Protein AF-0000000086665324 (afdb_homodimer)

Organism: Colletotrichum gloeosporioides (NCBI:txid474922)

Radius of gyration: 39.12 Å; Cα contacts (8 Å, |Δi|>4): 816; chains: 2; bounding box: 68×154×108 Å

Solvent-accessible surface area (backbone atoms only — not comparable to full-atom values): 29963 Å² total; per-residue (Å²): 131,81,85,81,86,85,86,82,79,84,72,86,80,80,80,72,82,80,75,77,80,75,80,78,82,83,77,82,78,80,79,70,84,78,72,80,74,78,78,71,77,76,67,73,52,60,61,58,48,49,58,48,45,52,46,46,54,50,46,44,50,41,36,41,50,43,30,44,52,41,18,52,31,32,45,53,44,31,50,39,47,71,68,37,61,59,35,37,52,20,48,50,53,48,42,49,60,72,53,63,54,82,80,60,76,43,37,38,37,27,28,28,58,71,59,44,23,28,46,31,46,30,45,25,52,49,25,36,36,47,67,39,53,43,42,71,45,47,42,71,51,28,77,69,62,50,51,72,74,66,56,81,59,22,33,37,37,40,40,37,63,77,28,56,45,52,61,55,59,70,39,53,84,75,52,66,82,79,28,55,38,36,39,41,18,29,50,80,43,57,89,74,14,58,50,34,64,76,39,72,84,46,39,55,32,49,39,50,63,91,62,57,44,37,79,74,73,56,34,74,64,81,50,57,54,52,53,38,48,48,43,54,48,48,18,51,42,53,42,40,26,53,71,74,32,96,49,52,45,61,45,27,53,71,60,34,70,58,58,59,66,18,52,61,59,67,78,101,124,88,80,81,85,80,88,83,84,81,75,85,79,82,76,76,84,72,84,80,83,74,82,79,73,84,72,85,76,81,71,78,83,82,71,82,72,78,75,69,77,74,68,72,52,61,62,57,47,48,57,48,44,50,47,46,54,51,46,45,50,39,36,41,50,45,29,42,52,42,17,50,31,33,46,52,46,30,50,38,48,71,68,37,62,57,36,39,51,20,49,48,52,47,44,49,61,70,52,64,54,81,80,62,77,44,37,37,38,28,29,28,58,72,59,44,24,28,48,32,46,28,46,24,52,50,24,38,36,47,67,39,54,43,40,73,43,49,43,70,51,29,76,72,63,50,51,73,75,66,54,81,59,24,33,36,38,39,39,39,62,77,30,57,46,54,61,55,58,68,39,52,84,75,51,64,81,79,30,55,40,36,37,40,19,30,50,80,44,57,91,75,15,58,51,35,63,76,40,72,84,45,39,55,30,50,39,53,62,89,62,58,44,39,80,74,73,57,34,74,64,82,50,59,53,54,53,38,48,47,41,53,48,47,19,50,42,52,42,41,25,53,71,73,32,97,47,51,46,61,42,27,54,71,60,34,69,58,57,59,66,16,51,61,58,66,79,101

Foldseek 3Di:
DDDDDDDDPPDDDPPDDPPPPPCPDDDPPPPPDPDDDPPDPPPPCPVVVVVVVCVVVVVVVVVCLQVVQLVVQVVVQVVCCVDPPLQVVLLVVLLCLQCVCLVLPEAEEEEEDDPQQVLSVVLCVLLVLQPGHYDYDYLVVCVVPCVVVHDLSYAYEYEDAQLCPPSVVVSLVVHDLNHAYEYEYADSDLVRHPSCVVVVRHRYNHQHGPDACCVRVVDNPPRSSSSSSNVSSNVSSVVSSVVSDVDSPVSNQVSDCDDPVNVVVVVD/DDDDDDDDDDDDDPDDDDDDDDPPDDPPPPDDDCDDDPPDPPPPCPVVVCVVVCVVVVVVVVVCLQVVQLVVQVVVQVVCCVDPPLQVVLLVVLLCLQCVCLVLPEAEEEEEDDPQQVLSVVLCVLLVLQPGHYDYDYLVVCVVPCVVVHDLSYAYEYEDAQLCPPSVVVSLVVHDLNHAYEYEYADSDLVNHPSCVVVVRHRYNHQHGPDACCVRVVDNPPRSSSSSSNVSSNVSSVVSSVVSDVDSPVSNQVSDCDDPVNVVVVVD

Secondary structure (DSSP, 8-state):
-------------------------------------------THHHHHHHHHHHHHHHHHHHHHHHHHHHHHHHHHHHHHHH-HHHHHHHHHHHHHHTS-TT----EEEE--HHHHHHHHHHHHHHHHTT--EEEE-HHHHTTTGGGG--TT-EEEEE-SSS--HHHHHHGGGS-TTS-EEEEES-SSGGG-HHHHH-TTSEEEE---SS-HHHHHSS--SSHHHHHHHHHHHHHHHHHHHHH-S-HHHHHHHH--SHHHHHHHHT-/------------------PPP----------------------THHHHHHHHHHHHHHHHHHHHHHHHHHHHHHHHHHHHHHH-HHHHHHHHHHHHHHTS-TT----EEEE--HHHHHHHHHHHHHHHHTT--EEEE-HHHHTTTGGGG--TT-EEEEE-SSS--HHHHHHGGGS-TTS-EEEEES-SSGGG-HHHHH-TTSEEEE---SS-HHHHHSS--SSHHHHHHHHHHHHHHHHHHHHH-S-HHHHHHHH--SHHHHHHHHT-

pLDDT: mean 81.38, std 28.15, range [16.88, 98.94]

Sequence (536 aa):
MVPPRSGSAMGMRSRGPVELNVNLAKSYEIRGPKSPMPRSPLRDTTVEDRTSRSSYEDRLEGAIHVLRTEANALQALTQLYSSERVCRDGFFRSIEVLTRHRDHRGKVVFIGVGKSGWIAKKLTATFSSLGIPAVFLHPTEALHGDLGIIGDYDTLIMITFSGKTPELMLLLPHLNKNCPLILLTSPTRMETCEIAKARPDLILLPAPIPESEKETFGVSAPTTSTTMAIAVGDALAYVASKEMYSSVSNVFAKNHPGGAIGQAFKTKMVPPRSGSAMGMRSRGPVELNVNLAKSYEIRGPKSPMPRSPLRDTTVEDRTSRSSYEDRLEGAIHVLRTEANALQALTQLYSSERVCRDGFFRSIEVLTRHRDHRGKVVFIGVGKSGWIAKKLTATFSSLGIPAVFLHPTEALHGDLGIIGDYDTLIMITFSGKTPELMLLLPHLNKNCPLILLTSPTRMETCEIAKARPDLILLPAPIPESEKETFGVSAPTTSTTMAIAVGDALAYVASKEMYSSVSNVFAKNHPGGAIGQAFKTK

InterPro domains:
  IPR001347 SIS domain [PF01380] (106-236)
  IPR001347 SIS domain [PS51464] (94-246)
  IPR035474 KpsF-like, SIS domain [cd05014] (106-237)
  IPR046348 SIS domain superfamily [SSF53697] (66-258)

Structure (mmCIF, N/CA/C/O backbone):
data_AF-0000000086665324-model_v1
#
loop_
_entity.id
_entity.type
_entity.pdbx_description
1 polymer 'Putative phosphosugar isomerase'
#
loop_
_atom_site.group_PDB
_atom_site.id
_atom_site.type_symbol
_atom_site.label_atom_id
_atom_site.label_alt_id
_atom_site.label_comp_id
_atom_site.label_asym_id
_atom_site.label_entity_id
_atom_site.label_seq_id
_atom_site.pdbx_PDB_ins_code
_atom_site.Cartn_x
_atom_site.Cartn_y
_atom_site.Cartn_z
_atom_site.occupancy
_atom_site.B_iso_or_equiv
_atom_site.auth_seq_id
_atom_site.auth_comp_id
_atom_site.auth_asym_id
_atom_site.auth_atom_id
_atom_site.pdbx_PDB_model_num
ATOM 1 N N . MET A 1 1 ? -25.703 -92.562 56.781 1 21.67 1 MET A N 1
ATOM 2 C CA . MET A 1 1 ? -24.516 -93.125 56.156 1 21.67 1 MET A CA 1
ATOM 3 C C . MET A 1 1 ? -24.766 -93.375 54.656 1 21.67 1 MET A C 1
ATOM 5 O O . MET A 1 1 ? -23.812 -93.625 53.906 1 21.67 1 MET A O 1
ATOM 9 N N . VAL A 1 2 ? -26 -93.188 54.156 1 19.2 2 VAL A N 1
ATOM 10 C CA . VAL A 1 2 ? -26.266 -94.375 53.344 1 19.2 2 VAL A CA 1
ATOM 11 C C . VAL A 1 2 ? -25.422 -94.375 52.062 1 19.2 2 VAL A C 1
ATOM 13 O O . VAL A 1 2 ? -24.922 -93.312 51.656 1 19.2 2 VAL A O 1
ATOM 16 N N . PRO A 1 3 ? -26.156 -94.875 51 1 20.36 3 PRO A N 1
ATOM 17 C CA . PRO A 1 3 ? -25.734 -96 50.188 1 20.36 3 PRO A CA 1
ATOM 18 C C . PRO A 1 3 ? -24.938 -95.562 48.938 1 20.36 3 PRO A C 1
ATOM 20 O O . PRO A 1 3 ? -24.922 -94.438 48.625 1 20.36 3 PRO A O 1
ATOM 23 N N . PRO A 1 4 ? -25.016 -96.312 47.906 1 18.2 4 PRO A N 1
ATOM 24 C CA . PRO A 1 4 ? -24.047 -97.125 47.156 1 18.2 4 PRO A CA 1
ATOM 25 C C . PRO A 1 4 ? -23.594 -96.438 45.875 1 18.2 4 PRO A C 1
ATOM 27 O O . PRO A 1 4 ? -22.391 -96.438 45.594 1 18.2 4 PRO A O 1
ATOM 30 N N . ARG A 1 5 ? -24.484 -96.062 44.75 1 17 5 ARG A N 1
ATOM 31 C CA . ARG A 1 5 ? -24.422 -97.062 43.688 1 17 5 ARG A CA 1
ATOM 32 C C . ARG A 1 5 ? -23.266 -96.75 42.719 1 17 5 ARG A C 1
ATOM 34 O O . ARG A 1 5 ? -22.75 -95.625 42.688 1 17 5 ARG A O 1
ATOM 41 N N . SER A 1 6 ? -23.375 -97.312 41.438 1 17.23 6 SER A N 1
ATOM 42 C CA . SER A 1 6 ? -22.656 -98.188 40.594 1 17.23 6 SER A CA 1
ATOM 43 C C . SER A 1 6 ? -21.781 -97.5 39.562 1 17.23 6 SER A C 1
ATOM 45 O O . SER A 1 6 ? -21.781 -96.25 39.531 1 17.23 6 SER A O 1
ATOM 47 N N . GLY A 1 7 ? -22.031 -97.625 38.219 1 16.88 7 GLY A N 1
ATOM 48 C CA . GLY A 1 7 ? -21.328 -98.5 37.281 1 16.88 7 GLY A CA 1
ATOM 49 C C . GLY A 1 7 ? -20.297 -97.75 36.438 1 16.88 7 GLY A C 1
ATOM 50 O O . GLY A 1 7 ? -20.141 -96.562 36.562 1 16.88 7 GLY A O 1
ATOM 51 N N . SER A 1 8 ? -20.422 -97.875 34.969 1 17.5 8 SER A N 1
ATOM 52 C CA . SER A 1 8 ? -19.625 -98.5 33.938 1 17.5 8 SER A CA 1
ATOM 53 C C . SER A 1 8 ? -18.688 -97.562 33.25 1 17.5 8 SER A C 1
ATOM 55 O O . SER A 1 8 ? -19.094 -96.438 32.906 1 17.5 8 SER A O 1
ATOM 57 N N . ALA A 1 9 ? -17.375 -97.688 33.469 1 20.27 9 ALA A N 1
ATOM 58 C CA . ALA A 1 9 ? -16.078 -97.188 33.062 1 20.27 9 ALA A CA 1
ATOM 59 C C . ALA A 1 9 ? -15.852 -97.312 31.562 1 20.27 9 ALA A C 1
ATOM 61 O O . ALA A 1 9 ? -15.562 -98.375 31.078 1 20.27 9 ALA A O 1
ATOM 62 N N . MET A 1 10 ? -16.984 -96.875 30.719 1 18.78 10 MET A N 1
ATOM 63 C CA . MET A 1 10 ? -16.781 -97.438 29.375 1 18.78 10 MET A CA 1
ATOM 64 C C . MET A 1 10 ? -15.367 -97.125 28.875 1 18.78 10 MET A C 1
ATOM 66 O O . MET A 1 10 ? -14.867 -96 29.062 1 18.78 10 MET A O 1
ATOM 70 N N . GLY A 1 11 ? -14.578 -98.188 28.453 1 17.5 11 GLY A N 1
ATOM 71 C CA . GLY A 1 11 ? -13.227 -98.562 28.109 1 17.5 11 GLY A CA 1
ATOM 72 C C . GLY A 1 11 ? -12.688 -97.938 26.859 1 17.5 11 GLY A C 1
ATOM 73 O O . GLY A 1 11 ? -11.492 -98 26.594 1 17.5 11 GLY A O 1
ATOM 74 N N . MET A 1 12 ? -13.539 -97.438 25.875 1 18.7 12 MET A N 1
ATOM 75 C CA . MET A 1 12 ? -13.094 -98 24.594 1 18.7 12 MET A CA 1
ATOM 76 C C . MET A 1 12 ? -11.664 -97.562 24.281 1 18.7 12 MET A C 1
ATOM 78 O O . MET A 1 12 ? -11.164 -96.562 24.844 1 18.7 12 MET A O 1
ATOM 82 N N . ARG A 1 13 ? -11.094 -98.125 23 1 17.58 13 ARG A N 1
ATOM 83 C CA . ARG A 1 13 ? -10.039 -98.812 22.281 1 17.58 13 ARG A CA 1
ATOM 84 C C . ARG A 1 13 ? -9.039 -97.812 21.672 1 17.58 13 ARG A C 1
ATOM 86 O O . ARG A 1 13 ? -9.422 -96.75 21.219 1 17.58 13 ARG A O 1
ATOM 93 N N . SER A 1 14 ? -7.781 -98 21.969 1 17.89 14 SER A N 1
ATOM 94 C CA . SER A 1 14 ? -6.445 -97.438 21.766 1 17.89 14 SER A CA 1
ATOM 95 C C . SER A 1 14 ? -6.082 -97.375 20.281 1 17.89 14 SER A C 1
ATOM 97 O O . SER A 1 14 ? -5.672 -98.438 19.719 1 17.89 14 SER A O 1
ATOM 99 N N . ARG A 1 15 ? -7.078 -96.938 19.344 1 21.06 15 ARG A N 1
ATOM 100 C CA . ARG A 1 15 ? -6.758 -97.25 17.953 1 21.06 15 ARG A CA 1
ATOM 101 C C . ARG A 1 15 ? -5.297 -96.875 17.656 1 21.06 15 ARG A C 1
ATOM 103 O O . ARG A 1 15 ? -4.766 -95.875 18.125 1 21.06 15 ARG A O 1
ATOM 110 N N . GLY A 1 16 ? -4.52 -97.938 17.375 1 18.75 16 GLY A N 1
ATOM 111 C CA . GLY A 1 16 ? -3.109 -98.125 17.094 1 18.75 16 GLY A CA 1
ATOM 112 C C . GLY A 1 16 ? -2.562 -97.188 16.031 1 18.75 16 GLY A C 1
ATOM 113 O O . GLY A 1 16 ? -3.324 -96.625 15.234 1 18.75 16 GLY A O 1
ATOM 114 N N . PRO A 1 17 ? -1.377 -96.562 16.25 1 20.27 17 PRO A N 1
ATOM 115 C CA . PRO A 1 17 ? -0.623 -95.562 15.555 1 20.27 17 PRO A CA 1
ATOM 116 C C . PRO A 1 17 ? -0.256 -95.938 14.125 1 20.27 17 PRO A C 1
ATOM 118 O O . PRO A 1 17 ? 0.349 -97 13.898 1 20.27 17 PRO A O 1
ATOM 121 N N . VAL A 1 18 ? -1.14 -95.875 13.102 1 20.11 18 VAL A N 1
ATOM 122 C CA . VAL A 1 18 ? -0.862 -96.375 11.75 1 20.11 18 VAL A CA 1
ATOM 123 C C . VAL A 1 18 ? 0.465 -95.75 11.258 1 20.11 18 VAL A C 1
ATOM 125 O O . VAL A 1 18 ? 0.693 -94.562 11.344 1 20.11 18 VAL A O 1
ATOM 128 N N . GLU A 1 19 ? 1.556 -96.5 11.211 1 19.66 19 GLU A N 1
ATOM 129 C CA . GLU A 1 19 ? 2.955 -96.312 10.859 1 19.66 19 GLU A CA 1
ATOM 130 C C . GLU A 1 19 ? 3.1 -95.938 9.398 1 19.66 19 GLU A C 1
ATOM 132 O O . GLU A 1 19 ? 3.131 -96.75 8.508 1 19.66 19 GLU A O 1
ATOM 137 N N . LEU A 1 20 ? 2.258 -95 8.82 1 19.62 20 LEU A N 1
ATOM 138 C CA . LEU A 1 20 ? 2.33 -95 7.363 1 19.62 20 LEU A CA 1
ATOM 139 C C . LEU A 1 20 ? 3.744 -94.688 6.887 1 19.62 20 LEU A C 1
ATOM 141 O O . LEU A 1 20 ? 4.324 -93.688 7.293 1 19.62 20 LEU A O 1
ATOM 145 N N . ASN A 1 21 ? 4.559 -95.625 6.488 1 20.06 21 ASN A N 1
ATOM 146 C CA . ASN A 1 21 ? 5.914 -95.688 5.949 1 20.06 21 ASN A CA 1
ATOM 147 C C . ASN A 1 21 ? 6.043 -94.875 4.656 1 20.06 21 ASN A C 1
ATOM 149 O O . ASN A 1 21 ? 5.566 -95.312 3.604 1 20.06 21 ASN A O 1
ATOM 153 N N . VAL A 1 22 ? 5.781 -93.562 4.691 1 19.72 22 VAL A N 1
ATOM 154 C CA . VAL A 1 22 ? 5.703 -92.75 3.459 1 19.72 22 VAL A CA 1
ATOM 155 C C . VAL A 1 22 ? 7.07 -92.75 2.777 1 19.72 22 VAL A C 1
ATOM 157 O O . VAL A 1 22 ? 8.055 -92.312 3.365 1 19.72 22 VAL A O 1
ATOM 160 N N . ASN A 1 23 ? 7.418 -93.625 1.886 1 20.86 23 ASN A N 1
ATOM 161 C CA . ASN A 1 23 ? 8.664 -93.75 1.146 1 20.86 23 ASN A CA 1
ATOM 162 C C . ASN A 1 23 ? 8.977 -92.5 0.318 1 20.86 23 ASN A C 1
ATOM 164 O O . ASN A 1 23 ? 8.359 -92.312 -0.727 1 20.86 23 ASN A O 1
ATOM 168 N N . LEU A 1 24 ? 9.102 -91.375 0.864 1 19.75 24 LEU A N 1
ATOM 169 C CA . LEU A 1 24 ? 9.156 -90.125 0.096 1 19.75 24 LEU A CA 1
ATOM 170 C C . LEU A 1 24 ? 10.422 -90.062 -0.75 1 19.75 24 LEU A C 1
ATOM 172 O O . LEU A 1 24 ? 11.531 -90 -0.214 1 19.75 24 LEU A O 1
ATOM 176 N N . ALA A 1 25 ? 10.328 -90.562 -1.987 1 21.88 25 ALA A N 1
ATOM 177 C CA . ALA A 1 25 ? 11.367 -90.75 -3.006 1 21.88 25 ALA A CA 1
ATOM 178 C C . ALA A 1 25 ? 12.125 -89.438 -3.213 1 21.88 25 ALA A C 1
ATOM 180 O O . ALA A 1 25 ? 11.688 -88.375 -2.756 1 21.88 25 ALA A O 1
ATOM 181 N N . LYS A 1 26 ? 12.594 -89.188 -4.625 1 23.03 26 LYS A N 1
ATOM 182 C CA . LYS A 1 26 ? 13.773 -88.875 -5.438 1 23.03 26 LYS A CA 1
ATOM 183 C C . LYS A 1 26 ? 13.969 -87.375 -5.621 1 23.03 26 LYS A C 1
ATOM 185 O O . LYS A 1 26 ? 13.039 -86.688 -6.008 1 23.03 26 LYS A O 1
ATOM 190 N N . SER A 1 27 ? 14.977 -86.625 -5.129 1 20.55 27 SER A N 1
ATOM 191 C CA . SER A 1 27 ? 15.477 -85.312 -4.992 1 20.55 27 SER A CA 1
ATOM 192 C C . SER A 1 27 ? 15.859 -84.688 -6.348 1 20.55 27 SER A C 1
ATOM 194 O O . SER A 1 27 ? 16.453 -83.625 -6.418 1 20.55 27 SER A O 1
ATOM 196 N N . TYR A 1 28 ? 15.289 -84.812 -7.516 1 22.03 28 TYR A N 1
ATOM 197 C CA . TYR A 1 28 ? 16.031 -84.375 -8.688 1 22.03 28 TYR A CA 1
ATOM 198 C C . TYR A 1 28 ? 16.297 -82.875 -8.609 1 22.03 28 TYR A C 1
ATOM 200 O O . TYR A 1 28 ? 15.391 -82.125 -8.336 1 22.03 28 TYR A O 1
ATOM 208 N N . GLU A 1 29 ? 17.531 -82.438 -8.359 1 22.97 29 GLU A N 1
ATOM 209 C CA . GLU A 1 29 ? 18.109 -81.125 -8.227 1 22.97 29 GLU A CA 1
ATOM 210 C C . GLU A 1 29 ? 17.984 -80.312 -9.523 1 22.97 29 GLU A C 1
ATOM 212 O O . GLU A 1 29 ? 18.609 -80.625 -10.531 1 22.97 29 GLU A O 1
ATOM 217 N N . ILE A 1 30 ? 16.875 -80 -10.117 1 23.19 30 ILE A N 1
ATOM 218 C CA . ILE A 1 30 ? 16.938 -79.312 -11.391 1 23.19 30 ILE A CA 1
ATOM 219 C C . ILE A 1 30 ? 17.594 -77.938 -11.203 1 23.19 30 ILE A C 1
ATOM 221 O O . ILE A 1 30 ? 17.156 -77.125 -10.367 1 23.19 30 ILE A O 1
ATOM 225 N N . ARG A 1 31 ? 18.844 -77.688 -11.562 1 26.39 31 ARG A N 1
ATOM 226 C CA . ARG A 1 31 ? 19.688 -76.5 -11.555 1 26.39 31 ARG A CA 1
ATOM 227 C C . ARG A 1 31 ? 19.125 -75.438 -12.461 1 26.39 31 ARG A C 1
ATOM 229 O O . ARG A 1 31 ? 19.109 -75.562 -13.688 1 26.39 31 ARG A O 1
ATOM 236 N N . GLY A 1 32 ? 17.969 -75 -12.445 1 24.47 32 GLY A N 1
ATOM 237 C CA . GLY A 1 32 ? 17.641 -74.062 -13.516 1 24.47 32 GLY A CA 1
ATOM 238 C C . GLY A 1 32 ? 18.484 -72.812 -13.508 1 24.47 32 GLY A C 1
ATOM 239 O O . GLY A 1 32 ? 19.141 -72.5 -12.508 1 24.47 32 GLY A O 1
ATOM 240 N N . PRO A 1 33 ? 18.766 -72.188 -14.695 1 28.02 33 PRO A N 1
ATOM 241 C CA . PRO A 1 33 ? 19.688 -71.062 -14.914 1 28.02 33 PRO A CA 1
ATOM 242 C C . PRO A 1 33 ? 19.266 -69.812 -14.172 1 28.02 33 PRO A C 1
ATOM 244 O O . PRO A 1 33 ? 18.078 -69.625 -13.922 1 28.02 33 PRO A O 1
ATOM 247 N N . LYS A 1 34 ? 20.047 -69.188 -13.312 1 24.81 34 LYS A N 1
ATOM 248 C CA . LYS A 1 34 ? 19.875 -68 -12.5 1 24.81 34 LYS A CA 1
ATOM 249 C C . LYS A 1 34 ? 19.625 -66.75 -13.375 1 24.81 34 LYS A C 1
ATOM 251 O O . LYS A 1 34 ? 20.484 -66.438 -14.188 1 24.81 34 LYS A O 1
ATOM 256 N N . SER A 1 35 ? 18.547 -66.625 -14.023 1 26.45 35 SER A N 1
ATOM 257 C CA . SER A 1 35 ? 18.453 -65.375 -14.781 1 26.45 35 SER A CA 1
ATOM 258 C C . SER A 1 35 ? 18.703 -64.125 -13.875 1 26.45 35 SER A C 1
ATOM 260 O O . SER A 1 35 ? 18.312 -64.125 -12.711 1 26.45 35 SER A O 1
ATOM 262 N N . PRO A 1 36 ? 19.656 -63.219 -14.195 1 30.89 36 PRO A N 1
ATOM 263 C CA . PRO A 1 36 ? 20.016 -62.094 -13.359 1 30.89 36 PRO A CA 1
ATOM 264 C C . PRO A 1 36 ? 18.828 -61.188 -13.055 1 30.89 36 PRO A C 1
ATOM 266 O O . PRO A 1 36 ? 17.906 -61.062 -13.859 1 30.89 36 PRO A O 1
ATOM 269 N N . MET A 1 37 ? 18.375 -61.062 -11.812 1 29.23 37 MET A N 1
ATOM 270 C CA . MET A 1 37 ? 17.328 -60.156 -11.383 1 29.23 37 MET A CA 1
ATOM 271 C C . MET A 1 37 ? 17.625 -58.719 -11.805 1 29.23 37 MET A C 1
ATOM 273 O O . MET A 1 37 ? 18.75 -58.219 -11.609 1 29.23 37 MET A O 1
ATOM 277 N N . PRO A 1 38 ? 16.875 -58.219 -12.773 1 32.72 38 PRO A N 1
ATOM 278 C CA . PRO A 1 38 ? 17.156 -56.812 -13.094 1 32.72 38 PRO A CA 1
ATOM 279 C C . PRO A 1 38 ? 17.172 -55.938 -11.859 1 32.72 38 PRO A C 1
ATOM 281 O O . PRO A 1 38 ? 16.484 -56.219 -10.875 1 32.72 38 PRO A O 1
ATOM 284 N N . ARG A 1 39 ? 18.25 -55.156 -11.516 1 34.19 39 ARG A N 1
ATOM 285 C CA . ARG A 1 39 ? 18.422 -54.156 -10.453 1 34.19 39 ARG A CA 1
ATOM 286 C C . ARG A 1 39 ? 17.234 -53.219 -10.398 1 34.19 39 ARG A C 1
ATOM 288 O O . ARG A 1 39 ? 16.734 -52.75 -11.43 1 34.19 39 ARG A O 1
ATOM 295 N N . SER A 1 40 ? 16.469 -53.344 -9.406 1 32.12 40 SER A N 1
ATOM 296 C CA . SER A 1 40 ? 15.414 -52.375 -9.125 1 32.12 40 SER A CA 1
ATOM 297 C C . SER A 1 40 ? 15.93 -50.969 -9.234 1 32.12 40 SER A C 1
ATOM 299 O O . SER A 1 40 ? 16.984 -50.625 -8.688 1 32.12 40 SER A O 1
ATOM 301 N N . PRO A 1 41 ? 15.625 -50.25 -10.273 1 34.25 41 PRO A N 1
ATOM 302 C CA . PRO A 1 41 ? 16.062 -48.844 -10.258 1 34.25 41 PRO A CA 1
ATOM 303 C C . PRO A 1 41 ? 15.836 -48.188 -8.914 1 34.25 41 PRO A C 1
ATOM 305 O O . PRO A 1 41 ? 14.703 -48.156 -8.414 1 34.25 41 PRO A O 1
ATOM 308 N N . LEU A 1 42 ? 16.641 -48.281 -7.949 1 34.94 42 LEU A N 1
ATOM 309 C CA . LEU A 1 42 ? 16.625 -47.344 -6.832 1 34.94 42 LEU A CA 1
ATOM 310 C C . LEU A 1 42 ? 16.328 -45.938 -7.312 1 34.94 42 LEU A C 1
ATOM 312 O O . LEU A 1 42 ? 17.062 -45.375 -8.141 1 34.94 42 LEU A O 1
ATOM 316 N N . ARG A 1 43 ? 15.086 -45.656 -7.363 1 36.88 43 ARG A N 1
ATOM 317 C CA . ARG A 1 43 ? 14.539 -44.375 -7.715 1 36.88 43 ARG A CA 1
ATOM 318 C C . ARG A 1 43 ? 15.328 -43.25 -7.059 1 36.88 43 ARG A C 1
ATOM 320 O O . ARG A 1 43 ? 15.508 -43.219 -5.84 1 36.88 43 ARG A O 1
ATOM 327 N N . ASP A 1 44 ? 16.172 -42.594 -7.715 1 38.88 44 ASP A N 1
ATOM 328 C CA . ASP A 1 44 ? 16.672 -41.25 -7.535 1 38.88 44 ASP A CA 1
ATOM 329 C C . ASP A 1 44 ? 15.586 -40.312 -7.004 1 38.88 44 ASP A C 1
ATOM 331 O O . ASP A 1 44 ? 15.227 -39.312 -7.652 1 38.88 44 ASP A O 1
ATOM 335 N N . THR A 1 45 ? 14.555 -40.812 -6.469 1 44.44 45 THR A N 1
ATOM 336 C CA . THR A 1 45 ? 13.531 -40 -5.805 1 44.44 45 THR A CA 1
ATOM 337 C C . THR A 1 45 ? 14.148 -39.156 -4.688 1 44.44 45 THR A C 1
ATOM 339 O O . THR A 1 45 ? 13.508 -38.25 -4.156 1 44.44 45 THR A O 1
ATOM 342 N N . THR A 1 46 ? 15.203 -39.531 -4.152 1 48.06 46 THR A N 1
ATOM 343 C CA . THR A 1 46 ? 15.648 -38.906 -2.922 1 48.06 46 THR A CA 1
ATOM 344 C C . THR A 1 46 ? 16.188 -37.5 -3.207 1 48.06 46 THR A C 1
ATOM 346 O O . THR A 1 46 ? 15.969 -36.562 -2.428 1 48.06 46 THR A O 1
ATOM 349 N N . VAL A 1 47 ? 17.016 -37.406 -4.191 1 46.38 47 VAL A N 1
ATOM 350 C CA . VAL A 1 47 ? 17.656 -36.125 -4.469 1 46.38 47 VAL A CA 1
ATOM 351 C C . VAL A 1 47 ? 16.625 -35.156 -5.043 1 46.38 47 VAL A C 1
ATOM 353 O O . VAL A 1 47 ? 16.609 -33.969 -4.66 1 46.38 47 VAL A O 1
ATOM 356 N N . GLU A 1 48 ? 15.773 -35.562 -5.992 1 48.16 48 GLU A N 1
ATOM 357 C CA . GLU A 1 48 ? 14.75 -34.688 -6.555 1 48.16 48 GLU A CA 1
ATOM 358 C C . GLU A 1 48 ? 13.758 -34.219 -5.48 1 48.16 48 GLU A C 1
ATOM 360 O O . GLU A 1 48 ? 13.305 -33.094 -5.488 1 48.16 48 GLU A O 1
ATOM 365 N N . ASP A 1 49 ? 13.43 -35.094 -4.559 1 49.09 49 ASP A N 1
ATOM 366 C CA . ASP A 1 49 ? 12.516 -34.75 -3.461 1 49.09 49 ASP A CA 1
ATOM 367 C C . ASP A 1 49 ? 13.148 -33.75 -2.506 1 49.09 49 ASP A C 1
ATOM 369 O O . ASP A 1 49 ? 12.477 -32.844 -2.031 1 49.09 49 ASP A O 1
ATOM 373 N N . ARG A 1 50 ? 14.445 -33.969 -2.193 1 47.03 50 ARG A N 1
ATOM 374 C CA . ARG A 1 50 ? 15.141 -33.062 -1.3 1 47.03 50 ARG A CA 1
ATOM 375 C C . ARG A 1 50 ? 15.32 -31.688 -1.953 1 47.03 50 ARG A C 1
ATOM 377 O O . ARG A 1 50 ? 15.18 -30.656 -1.291 1 47.03 50 ARG A O 1
ATOM 384 N N . THR A 1 51 ? 15.727 -31.594 -3.223 1 49.91 51 THR A N 1
ATOM 385 C CA . THR A 1 51 ? 15.852 -30.328 -3.945 1 49.91 51 THR A CA 1
ATOM 386 C C . THR A 1 51 ? 14.5 -29.641 -4.051 1 49.91 51 THR A C 1
ATOM 388 O O . THR A 1 51 ? 14.422 -28.406 -3.947 1 49.91 51 THR A O 1
ATOM 391 N N . SER A 1 52 ? 13.492 -30.547 -4.215 1 56.41 52 SER A N 1
ATOM 392 C CA . SER A 1 52 ? 12.148 -30 -4.285 1 56.41 52 SER A CA 1
ATOM 393 C C . SER A 1 52 ? 11.703 -29.469 -2.928 1 56.41 52 SER A C 1
ATOM 395 O O . SER A 1 52 ? 11.047 -28.422 -2.855 1 56.41 52 SER A O 1
ATOM 397 N N . ARG A 1 53 ? 11.992 -30.25 -1.847 1 58.94 53 ARG A N 1
ATOM 398 C CA . ARG A 1 53 ? 11.648 -29.812 -0.498 1 58.94 53 ARG A CA 1
ATOM 399 C C . ARG A 1 53 ? 12.438 -28.578 -0.103 1 58.94 53 ARG A C 1
ATOM 401 O O . ARG A 1 53 ? 11.914 -27.672 0.566 1 58.94 53 ARG A O 1
ATOM 408 N N . SER A 1 54 ? 13.648 -28.609 -0.401 1 63 54 SER A N 1
ATOM 409 C CA . SER A 1 54 ? 14.5 -27.469 -0.104 1 63 54 SER A CA 1
ATOM 410 C C . SER A 1 54 ? 13.977 -26.203 -0.774 1 63 54 SER A C 1
ATOM 412 O O . SER A 1 54 ? 13.93 -25.141 -0.153 1 63 54 SER A O 1
ATOM 414 N N . SER A 1 55 ? 13.352 -26.609 -1.831 1 85.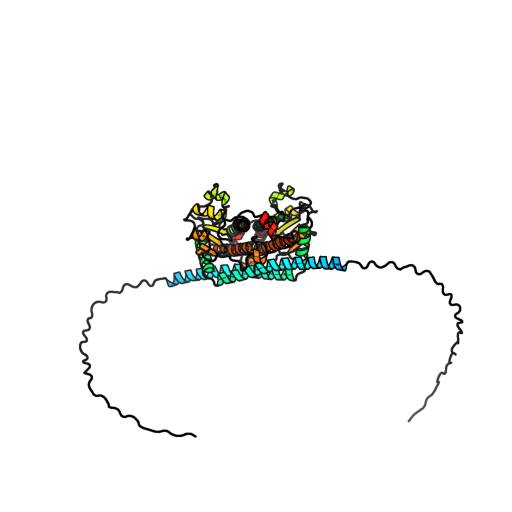25 55 SER A N 1
ATOM 415 C CA . SER A 1 55 ? 12.805 -25.469 -2.566 1 85.25 55 SER A CA 1
ATOM 416 C C . SER A 1 55 ? 11.5 -24.984 -1.944 1 85.25 55 SER A C 1
ATOM 418 O O . SER A 1 55 ? 11.273 -23.781 -1.83 1 85.25 55 SER A O 1
ATOM 420 N N . TYR A 1 56 ? 10.805 -25.969 -1.284 1 92.5 56 TYR A N 1
ATOM 421 C CA . TYR A 1 56 ? 9.539 -25.625 -0.653 1 92.5 56 TYR A CA 1
ATOM 422 C C . TYR A 1 56 ? 9.758 -24.766 0.593 1 92.5 56 TYR A C 1
ATOM 424 O O . TYR A 1 56 ? 9.211 -23.672 0.711 1 92.5 56 TYR A O 1
ATOM 432 N N . GLU A 1 57 ? 10.602 -25.266 1.498 1 94.69 57 GLU A N 1
ATOM 433 C CA . GLU A 1 57 ? 10.852 -24.562 2.752 1 94.69 57 GLU A CA 1
ATOM 434 C C . GLU A 1 57 ? 11.586 -23.25 2.512 1 94.69 57 GLU A C 1
ATOM 436 O O . GLU A 1 57 ? 11.367 -22.266 3.227 1 94.69 57 GLU A O 1
ATOM 441 N N . ASP A 1 58 ? 12.469 -23.25 1.551 1 94.88 58 ASP A N 1
ATOM 442 C CA . ASP A 1 58 ? 13.188 -22.016 1.226 1 94.88 58 ASP A CA 1
ATOM 443 C C . ASP A 1 58 ? 12.219 -20.922 0.794 1 94.88 58 ASP A C 1
ATOM 445 O O . ASP A 1 58 ? 12.367 -19.766 1.206 1 94.88 58 ASP A O 1
ATOM 449 N N . ARG A 1 59 ? 11.289 -21.297 -0.058 1 96.56 59 ARG A N 1
ATOM 450 C CA . ARG A 1 59 ? 10.273 -20.344 -0.499 1 96.56 59 ARG A CA 1
ATOM 451 C C . ARG A 1 59 ? 9.484 -19.797 0.685 1 96.56 59 ARG A C 1
ATOM 453 O O . ARG A 1 59 ? 9.266 -18.594 0.793 1 96.56 59 ARG A O 1
ATOM 460 N N . LEU A 1 60 ? 9.109 -20.672 1.595 1 98.06 60 LEU A N 1
ATOM 461 C CA . LEU A 1 60 ? 8.289 -20.266 2.732 1 98.06 60 LEU A CA 1
ATOM 462 C C . LEU A 1 60 ? 9.102 -19.438 3.723 1 98.06 60 LEU A C 1
ATOM 464 O O . LEU A 1 60 ? 8.578 -18.531 4.363 1 98.06 60 LEU A O 1
ATOM 468 N N . GLU A 1 61 ? 10.352 -19.781 3.863 1 97.81 61 GLU A N 1
ATOM 469 C CA . GLU A 1 61 ? 11.227 -18.969 4.715 1 97.81 61 GLU A CA 1
ATOM 470 C C . GLU A 1 61 ? 11.352 -17.547 4.184 1 97.81 61 GLU A C 1
ATOM 472 O O . GLU A 1 61 ? 11.414 -16.594 4.961 1 97.81 61 GLU A O 1
ATOM 477 N N . GLY A 1 62 ? 11.43 -17.438 2.877 1 97.5 62 GLY A N 1
ATOM 478 C CA . GLY A 1 62 ? 11.43 -16.109 2.271 1 97.5 62 GLY A CA 1
ATOM 479 C C . GLY A 1 62 ? 10.164 -15.32 2.549 1 97.5 62 GLY A C 1
ATOM 480 O O . GLY A 1 62 ? 10.219 -14.133 2.871 1 97.5 62 GLY A O 1
ATOM 481 N N . ALA A 1 63 ? 9.039 -16.047 2.383 1 98.19 63 ALA A N 1
ATOM 482 C CA . ALA A 1 63 ? 7.758 -15.406 2.666 1 98.19 63 ALA A CA 1
ATOM 483 C C . ALA A 1 63 ? 7.707 -14.891 4.102 1 98.19 63 ALA A C 1
ATOM 485 O O . ALA A 1 63 ? 7.352 -13.734 4.344 1 98.19 63 ALA A O 1
ATOM 486 N N . ILE A 1 64 ? 8.094 -15.727 5.02 1 98.5 64 ILE A N 1
ATOM 487 C CA . ILE A 1 64 ? 8.031 -15.43 6.445 1 98.5 64 ILE A CA 1
ATOM 488 C C . ILE A 1 64 ? 9 -14.305 6.781 1 98.5 64 ILE A C 1
ATOM 490 O O . ILE A 1 64 ? 8.695 -13.445 7.609 1 98.5 64 ILE A O 1
ATOM 494 N N . HIS A 1 65 ? 10.117 -14.297 6.164 1 98.38 65 HIS A N 1
ATOM 495 C CA . HIS A 1 65 ? 11.109 -13.242 6.379 1 98.38 65 HIS A CA 1
ATOM 496 C C . HIS A 1 65 ? 10.539 -11.867 6.051 1 98.38 65 HIS A C 1
ATOM 498 O O . HIS A 1 65 ? 10.664 -10.938 6.844 1 98.38 65 HIS A O 1
ATOM 504 N N . VAL A 1 66 ? 9.883 -11.727 4.902 1 98.56 66 VAL A N 1
ATOM 505 C CA . VAL A 1 66 ? 9.32 -10.445 4.484 1 98.56 66 VAL A CA 1
ATOM 506 C C . VAL A 1 66 ? 8.188 -10.055 5.43 1 98.56 66 VAL A C 1
ATOM 508 O O . VAL A 1 66 ? 8.156 -8.93 5.938 1 98.56 66 VAL A O 1
ATOM 511 N N . LEU A 1 67 ? 7.27 -10.969 5.68 1 98.75 67 LEU A N 1
ATOM 512 C CA . LEU A 1 67 ? 6.105 -10.68 6.508 1 98.75 67 LEU A CA 1
ATOM 513 C C . LEU A 1 67 ? 6.527 -10.297 7.926 1 98.75 67 LEU A C 1
ATOM 515 O O . LEU A 1 67 ? 6.02 -9.32 8.484 1 98.75 67 LEU A O 1
ATOM 519 N N . ARG A 1 68 ? 7.461 -10.992 8.477 1 98.56 68 ARG A N 1
ATOM 520 C CA . ARG A 1 68 ? 7.938 -10.734 9.828 1 98.56 68 ARG A CA 1
ATOM 521 C C . ARG A 1 68 ? 8.664 -9.398 9.906 1 98.56 68 ARG A C 1
ATOM 523 O O . ARG A 1 68 ? 8.523 -8.656 10.883 1 98.56 68 ARG A O 1
ATOM 530 N N . THR A 1 69 ? 9.477 -9.125 8.945 1 98.62 69 THR A N 1
ATOM 531 C CA . THR A 1 69 ? 10.203 -7.859 8.906 1 98.62 69 THR A CA 1
ATOM 532 C C . THR A 1 69 ? 9.234 -6.68 8.898 1 98.62 69 THR A C 1
ATOM 534 O O . THR A 1 69 ? 9.414 -5.723 9.656 1 98.62 69 THR A O 1
ATOM 537 N N . GLU A 1 70 ? 8.203 -6.762 8.047 1 98.69 70 GLU A N 1
ATOM 538 C CA . GLU A 1 70 ? 7.227 -5.68 7.965 1 98.69 70 GLU A CA 1
ATOM 539 C C . GLU A 1 70 ? 6.387 -5.59 9.234 1 98.69 70 GLU A C 1
ATOM 541 O O . GLU A 1 70 ? 6.066 -4.496 9.695 1 98.69 70 GLU A O 1
ATOM 546 N N . ALA A 1 71 ? 6.094 -6.746 9.836 1 98.69 71 ALA A N 1
ATOM 547 C CA . ALA A 1 71 ? 5.363 -6.754 11.094 1 98.69 71 ALA A CA 1
ATOM 548 C C . ALA A 1 71 ? 6.176 -6.086 12.203 1 98.69 71 ALA A C 1
ATOM 550 O O . ALA A 1 71 ? 5.652 -5.262 12.953 1 98.69 71 ALA A O 1
ATOM 551 N N . ASN A 1 72 ? 7.402 -6.441 12.297 1 98.56 72 ASN A N 1
ATOM 552 C CA . ASN A 1 72 ? 8.289 -5.863 13.305 1 98.56 72 ASN A CA 1
ATOM 553 C C . ASN A 1 72 ? 8.461 -4.359 13.102 1 98.56 72 ASN A C 1
ATOM 555 O O . ASN A 1 72 ? 8.531 -3.604 14.07 1 98.56 72 ASN A O 1
ATOM 559 N N . ALA A 1 73 ? 8.57 -3.998 11.867 1 98.81 73 ALA A N 1
ATOM 560 C CA . ALA A 1 73 ? 8.719 -2.578 11.562 1 98.81 73 ALA A CA 1
ATOM 561 C C . ALA A 1 73 ? 7.488 -1.789 11.992 1 98.81 73 ALA A C 1
ATOM 563 O O . ALA A 1 73 ? 7.605 -0.692 12.547 1 98.81 73 ALA A O 1
ATOM 564 N N . LEU A 1 74 ? 6.312 -2.326 11.742 1 98.62 74 LEU A N 1
ATOM 565 C CA . LEU A 1 74 ? 5.082 -1.645 12.141 1 98.62 74 LEU A CA 1
ATOM 566 C C . LEU A 1 74 ? 4.961 -1.579 13.656 1 98.62 74 LEU A C 1
ATOM 568 O O . LEU A 1 74 ? 4.445 -0.6 14.203 1 98.62 74 LEU A O 1
ATOM 572 N N . GLN A 1 75 ? 5.418 -2.613 14.312 1 98.62 75 GLN A N 1
ATOM 573 C CA . GLN A 1 75 ? 5.43 -2.594 15.773 1 98.62 75 GLN A CA 1
ATOM 574 C C . GLN A 1 75 ? 6.363 -1.508 16.297 1 98.62 75 GLN A C 1
ATOM 576 O O . GLN A 1 75 ? 6.02 -0.791 17.234 1 98.62 75 GLN A O 1
ATOM 581 N N . ALA A 1 76 ? 7.488 -1.428 15.734 1 98.75 76 ALA A N 1
ATOM 582 C CA . ALA A 1 76 ? 8.445 -0.393 16.125 1 98.75 76 ALA A CA 1
ATOM 583 C C . ALA A 1 76 ? 7.875 1 15.875 1 98.75 76 ALA A C 1
ATOM 585 O O . ALA A 1 76 ? 8.047 1.905 16.688 1 98.75 76 ALA A O 1
ATOM 586 N N . LEU A 1 77 ? 7.238 1.178 14.742 1 98.81 77 LEU A N 1
ATOM 587 C CA . LEU A 1 77 ? 6.621 2.455 14.406 1 98.81 77 LEU A CA 1
ATOM 588 C C . LEU A 1 77 ? 5.531 2.812 15.414 1 98.81 77 LEU A C 1
ATOM 590 O O . LEU A 1 77 ? 5.41 3.973 15.812 1 98.81 77 LEU A O 1
ATOM 594 N N . THR A 1 78 ? 4.742 1.825 15.797 1 98.75 78 THR A N 1
ATOM 595 C CA . THR A 1 78 ? 3.715 2.031 16.812 1 98.75 78 THR A CA 1
ATOM 596 C C . THR A 1 78 ? 4.324 2.57 18.094 1 98.75 78 THR A C 1
ATOM 598 O O . THR A 1 78 ? 3.781 3.488 18.719 1 98.75 78 THR A O 1
ATOM 601 N N . GLN A 1 79 ? 5.406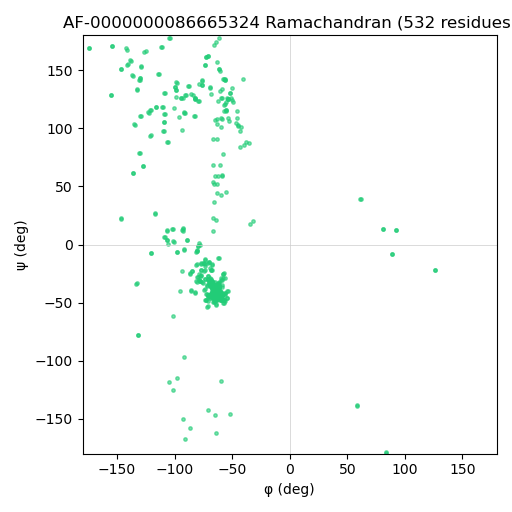 2.051 18.453 1 98.56 79 GLN A N 1
ATOM 602 C CA . GLN A 1 79 ? 6.094 2.488 19.672 1 98.56 79 GLN A CA 1
ATOM 603 C C . GLN A 1 79 ? 6.605 3.92 19.516 1 98.56 79 GLN A C 1
ATOM 605 O O . GLN A 1 79 ? 6.535 4.707 20.469 1 98.56 79 GLN A O 1
ATOM 610 N N . LEU A 1 80 ? 7.109 4.242 18.375 1 98.44 80 LEU A N 1
ATOM 611 C CA . LEU A 1 80 ? 7.59 5.598 18.141 1 98.44 80 LEU A CA 1
ATOM 612 C C . LEU A 1 80 ? 6.457 6.609 18.281 1 98.44 80 LEU A C 1
ATOM 614 O O . LEU A 1 80 ? 6.629 7.648 18.922 1 98.44 80 LEU A O 1
ATOM 618 N N . TYR A 1 81 ? 5.328 6.32 17.797 1 98.56 81 TYR A N 1
ATOM 619 C CA . TYR A 1 81 ? 4.195 7.238 17.844 1 98.56 81 TYR A CA 1
ATOM 620 C C . TYR A 1 81 ? 3.598 7.281 19.25 1 98.56 81 TYR A C 1
ATOM 622 O O . TYR A 1 81 ? 2.846 8.203 19.578 1 98.56 81 TYR A O 1
ATOM 630 N N . SER A 1 82 ? 3.936 6.316 20.047 1 98.12 82 SER A N 1
ATOM 631 C CA . SER A 1 82 ? 3.479 6.301 21.438 1 98.12 82 SER A CA 1
ATOM 632 C C . SER A 1 82 ? 4.395 7.133 22.328 1 98.12 82 SER A C 1
ATOM 634 O O . SER A 1 82 ? 3.953 7.672 23.359 1 98.12 82 SER A O 1
ATOM 636 N N . SER A 1 83 ? 5.617 7.328 21.891 1 97.69 83 SER A N 1
ATOM 637 C CA . SER A 1 83 ? 6.555 7.816 22.891 1 97.69 83 SER A CA 1
ATOM 638 C C . SER A 1 83 ? 7.383 8.977 22.359 1 97.69 83 SER A C 1
ATOM 640 O O . SER A 1 83 ? 7.805 9.852 23.125 1 97.69 83 SER A O 1
ATOM 642 N N . GLU A 1 84 ? 7.707 8.977 21.094 1 97.88 84 GLU A N 1
ATOM 643 C CA . GLU A 1 84 ? 8.648 9.961 20.562 1 97.88 84 GLU A CA 1
ATOM 644 C C . GLU A 1 84 ? 7.938 11.266 20.219 1 97.88 84 GLU A C 1
ATOM 646 O O . GLU A 1 84 ? 6.977 11.266 19.438 1 97.88 84 GLU A O 1
ATOM 651 N N . ARG A 1 85 ? 8.422 12.352 20.688 1 97.44 85 ARG A N 1
ATOM 652 C CA . ARG A 1 85 ? 7.793 13.656 20.562 1 97.44 85 ARG A CA 1
ATOM 653 C C . ARG A 1 85 ? 7.656 14.062 19.094 1 97.44 85 ARG A C 1
ATOM 655 O O . ARG A 1 85 ? 6.645 14.641 18.703 1 97.44 85 ARG A O 1
ATOM 662 N N . VAL A 1 86 ? 8.672 13.82 18.297 1 98 86 VAL A N 1
ATOM 663 C CA . VAL A 1 86 ? 8.656 14.242 16.906 1 98 86 VAL A CA 1
ATOM 664 C C . VAL A 1 86 ? 7.516 13.555 16.172 1 98 86 VAL A C 1
ATOM 666 O O . VAL A 1 86 ? 6.836 14.18 15.344 1 98 86 VAL A O 1
ATOM 669 N N . CYS A 1 87 ? 7.305 12.281 16.453 1 98.56 87 CYS A N 1
ATOM 670 C CA . CYS A 1 87 ? 6.215 11.539 15.836 1 98.56 87 CYS A CA 1
ATOM 671 C C . CYS A 1 87 ? 4.863 12.008 16.359 1 98.56 87 CYS A C 1
ATOM 673 O O . CYS A 1 87 ? 3.943 12.266 15.578 1 98.56 87 CYS A O 1
ATOM 675 N N . ARG A 1 88 ? 4.758 12.188 17.625 1 98.5 88 ARG A N 1
ATOM 676 C CA . ARG A 1 88 ? 3.506 12.586 18.266 1 98.5 88 ARG A CA 1
ATOM 677 C C . ARG A 1 88 ? 3.092 13.984 17.844 1 98.5 88 ARG A C 1
ATOM 679 O O . ARG A 1 88 ? 1.959 14.195 17.406 1 98.5 88 ARG A O 1
ATOM 686 N N . ASP A 1 89 ? 4.039 14.922 17.906 1 98.44 89 ASP A N 1
ATOM 687 C CA . ASP A 1 89 ? 3.754 16.297 17.516 1 98.44 89 ASP A CA 1
ATOM 688 C C . ASP A 1 89 ? 3.455 16.391 16.016 1 98.44 89 ASP A C 1
ATOM 690 O O . ASP A 1 89 ? 2.568 17.141 15.602 1 98.44 89 ASP A O 1
ATOM 694 N N . GLY A 1 90 ? 4.27 15.656 15.227 1 98.75 90 GLY A N 1
ATOM 695 C CA . GLY A 1 90 ? 4.012 15.633 13.797 1 98.75 90 GLY A CA 1
ATOM 696 C C . GLY A 1 90 ? 2.615 15.156 13.445 1 98.75 90 GLY A C 1
ATOM 697 O O . GLY A 1 90 ? 1.937 15.758 12.609 1 98.75 90 GLY A O 1
ATOM 698 N N . PHE A 1 91 ? 2.223 14.133 14.141 1 98.81 91 PHE A N 1
ATOM 699 C CA . PHE A 1 91 ? 0.895 13.594 13.875 1 98.81 91 PHE A CA 1
ATOM 700 C C . PHE A 1 91 ? -0.188 14.562 14.336 1 98.81 91 PHE A C 1
ATOM 702 O O . PHE A 1 91 ? -1.151 14.812 13.609 1 98.81 91 PHE A O 1
ATOM 709 N N . PHE A 1 92 ? -0.083 15.094 15.492 1 98.56 92 PHE A N 1
ATOM 710 C CA . PHE A 1 92 ? -1.047 16.047 16.031 1 98.56 92 PHE A CA 1
ATOM 711 C C . PHE A 1 92 ? -1.214 17.234 15.109 1 98.56 92 PHE A C 1
ATOM 713 O O . PHE A 1 92 ? -2.338 17.609 14.766 1 98.56 92 PHE A O 1
ATOM 720 N N . ARG A 1 93 ? -0.124 17.812 14.672 1 98.44 93 ARG A N 1
ATOM 721 C CA . ARG A 1 93 ? -0.149 18.984 13.805 1 98.44 93 ARG A CA 1
ATOM 722 C C . ARG A 1 93 ? -0.734 18.641 12.438 1 98.44 93 ARG A C 1
ATOM 724 O O . ARG A 1 93 ? -1.403 19.469 11.82 1 98.44 93 ARG A O 1
ATOM 731 N N . SER A 1 94 ? -0.419 17.438 11.977 1 98.81 94 SER A N 1
ATOM 732 C CA . SER A 1 94 ? -0.996 17 10.711 1 98.81 94 SER A CA 1
ATOM 733 C C . SER A 1 94 ? -2.52 16.984 10.773 1 98.81 94 SER A C 1
ATOM 735 O O . SER A 1 94 ? -3.188 17.469 9.859 1 98.81 94 SER A O 1
ATOM 737 N N . ILE A 1 95 ? -3.039 16.453 11.867 1 98.31 95 ILE A N 1
ATOM 738 C CA . ILE A 1 95 ? -4.488 16.406 12.016 1 98.31 95 ILE A CA 1
ATOM 739 C C . ILE A 1 95 ? -5.039 17.828 12.102 1 98.31 95 ILE A C 1
ATOM 741 O O . ILE A 1 95 ? -6.098 18.125 11.547 1 98.31 95 ILE A O 1
ATOM 745 N N . GLU A 1 96 ? -4.344 18.688 12.719 1 97.06 96 GLU A N 1
ATOM 746 C CA . GLU A 1 96 ? -4.77 20.062 12.859 1 97.06 96 GLU A CA 1
ATOM 747 C C . GLU A 1 96 ? -4.945 20.734 11.5 1 97.06 96 GLU A C 1
ATOM 749 O O . GLU A 1 96 ? -5.969 21.375 11.242 1 97.06 96 GLU A O 1
ATOM 754 N N . VAL A 1 97 ? -4.035 20.547 10.641 1 97.31 97 VAL A N 1
ATOM 755 C CA . VAL A 1 97 ? -4.094 21.25 9.359 1 97.31 97 VAL A CA 1
ATOM 756 C C . VAL A 1 97 ? -5.086 20.547 8.438 1 97.31 97 VAL A C 1
ATOM 758 O O . VAL A 1 97 ? -5.719 21.188 7.59 1 97.31 97 VAL A O 1
ATOM 761 N N . LEU A 1 98 ? -5.223 19.25 8.602 1 97.19 98 LEU A N 1
ATOM 762 C CA . LEU A 1 98 ? -6.156 18.5 7.77 1 97.19 98 LEU A CA 1
ATOM 763 C C . LEU A 1 98 ? -7.598 18.875 8.094 1 97.19 98 LEU A C 1
ATOM 765 O O . LEU A 1 98 ? -8.469 18.828 7.219 1 97.19 98 LEU A O 1
ATOM 769 N N . THR A 1 99 ? -7.84 19.234 9.336 1 95.5 99 THR A N 1
ATOM 770 C CA . THR A 1 99 ? -9.211 19.469 9.766 1 95.5 99 THR A CA 1
ATOM 771 C C . THR A 1 99 ? -9.469 20.969 9.945 1 95.5 99 THR A C 1
ATOM 773 O O . THR A 1 99 ? -10.5 21.359 10.508 1 95.5 99 THR A O 1
ATOM 776 N N . ARG A 1 100 ? -8.562 21.75 9.469 1 92.38 100 ARG A N 1
ATOM 777 C CA . ARG A 1 100 ? -8.625 23.188 9.758 1 92.38 100 ARG A CA 1
ATOM 778 C C . ARG A 1 100 ? -9.781 23.844 9.016 1 92.38 100 ARG A C 1
ATOM 780 O O . ARG A 1 100 ? -10.305 24.859 9.461 1 92.38 100 ARG A O 1
ATOM 787 N N . HIS A 1 101 ? -10.109 23.297 7.902 1 85.88 101 HIS A N 1
ATOM 788 C CA . HIS A 1 101 ? -11.242 23.828 7.152 1 85.88 101 HIS A CA 1
ATOM 789 C C . HIS A 1 101 ? -12.445 22.891 7.242 1 85.88 101 HIS A C 1
ATOM 791 O O . HIS A 1 101 ? -12.719 22.141 6.309 1 85.88 101 HIS A O 1
ATOM 797 N N . ARG A 1 102 ? -13.211 23.062 8.195 1 75.75 102 ARG A N 1
ATOM 798 C CA . ARG A 1 102 ? -14.352 22.203 8.453 1 75.75 102 ARG A CA 1
ATOM 799 C C . ARG A 1 102 ? -15.477 22.469 7.461 1 75.75 102 ARG A C 1
ATOM 801 O O . ARG A 1 102 ? -16.375 21.641 7.297 1 75.75 102 ARG A O 1
ATOM 808 N N . ASP A 1 103 ? -15.328 23.562 6.754 1 79 103 ASP A N 1
ATOM 809 C CA . ASP A 1 103 ? -16.344 23.891 5.77 1 79 103 ASP A CA 1
ATOM 810 C C . ASP A 1 103 ? -15.977 23.359 4.387 1 79 103 ASP A C 1
ATOM 812 O O . ASP A 1 103 ? -16.641 23.672 3.395 1 79 103 ASP A O 1
ATOM 816 N N . HIS A 1 104 ? -15.117 22.609 4.297 1 74.75 104 HIS A N 1
ATOM 817 C CA . HIS A 1 104 ? -14.68 21.891 3.113 1 74.75 104 HIS A CA 1
ATOM 818 C C . HIS A 1 104 ? -14.234 22.844 2.01 1 74.75 104 HIS A C 1
ATOM 820 O O . HIS A 1 104 ? -14.516 22.609 0.833 1 74.75 104 HIS A O 1
ATOM 826 N N . ARG A 1 105 ? -13.586 23.891 2.301 1 85.5 105 ARG A N 1
ATOM 827 C CA . ARG A 1 105 ? -13.102 24.844 1.306 1 85.5 105 ARG A CA 1
ATOM 828 C C . ARG A 1 105 ? -11.805 24.344 0.659 1 85.5 105 ARG A C 1
ATOM 830 O O . ARG A 1 105 ? -11.414 24.828 -0.401 1 85.5 105 ARG A O 1
ATOM 837 N N . GLY A 1 106 ? -11.203 23.297 1.042 1 94.19 106 GLY A N 1
ATOM 838 C CA . GLY A 1 106 ? -9.961 22.797 0.487 1 94.19 106 GLY A CA 1
ATOM 839 C C . GLY A 1 106 ? -9.914 21.281 0.396 1 94.19 106 GLY A C 1
ATOM 840 O O . GLY A 1 106 ? -10.867 20.609 0.793 1 94.19 106 GLY A O 1
ATOM 841 N N . LYS A 1 107 ? -8.875 20.859 -0.317 1 97.44 107 LYS A N 1
ATOM 842 C CA . LYS A 1 107 ? -8.641 19.422 -0.466 1 97.44 107 LYS A CA 1
ATOM 843 C C . LYS A 1 107 ? -7.223 19.047 -0.049 1 97.44 107 LYS A C 1
ATOM 845 O O . LYS A 1 107 ? -6.395 19.922 0.21 1 97.44 107 LYS A O 1
ATOM 850 N N . VAL A 1 108 ? -7.105 17.75 0.102 1 98.31 108 VAL A N 1
ATOM 851 C CA . VAL A 1 108 ? -5.766 17.234 0.333 1 98.31 108 VAL A CA 1
ATOM 852 C C . VAL A 1 108 ? -5.109 16.891 -1.002 1 98.31 108 VAL A C 1
ATOM 854 O O . VAL A 1 108 ? -5.723 16.234 -1.854 1 98.31 108 VAL A O 1
ATOM 857 N N . VAL A 1 109 ? -3.93 17.375 -1.224 1 98.81 109 VAL A N 1
ATOM 858 C CA . VAL A 1 109 ? -3.172 17.047 -2.426 1 98.81 109 VAL A CA 1
ATOM 859 C C . VAL A 1 109 ? -1.994 16.141 -2.064 1 98.81 109 VAL A C 1
ATOM 861 O O . VAL A 1 109 ? -1.039 16.578 -1.421 1 98.81 109 VAL A O 1
ATOM 864 N N . PHE A 1 110 ? -2.084 14.914 -2.521 1 98.94 110 PHE A N 1
ATOM 865 C CA . PHE A 1 110 ? -1.009 13.953 -2.307 1 98.94 110 PHE A CA 1
ATOM 866 C C . PHE A 1 110 ? 0.029 14.047 -3.418 1 98.94 110 PHE A C 1
ATOM 868 O O . PHE A 1 110 ? -0.323 14.164 -4.594 1 98.94 110 PHE A O 1
ATOM 875 N N . ILE A 1 111 ? 1.291 14.008 -3.041 1 98.88 111 ILE A N 1
ATOM 876 C CA . ILE A 1 111 ? 2.393 14.109 -3.992 1 98.88 111 ILE A CA 1
ATOM 877 C C . ILE A 1 111 ? 3.422 13.016 -3.711 1 98.88 111 ILE A C 1
ATOM 879 O O . ILE A 1 111 ? 3.822 12.812 -2.562 1 98.88 111 ILE A O 1
ATOM 883 N N . GLY A 1 112 ? 3.883 12.32 -4.688 1 98.19 112 GLY A N 1
ATOM 884 C CA . GLY A 1 112 ? 4.887 11.266 -4.59 1 98.19 112 GLY A CA 1
ATOM 885 C C . GLY A 1 112 ? 5.32 10.727 -5.941 1 98.19 112 GLY A C 1
ATOM 886 O O . GLY A 1 112 ? 4.699 11.023 -6.961 1 98.19 112 GLY A O 1
ATOM 887 N N . VAL A 1 113 ? 6.371 9.953 -5.938 1 97.19 113 VAL A N 1
ATOM 888 C CA . VAL A 1 113 ? 6.91 9.383 -7.164 1 97.19 113 VAL A CA 1
ATOM 889 C C . VAL A 1 113 ? 7.09 7.871 -6.992 1 97.19 113 VAL A C 1
ATOM 891 O O . VAL A 1 113 ? 7.277 7.387 -5.875 1 97.19 113 VAL A O 1
ATOM 894 N N . GLY A 1 114 ? 7.02 7.148 -8.125 1 95.81 114 GLY A N 1
ATOM 895 C CA . GLY A 1 114 ? 7.277 5.719 -8.078 1 95.81 114 GLY A CA 1
ATOM 896 C C . GLY A 1 114 ? 6.348 4.973 -7.148 1 95.81 114 GLY A C 1
ATOM 897 O O . GLY A 1 114 ? 5.133 5.195 -7.16 1 95.81 114 GLY A O 1
ATOM 898 N N . LYS A 1 115 ? 6.895 4.055 -6.402 1 97.5 115 LYS A N 1
ATOM 899 C CA . LYS A 1 115 ? 6.105 3.232 -5.488 1 97.5 115 LYS A CA 1
ATOM 900 C C . LYS A 1 115 ? 5.445 4.09 -4.414 1 97.5 115 LYS A C 1
ATOM 902 O O . LYS A 1 115 ? 4.309 3.82 -4.012 1 97.5 115 LYS A O 1
ATOM 907 N N . SER A 1 116 ? 6.152 5.121 -4.004 1 98.06 116 SER A N 1
ATOM 908 C CA . SER A 1 116 ? 5.535 6.066 -3.074 1 98.06 116 SER A CA 1
ATOM 909 C C . SER A 1 116 ? 4.363 6.793 -3.725 1 98.06 116 SER A C 1
ATOM 911 O O . SER A 1 116 ? 3.391 7.141 -3.051 1 98.06 116 SER A O 1
ATOM 913 N N . GLY A 1 117 ? 4.48 7.059 -5 1 98.56 117 GLY A N 1
ATOM 914 C CA . GLY A 1 117 ? 3.365 7.633 -5.73 1 98.56 117 GLY A CA 1
ATOM 915 C C . GLY A 1 117 ? 2.133 6.75 -5.73 1 98.56 117 GLY A C 1
ATOM 916 O O . GLY A 1 117 ? 1.01 7.238 -5.594 1 98.56 117 GLY A O 1
ATOM 917 N N . TRP A 1 118 ? 2.348 5.48 -5.863 1 98.69 118 TRP A N 1
ATOM 918 C CA . TRP A 1 118 ? 1.23 4.539 -5.832 1 98.69 118 TRP A CA 1
ATOM 919 C C . TRP A 1 118 ? 0.606 4.484 -4.441 1 98.69 118 TRP A C 1
ATOM 921 O O . TRP A 1 118 ? -0.616 4.383 -4.305 1 98.69 118 TRP A O 1
ATOM 931 N N . ILE A 1 119 ? 1.4 4.543 -3.416 1 98.81 119 ILE A N 1
ATOM 932 C CA . ILE A 1 119 ? 0.901 4.625 -2.049 1 98.81 119 ILE A CA 1
ATOM 933 C C . ILE A 1 119 ? 0.06 5.887 -1.881 1 98.81 119 ILE A C 1
ATOM 935 O O . ILE A 1 119 ? -1.02 5.848 -1.285 1 98.81 119 ILE A O 1
ATOM 939 N N . ALA A 1 120 ? 0.577 6.98 -2.455 1 98.88 120 ALA A N 1
ATOM 940 C CA . ALA A 1 120 ? -0.154 8.242 -2.406 1 98.88 120 ALA A CA 1
ATOM 941 C C . ALA A 1 120 ? -1.523 8.109 -3.066 1 98.88 120 ALA A C 1
ATOM 943 O O . ALA A 1 120 ? -2.516 8.641 -2.562 1 98.88 120 ALA A O 1
ATOM 944 N N . LYS A 1 121 ? -1.564 7.441 -4.133 1 98.81 121 LYS A N 1
ATOM 945 C CA . LYS A 1 121 ? -2.826 7.258 -4.844 1 98.81 121 LYS A CA 1
ATOM 946 C C . LYS A 1 121 ? -3.793 6.395 -4.035 1 98.81 121 LYS A C 1
ATOM 948 O O . LYS A 1 121 ? -4.992 6.672 -3.99 1 98.81 121 LYS A O 1
ATOM 953 N N . LYS A 1 122 ? -3.316 5.371 -3.424 1 98.75 122 LYS A N 1
ATOM 954 C CA . LYS A 1 122 ? -4.16 4.582 -2.531 1 98.75 122 LYS A CA 1
ATOM 955 C C . LYS A 1 122 ? -4.723 5.445 -1.403 1 98.75 122 LYS A C 1
ATOM 957 O O . LYS A 1 122 ? -5.91 5.355 -1.08 1 98.75 122 LYS A O 1
ATOM 962 N N . LEU A 1 123 ? -3.881 6.254 -0.848 1 98.88 123 LEU A N 1
ATOM 963 C CA . LEU A 1 123 ? -4.305 7.113 0.255 1 98.88 123 LEU A CA 1
ATOM 964 C C . LEU A 1 123 ? -5.293 8.172 -0.227 1 98.88 123 LEU A C 1
ATOM 966 O O . LEU A 1 123 ? -6.223 8.531 0.497 1 98.88 123 LEU A O 1
ATOM 970 N N . THR A 1 124 ? -5.094 8.68 -1.454 1 98.81 124 THR A N 1
ATOM 971 C CA . THR A 1 124 ? -6.066 9.586 -2.051 1 98.81 124 THR A CA 1
ATOM 972 C C . THR A 1 124 ? -7.457 8.961 -2.062 1 98.81 124 THR A C 1
ATOM 974 O O . THR A 1 124 ? -8.438 9.602 -1.674 1 98.81 124 THR A O 1
ATOM 977 N N . ALA A 1 125 ? -7.477 7.703 -2.49 1 98.31 125 ALA A N 1
ATOM 978 C CA . ALA A 1 125 ? -8.742 6.98 -2.533 1 98.31 125 ALA A CA 1
ATOM 979 C C . ALA A 1 125 ? -9.32 6.793 -1.131 1 98.31 125 ALA A C 1
ATOM 981 O O . ALA A 1 125 ? -10.523 6.914 -0.925 1 98.31 125 ALA A O 1
ATOM 982 N N . THR A 1 126 ? -8.477 6.492 -0.168 1 98.12 126 THR A N 1
ATOM 983 C CA . THR A 1 126 ? -8.906 6.285 1.212 1 98.12 126 THR A CA 1
ATOM 984 C C . THR A 1 126 ? -9.492 7.57 1.791 1 98.12 126 THR A C 1
ATOM 986 O O . THR A 1 126 ? -10.594 7.559 2.344 1 98.12 126 THR A O 1
ATOM 989 N N . PHE A 1 127 ? -8.773 8.688 1.601 1 98.19 127 PHE A N 1
ATOM 990 C CA . PHE A 1 127 ? -9.242 9.969 2.111 1 98.19 127 PHE A CA 1
ATOM 991 C C . PHE A 1 127 ? -10.594 10.336 1.509 1 98.19 127 PHE A C 1
ATOM 993 O O . PHE A 1 127 ? -11.531 10.672 2.232 1 98.19 127 PHE A O 1
ATOM 1000 N N . SER A 1 128 ? -10.711 10.219 0.234 1 96.69 128 SER A N 1
ATOM 1001 C CA . SER A 1 128 ? -11.938 10.57 -0.461 1 96.69 128 SER A CA 1
ATOM 1002 C C . SER A 1 128 ? -13.109 9.719 0.015 1 96.69 128 SER A C 1
ATOM 1004 O O . SER A 1 128 ? -14.211 10.234 0.223 1 96.69 128 SER A O 1
ATOM 1006 N N . SER A 1 129 ? -12.852 8.43 0.221 1 95.62 129 SER A N 1
ATOM 1007 C CA . SER A 1 129 ? -13.922 7.52 0.639 1 95.62 129 SER A CA 1
ATOM 1008 C C . SER A 1 129 ? -14.383 7.828 2.061 1 95.62 129 SER A C 1
ATOM 1010 O O . SER A 1 129 ? -15.508 7.508 2.434 1 95.62 129 SER A O 1
ATOM 1012 N N . LEU A 1 130 ? -13.484 8.5 2.818 1 95.5 130 LEU A N 1
ATOM 1013 C CA . LEU A 1 130 ? -13.805 8.797 4.211 1 95.5 130 LEU A CA 1
ATOM 1014 C C . LEU A 1 130 ? -14.242 10.25 4.363 1 95.5 130 LEU A C 1
ATOM 1016 O O . LEU A 1 130 ? -14.227 10.797 5.469 1 95.5 130 LEU A O 1
ATOM 1020 N N . GLY A 1 131 ? -14.523 10.93 3.297 1 94.06 131 GLY A N 1
ATOM 1021 C CA . GLY A 1 131 ? -15.148 12.242 3.316 1 94.06 131 GLY A CA 1
ATOM 1022 C C . GLY A 1 131 ? -14.141 13.383 3.32 1 94.06 131 GLY A C 1
ATOM 1023 O O . GLY A 1 131 ? -14.5 14.531 3.578 1 94.06 131 GLY A O 1
ATOM 1024 N N . ILE A 1 132 ? -12.914 13.078 3.066 1 95.88 132 ILE A N 1
ATOM 1025 C CA . ILE A 1 132 ? -11.875 14.094 2.951 1 95.88 132 ILE A CA 1
ATOM 1026 C C . ILE A 1 132 ? -11.438 14.219 1.495 1 95.88 132 ILE A C 1
ATOM 1028 O O . ILE A 1 132 ? -10.609 13.438 1.018 1 95.88 132 ILE A O 1
ATOM 1032 N N . PRO A 1 133 ? -11.984 15.195 0.83 1 96.44 133 PRO A N 1
ATOM 1033 C CA . PRO A 1 133 ? -11.633 15.328 -0.587 1 96.44 133 PRO A CA 1
ATOM 1034 C C . PRO A 1 133 ? -10.125 15.344 -0.822 1 96.44 133 PRO A C 1
ATOM 1036 O O . PRO A 1 133 ? -9.398 16.094 -0.161 1 96.44 133 PRO A O 1
ATOM 1039 N N . ALA A 1 134 ? -9.664 14.523 -1.753 1 98.19 134 ALA A N 1
ATOM 1040 C CA . ALA A 1 134 ? -8.227 14.391 -2.002 1 98.19 134 ALA A CA 1
ATOM 1041 C C . ALA A 1 134 ? -7.949 14.133 -3.479 1 98.19 134 ALA A C 1
ATOM 1043 O O . ALA A 1 134 ? -8.797 13.594 -4.191 1 98.19 134 ALA A O 1
ATOM 1044 N N . VAL A 1 135 ? -6.785 14.562 -3.934 1 98.56 135 VAL A N 1
ATOM 1045 C CA . VAL A 1 135 ? -6.332 14.312 -5.301 1 98.56 135 VAL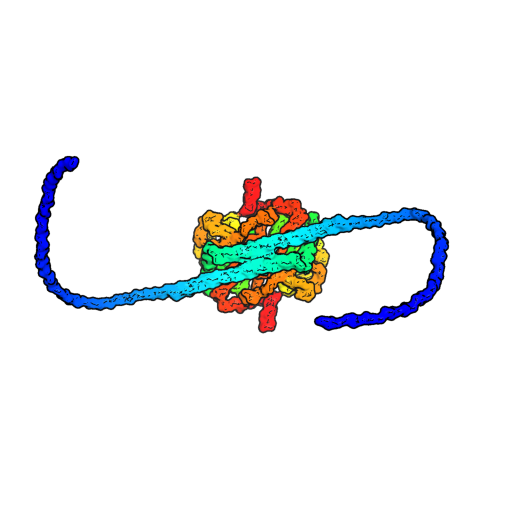 A CA 1
ATOM 1046 C C . VAL A 1 135 ? -4.84 14.008 -5.301 1 98.56 135 VAL A C 1
ATOM 1048 O O . VAL A 1 135 ? -4.121 14.367 -4.367 1 98.56 135 VAL A O 1
ATOM 1051 N N . PHE A 1 136 ? -4.43 13.297 -6.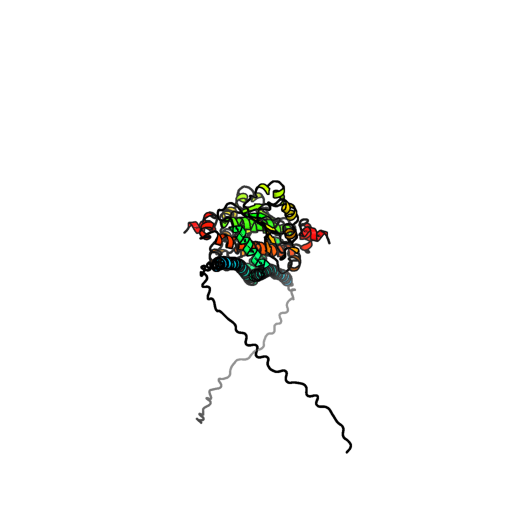293 1 98.81 136 PHE A N 1
ATOM 1052 C CA . PHE A 1 136 ? -3.014 13.023 -6.492 1 98.81 136 PHE A CA 1
ATOM 1053 C C . PHE A 1 136 ? -2.42 13.984 -7.52 1 98.81 136 PHE A C 1
ATOM 1055 O O . PHE A 1 136 ? -3.061 14.305 -8.523 1 98.81 136 PHE A O 1
ATOM 1062 N N . LEU A 1 137 ? -1.245 14.445 -7.246 1 98.75 137 LEU A N 1
ATOM 1063 C CA . LEU A 1 137 ? -0.487 15.32 -8.141 1 98.75 137 LEU A CA 1
ATOM 1064 C C . LEU A 1 137 ? 0.925 14.781 -8.352 1 98.75 137 LEU A C 1
ATOM 1066 O O . LEU A 1 137 ? 1.735 14.773 -7.422 1 98.75 137 LEU A O 1
ATOM 1070 N N . HIS A 1 138 ? 1.195 14.312 -9.555 1 98.44 138 HIS A N 1
ATOM 1071 C CA . HIS A 1 138 ? 2.561 13.898 -9.859 1 98.44 138 HIS A CA 1
ATOM 1072 C C . HIS A 1 138 ? 3.498 15.102 -9.93 1 98.44 138 HIS A C 1
ATOM 1074 O O . HIS A 1 138 ? 3.203 16.078 -10.617 1 98.44 138 HIS A O 1
ATOM 1080 N N . PRO A 1 139 ? 4.656 14.992 -9.328 1 97.81 139 PRO A N 1
ATOM 1081 C CA . PRO A 1 139 ? 5.492 16.188 -9.234 1 97.81 139 PRO A CA 1
ATOM 1082 C C . PRO A 1 139 ? 6.02 16.641 -10.594 1 97.81 139 PRO A C 1
ATOM 1084 O O . PRO A 1 139 ? 6.164 17.844 -10.844 1 97.81 139 PRO A O 1
ATOM 1087 N N . THR A 1 140 ? 6.312 15.727 -11.523 1 96.25 140 THR A N 1
ATOM 1088 C CA . THR A 1 140 ? 6.781 16.109 -12.852 1 96.25 140 THR A CA 1
ATOM 1089 C C . THR A 1 140 ? 5.684 16.844 -13.617 1 96.25 140 THR A C 1
ATOM 1091 O O . THR A 1 140 ? 5.934 17.891 -14.219 1 96.25 140 THR A O 1
ATOM 1094 N N . GLU A 1 141 ? 4.508 16.266 -13.562 1 96.56 141 GLU A N 1
ATOM 1095 C CA . GLU A 1 141 ? 3.387 16.891 -14.266 1 96.56 141 GLU A CA 1
ATOM 1096 C C . GLU A 1 141 ? 3.002 18.219 -13.633 1 96.56 141 GLU A C 1
ATOM 1098 O O . GLU A 1 141 ? 2.555 19.141 -14.328 1 96.56 141 GLU A O 1
ATOM 1103 N N . ALA A 1 142 ? 3.178 18.312 -12.328 1 96.44 142 ALA A N 1
ATOM 1104 C CA . ALA A 1 142 ? 2.926 19.562 -11.633 1 96.44 142 ALA A CA 1
ATOM 1105 C C . ALA A 1 142 ? 3.707 20.719 -12.266 1 96.44 142 ALA A C 1
ATOM 1107 O O . ALA A 1 142 ? 3.168 21.797 -12.469 1 96.44 142 ALA A O 1
ATOM 1108 N N . LEU A 1 143 ? 4.898 20.484 -12.641 1 95.62 143 LEU A N 1
ATOM 1109 C CA . LEU A 1 143 ? 5.773 21.516 -13.188 1 95.62 143 LEU A CA 1
ATOM 1110 C C . LEU A 1 143 ? 5.461 21.766 -14.656 1 95.62 143 LEU A C 1
ATOM 1112 O O . LEU A 1 143 ? 6.008 22.703 -15.258 1 95.62 143 LEU A O 1
ATOM 1116 N N . HIS A 1 144 ? 4.551 20.969 -15.18 1 95.81 144 HIS A N 1
ATOM 1117 C CA . HIS A 1 144 ? 4.172 21.125 -16.578 1 95.81 144 HIS A CA 1
ATOM 1118 C C . HIS A 1 144 ? 2.701 21.516 -16.719 1 95.81 144 HIS A C 1
ATOM 1120 O O . HIS A 1 144 ? 2.041 21.141 -17.688 1 95.81 144 HIS A O 1
ATOM 1126 N N . GLY A 1 145 ? 2.18 22.156 -15.695 1 93 145 GLY A N 1
ATOM 1127 C CA . GLY A 1 145 ? 0.855 22.75 -15.828 1 93 145 GLY A CA 1
ATOM 1128 C C . GLY A 1 145 ? -0.102 22.297 -14.734 1 93 145 GLY A C 1
ATOM 1129 O O . GLY A 1 145 ? -1.059 23.016 -14.422 1 93 145 GLY A O 1
ATOM 1130 N N . ASP A 1 146 ? 0.175 21.172 -14.125 1 96.12 146 ASP A N 1
ATOM 1131 C CA . ASP A 1 146 ? -0.784 20.609 -13.172 1 96.12 146 ASP A CA 1
ATOM 1132 C C . ASP A 1 146 ? -0.691 21.312 -11.82 1 96.12 146 ASP A C 1
ATOM 1134 O O . ASP A 1 146 ? -1.488 21.031 -10.922 1 96.12 146 ASP A O 1
ATOM 1138 N N . LEU A 1 147 ? 0.202 22.25 -11.688 1 95.62 147 LEU A N 1
ATOM 1139 C CA . LEU A 1 147 ? 0.258 23.031 -10.461 1 95.62 147 LEU A CA 1
ATOM 1140 C C . LEU A 1 147 ? -1.071 23.734 -10.203 1 95.62 147 LEU A C 1
ATOM 1142 O O . LEU A 1 147 ? -1.377 24.094 -9.062 1 95.62 147 LEU A O 1
ATOM 1146 N N . GLY A 1 148 ? -1.785 23.969 -11.227 1 95.19 148 GLY A N 1
ATOM 1147 C CA . GLY A 1 148 ? -3.082 24.609 -11.133 1 95.19 148 GLY A CA 1
ATOM 1148 C C . GLY A 1 148 ? -4.09 23.812 -10.32 1 95.19 148 GLY A C 1
ATOM 1149 O O . GLY A 1 148 ? -5.125 24.344 -9.914 1 95.19 148 GLY A O 1
ATOM 1150 N N . ILE A 1 149 ? -3.812 22.578 -9.984 1 96.06 149 ILE A N 1
ATOM 1151 C CA . ILE A 1 149 ? -4.648 21.719 -9.148 1 96.06 149 ILE A CA 1
ATOM 1152 C C . ILE A 1 149 ? -4.656 22.25 -7.715 1 96.06 149 ILE A C 1
ATOM 1154 O O . ILE A 1 149 ? -5.648 22.094 -7 1 96.06 149 ILE A O 1
ATOM 1158 N N . ILE A 1 150 ? -3.592 22.906 -7.277 1 97.44 150 ILE A N 1
ATOM 1159 C CA . ILE A 1 150 ? -3.436 23.344 -5.895 1 97.44 150 ILE A CA 1
ATOM 1160 C C . ILE A 1 150 ? -4.172 24.656 -5.684 1 97.44 150 ILE A C 1
ATOM 1162 O O . ILE A 1 150 ? -3.938 25.625 -6.406 1 97.44 150 ILE A O 1
ATOM 1166 N N . GLY A 1 151 ? -5.035 24.688 -4.727 1 95.69 151 GLY A N 1
ATOM 1167 C CA . GLY A 1 151 ? -5.742 25.891 -4.316 1 95.69 151 GLY A CA 1
ATOM 1168 C C . GLY A 1 151 ? -5.219 26.484 -3.021 1 95.69 151 GLY A C 1
ATOM 1169 O O . GLY A 1 151 ? -4.422 25.859 -2.322 1 95.69 151 GLY A O 1
ATOM 1170 N N . ASP A 1 152 ? -5.801 27.609 -2.633 1 94.31 152 ASP A N 1
ATOM 1171 C CA . ASP A 1 152 ? -5.289 28.391 -1.515 1 94.31 152 ASP A CA 1
ATOM 1172 C C . ASP A 1 152 ? -5.59 27.703 -0.181 1 94.31 152 ASP A C 1
ATOM 1174 O O . ASP A 1 152 ? -4.883 27.922 0.806 1 94.31 152 ASP A O 1
ATOM 1178 N N . TYR A 1 153 ? -6.555 26.875 -0.19 1 95.62 153 TYR A N 1
ATOM 1179 C CA . TYR A 1 153 ? -6.992 26.312 1.082 1 95.62 153 TYR A CA 1
ATOM 1180 C C . TYR A 1 153 ? -6.559 24.859 1.217 1 95.62 153 TYR A C 1
ATOM 1182 O O . TYR A 1 153 ? -6.926 24.188 2.18 1 95.62 153 TYR A O 1
ATOM 1190 N N . ASP A 1 154 ? -5.809 24.391 0.238 1 97.81 154 ASP A N 1
ATOM 1191 C CA . ASP A 1 154 ? -5.434 22.984 0.198 1 97.81 154 ASP A CA 1
ATOM 1192 C C . ASP A 1 154 ? -4.375 22.656 1.253 1 97.81 154 ASP A C 1
ATOM 1194 O O . ASP A 1 154 ? -3.701 23.562 1.755 1 97.81 154 ASP A O 1
ATOM 1198 N N . THR A 1 155 ? -4.359 21.422 1.65 1 98.31 155 THR A N 1
ATOM 1199 C CA . THR A 1 155 ? -3.271 20.828 2.426 1 98.31 155 THR A CA 1
ATOM 1200 C C . THR A 1 155 ? -2.469 19.859 1.579 1 98.31 155 THR A C 1
ATOM 1202 O O . THR A 1 155 ? -3.041 19.016 0.883 1 98.31 155 THR A O 1
ATOM 1205 N N . LEU A 1 156 ? -1.16 20 1.594 1 98.81 156 LEU A N 1
ATOM 1206 C CA . LEU A 1 156 ? -0.292 19.141 0.793 1 98.81 156 LEU A CA 1
ATOM 1207 C C . LEU A 1 156 ? 0.31 18.031 1.646 1 98.81 156 LEU A C 1
ATOM 1209 O O . LEU A 1 156 ? 0.702 18.266 2.793 1 98.81 156 LEU A O 1
ATOM 1213 N N . ILE A 1 157 ? 0.324 16.812 1.137 1 98.94 157 ILE A N 1
ATOM 1214 C CA . ILE A 1 157 ? 1.036 15.703 1.753 1 98.94 157 ILE A CA 1
ATOM 1215 C C . ILE A 1 157 ? 2.033 15.117 0.757 1 98.94 157 ILE A C 1
ATOM 1217 O O . ILE A 1 157 ? 1.641 14.578 -0.282 1 98.94 157 ILE A O 1
ATOM 1221 N N . MET A 1 158 ? 3.273 15.273 1.081 1 98.88 158 MET A N 1
ATOM 1222 C CA . MET A 1 158 ? 4.352 14.695 0.285 1 98.88 158 MET A CA 1
ATOM 1223 C C . MET A 1 158 ? 4.848 13.398 0.911 1 98.88 158 MET A C 1
ATOM 1225 O O . MET A 1 158 ? 5.059 13.328 2.123 1 98.88 158 MET A O 1
ATOM 1229 N N . ILE A 1 159 ? 4.996 12.344 0.047 1 98.88 159 ILE A N 1
ATOM 1230 C CA . ILE A 1 159 ? 5.465 11.055 0.53 1 98.88 159 ILE A CA 1
ATOM 1231 C C . ILE A 1 159 ? 6.809 10.719 -0.114 1 98.88 159 ILE A C 1
ATOM 1233 O O . ILE A 1 159 ? 6.91 10.633 -1.341 1 98.88 159 ILE A O 1
ATOM 1237 N N . THR A 1 160 ? 7.82 10.57 0.647 1 98.5 160 THR A N 1
ATOM 1238 C CA . THR A 1 160 ? 9.164 10.188 0.23 1 98.5 160 THR A CA 1
ATOM 1239 C C . THR A 1 160 ? 9.922 9.523 1.381 1 98.5 160 THR A C 1
ATOM 1241 O O . THR A 1 160 ? 9.961 10.062 2.49 1 98.5 160 THR A O 1
ATOM 1244 N N . PHE A 1 161 ? 10.477 8.383 1.106 1 98.19 161 PHE A N 1
ATOM 1245 C CA . PHE A 1 161 ? 11.188 7.691 2.178 1 98.19 161 PHE A CA 1
ATOM 1246 C C . PHE A 1 161 ? 12.5 8.391 2.506 1 98.19 161 PHE A C 1
ATOM 1248 O O . PHE A 1 161 ? 12.82 8.602 3.676 1 98.19 161 PHE A O 1
ATOM 1255 N N . SER A 1 162 ? 13.219 8.805 1.557 1 96.06 162 SER A N 1
ATOM 1256 C CA . SER A 1 162 ? 14.57 9.328 1.733 1 96.06 162 SER A CA 1
ATOM 1257 C C . SER A 1 162 ? 14.555 10.758 2.254 1 96.06 162 SER A C 1
ATOM 1259 O O . SER A 1 162 ? 15.531 11.227 2.848 1 96.06 162 SER A O 1
ATOM 1261 N N . GLY A 1 163 ? 13.508 11.508 1.871 1 97.44 163 GLY A N 1
ATOM 1262 C CA . GLY A 1 163 ? 13.445 12.922 2.219 1 97.44 163 GLY A CA 1
ATOM 1263 C C . GLY A 1 163 ? 14.273 13.805 1.303 1 97.44 163 GLY A C 1
ATOM 1264 O O . GLY A 1 163 ? 14.523 14.969 1.615 1 97.44 163 GLY A O 1
ATOM 1265 N N . LYS A 1 164 ? 14.68 13.219 0.194 1 96.5 164 LYS A N 1
ATOM 1266 C CA . LYS A 1 164 ? 15.523 14 -0.708 1 96.5 164 LYS A CA 1
ATOM 1267 C C . LYS A 1 164 ? 15.258 13.633 -2.164 1 96.5 164 LYS A C 1
ATOM 1269 O O . LYS A 1 164 ? 16.141 13.734 -3.012 1 96.5 164 LYS A O 1
ATOM 1274 N N . THR A 1 165 ? 14.055 13.062 -2.447 1 96.19 165 THR A N 1
ATOM 1275 C CA . THR A 1 165 ? 13.695 12.688 -3.811 1 96.19 165 THR A CA 1
ATOM 1276 C C . THR A 1 165 ? 13.852 13.875 -4.758 1 96.19 165 THR A C 1
ATOM 1278 O O . THR A 1 165 ? 13.219 14.922 -4.562 1 96.19 165 THR A O 1
ATOM 1281 N N . PRO A 1 166 ? 14.602 13.75 -5.828 1 95.94 166 PRO A N 1
ATOM 1282 C CA . PRO A 1 166 ? 14.938 14.891 -6.688 1 95.94 166 PRO A CA 1
ATOM 1283 C C . PRO A 1 166 ? 13.703 15.562 -7.285 1 95.94 166 PRO A C 1
ATOM 1285 O O . PRO A 1 166 ? 13.617 16.797 -7.316 1 95.94 166 PRO A O 1
ATOM 1288 N N . GLU A 1 167 ? 12.75 14.789 -7.801 1 97.31 167 GLU A N 1
ATOM 1289 C CA . GLU A 1 167 ? 11.547 15.344 -8.414 1 97.31 167 GLU A CA 1
ATOM 1290 C C . GLU A 1 167 ? 10.773 16.203 -7.418 1 97.31 167 GLU A C 1
ATOM 1292 O O . GLU A 1 167 ? 10.18 17.219 -7.797 1 97.31 167 GLU A O 1
ATOM 1297 N N . LEU A 1 168 ? 10.781 15.773 -6.16 1 98.06 168 LEU A N 1
ATOM 1298 C CA . LEU A 1 168 ? 10.086 16.531 -5.125 1 98.06 168 LEU A CA 1
ATOM 1299 C C . LEU A 1 168 ? 10.852 17.797 -4.773 1 98.06 168 LEU A C 1
ATOM 1301 O O . LEU A 1 168 ? 10.25 18.859 -4.547 1 98.06 168 LEU A O 1
ATOM 1305 N N . MET A 1 169 ? 12.141 17.688 -4.742 1 97.81 169 MET A N 1
ATOM 1306 C CA . MET A 1 169 ? 12.992 18.844 -4.477 1 97.81 169 MET A CA 1
ATOM 1307 C C . MET A 1 169 ? 12.789 19.922 -5.539 1 97.81 169 MET A C 1
ATOM 1309 O O . MET A 1 169 ? 12.75 21.109 -5.227 1 97.81 169 MET A O 1
ATOM 1313 N N . LEU A 1 170 ? 12.695 19.5 -6.727 1 97.31 170 LEU A N 1
ATOM 1314 C CA . LEU A 1 170 ? 12.5 20.422 -7.84 1 97.31 170 LEU A CA 1
ATOM 1315 C C . LEU A 1 170 ? 11.141 21.125 -7.738 1 97.31 170 LEU A C 1
ATOM 1317 O O . LEU A 1 170 ? 11.008 22.281 -8.141 1 97.31 170 LEU A O 1
ATOM 1321 N N . LEU A 1 171 ? 10.172 20.422 -7.203 1 98.12 171 LEU A N 1
ATOM 1322 C CA . LEU A 1 171 ? 8.805 20.922 -7.109 1 98.12 171 LEU A CA 1
ATOM 1323 C C . LEU A 1 171 ? 8.672 21.906 -5.949 1 98.12 171 LEU A C 1
ATOM 1325 O O . LEU A 1 171 ? 7.883 22.859 -6.023 1 98.12 171 LEU A O 1
ATOM 1329 N N . LEU A 1 172 ? 9.438 21.812 -4.977 1 97.94 172 LEU A N 1
ATOM 1330 C CA . LEU A 1 172 ? 9.266 22.438 -3.662 1 97.94 172 LEU A CA 1
ATOM 1331 C C . LEU A 1 172 ? 9.195 23.953 -3.775 1 97.94 172 LEU A C 1
ATOM 1333 O O . LEU A 1 172 ? 8.297 24.578 -3.199 1 97.94 172 LEU A O 1
ATOM 1337 N N . PRO A 1 173 ? 10.055 24.609 -4.555 1 97.06 173 PRO A N 1
ATOM 1338 C CA . PRO A 1 173 ? 10.031 26.078 -4.613 1 97.06 173 PRO A CA 1
ATOM 1339 C C . PRO A 1 173 ? 8.766 26.609 -5.273 1 97.06 173 PRO A C 1
ATOM 1341 O O . PRO A 1 173 ? 8.461 27.797 -5.137 1 97.06 173 PRO A O 1
ATOM 1344 N N . HIS A 1 174 ? 8.086 25.797 -5.957 1 97.56 174 HIS A N 1
ATOM 1345 C CA . HIS A 1 174 ? 6.949 26.25 -6.746 1 97.56 174 HIS A CA 1
ATOM 1346 C C . HIS A 1 174 ? 5.637 26.016 -6.004 1 97.56 174 HIS A C 1
ATOM 1348 O O . HIS A 1 174 ? 4.578 26.453 -6.457 1 97.56 174 HIS A O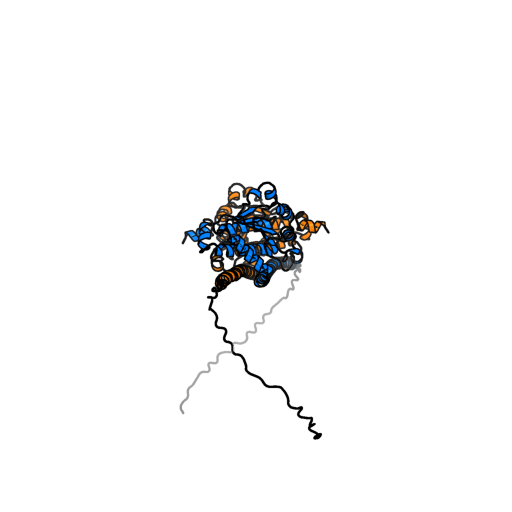 1
ATOM 1354 N N . LEU A 1 175 ? 5.68 25.344 -4.852 1 97.56 175 LEU A N 1
ATOM 1355 C CA . LEU A 1 175 ? 4.473 25.078 -4.078 1 97.56 175 LEU A CA 1
ATOM 1356 C C . LEU A 1 175 ? 4.012 26.328 -3.34 1 97.56 175 LEU A C 1
ATOM 1358 O O . LEU A 1 175 ? 4.836 27.109 -2.85 1 97.56 175 LEU A O 1
ATOM 1362 N N . ASN A 1 176 ? 2.752 26.516 -3.299 1 94.25 176 ASN A N 1
ATOM 1363 C CA . ASN A 1 176 ? 2.158 27.625 -2.551 1 94.25 176 ASN A CA 1
ATOM 1364 C C . ASN A 1 176 ? 2.572 27.594 -1.082 1 94.25 176 ASN A C 1
ATOM 1366 O O . ASN A 1 176 ? 2.203 26.672 -0.348 1 94.25 176 ASN A O 1
ATOM 1370 N N . LYS A 1 177 ? 3.191 28.594 -0.605 1 93.38 177 LYS A N 1
ATOM 1371 C CA . LYS A 1 177 ? 3.758 28.641 0.739 1 93.38 177 LYS A CA 1
ATOM 1372 C C . LYS A 1 177 ? 2.664 28.781 1.792 1 93.38 177 LYS A C 1
ATOM 1374 O O . LYS A 1 177 ? 2.881 28.484 2.969 1 93.38 177 LYS A O 1
ATOM 1379 N N . ASN A 1 178 ? 1.546 29.188 1.369 1 94.44 178 ASN A N 1
ATOM 1380 C CA . ASN A 1 178 ? 0.439 29.344 2.305 1 94.44 178 ASN A CA 1
ATOM 1381 C C . ASN A 1 178 ? -0.246 28.016 2.605 1 94.44 178 ASN A C 1
ATOM 1383 O O . ASN A 1 178 ? -1.02 27.922 3.559 1 94.44 178 ASN A O 1
ATOM 1387 N N . CYS A 1 179 ? 0.002 27.047 1.774 1 97.31 179 CYS A N 1
ATOM 1388 C CA . CYS A 1 179 ? -0.538 25.719 2.025 1 97.31 179 CYS A CA 1
ATOM 1389 C C . CYS A 1 179 ? 0.339 24.953 3.008 1 97.31 179 CYS A C 1
ATOM 1391 O O . CYS A 1 179 ? 1.551 24.844 2.812 1 97.31 179 CYS A O 1
ATOM 1393 N N . PRO A 1 180 ? -0.294 24.469 4.059 1 98.38 180 PRO A N 1
ATOM 1394 C CA . PRO A 1 180 ? 0.491 23.578 4.906 1 98.38 180 PRO A CA 1
ATOM 1395 C C . PRO A 1 180 ? 1.041 22.375 4.148 1 98.38 180 PRO A C 1
ATOM 1397 O O . PRO A 1 180 ? 0.364 21.828 3.27 1 98.38 180 PRO A O 1
ATOM 1400 N N . LEU A 1 181 ? 2.26 22 4.512 1 98.81 181 LEU A N 1
ATOM 1401 C CA . LEU A 1 181 ? 2.906 20.844 3.9 1 98.81 181 LEU A CA 1
ATOM 1402 C C . LEU A 1 181 ? 3.262 19.797 4.953 1 98.81 181 LEU A C 1
ATOM 1404 O O . LEU A 1 181 ? 4.031 20.078 5.875 1 98.81 181 LEU A O 1
ATOM 1408 N N . ILE A 1 182 ? 2.641 18.625 4.84 1 98.94 182 ILE A N 1
ATOM 1409 C CA . ILE A 1 182 ? 2.994 17.453 5.637 1 98.94 182 ILE A CA 1
ATOM 1410 C C . ILE A 1 182 ? 3.977 16.578 4.863 1 98.94 182 ILE A C 1
ATOM 1412 O O . ILE A 1 182 ? 3.734 16.25 3.701 1 98.94 182 ILE A O 1
ATOM 1416 N N . LEU A 1 183 ? 5.082 16.266 5.438 1 98.94 183 LEU A N 1
ATOM 1417 C CA . LEU A 1 183 ? 6.062 15.375 4.812 1 98.94 183 LEU A CA 1
ATOM 1418 C C . LEU A 1 183 ? 6.113 14.031 5.523 1 98.94 183 LEU A C 1
ATOM 1420 O O . LEU A 1 183 ? 6.621 13.93 6.641 1 98.94 183 LEU A O 1
ATOM 1424 N N . LEU A 1 184 ? 5.543 13.031 4.898 1 98.94 184 LEU A N 1
ATOM 1425 C CA . LEU A 1 184 ? 5.664 11.648 5.352 1 98.94 184 LEU A CA 1
ATOM 1426 C C . LEU A 1 184 ? 6.973 11.031 4.867 1 98.94 184 LEU A C 1
ATOM 1428 O O . LEU A 1 184 ? 7.16 10.828 3.666 1 98.94 184 LEU A O 1
ATOM 1432 N N . THR A 1 185 ? 7.891 10.781 5.824 1 98.81 185 THR A N 1
ATOM 1433 C CA . THR A 1 185 ? 9.266 10.477 5.438 1 98.81 185 THR A CA 1
ATOM 1434 C C . THR A 1 185 ? 9.961 9.648 6.516 1 98.81 185 THR A C 1
ATOM 1436 O O . THR A 1 185 ? 9.391 9.406 7.582 1 98.81 185 THR A O 1
ATOM 1439 N N . SER A 1 186 ? 11.164 9.148 6.207 1 98.5 186 SER A N 1
ATOM 1440 C CA . SER A 1 186 ? 11.914 8.328 7.156 1 98.5 186 SER A CA 1
ATOM 1441 C C . SER A 1 186 ? 12.672 9.195 8.156 1 98.5 186 SER A C 1
ATOM 1443 O O . SER A 1 186 ? 12.727 8.875 9.344 1 98.5 186 SER A O 1
ATOM 1445 N N . PRO A 1 187 ? 13.336 10.367 7.773 1 98.19 187 PRO A N 1
ATOM 1446 C CA . PRO A 1 187 ? 14.062 11.188 8.742 1 98.19 187 PRO A CA 1
ATOM 1447 C C . PRO A 1 187 ? 13.195 11.633 9.914 1 98.19 187 PRO A C 1
ATOM 1449 O O . PRO A 1 187 ? 12.023 11.969 9.727 1 98.19 187 PRO A O 1
ATOM 1452 N N . THR A 1 188 ? 13.844 11.641 11.086 1 98.19 188 THR A N 1
ATOM 1453 C CA . THR A 1 188 ? 13.102 11.984 12.289 1 98.19 188 THR A CA 1
ATOM 1454 C C . THR A 1 188 ? 13.523 13.359 12.812 1 98.19 188 THR A C 1
ATOM 1456 O O . THR A 1 188 ? 13.133 13.766 13.906 1 98.19 188 THR A O 1
ATOM 1459 N N . ARG A 1 189 ? 14.352 14.023 12.023 1 97.88 189 ARG A N 1
ATOM 1460 C CA . ARG A 1 189 ? 14.797 15.375 12.352 1 97.88 189 ARG A CA 1
ATOM 1461 C C . ARG A 1 189 ? 14.773 16.281 11.117 1 97.88 189 ARG A C 1
ATOM 1463 O O . ARG A 1 189 ? 15.109 15.836 10.023 1 97.88 189 ARG A O 1
ATOM 1470 N N . MET A 1 190 ? 14.461 17.484 11.383 1 97.75 190 MET A N 1
ATOM 1471 C CA . MET A 1 190 ? 14.406 18.469 10.305 1 97.75 190 MET A CA 1
ATOM 1472 C C . MET A 1 190 ? 15.773 18.641 9.648 1 97.75 190 MET A C 1
ATOM 1474 O O . MET A 1 190 ? 15.875 18.719 8.422 1 97.75 190 MET A O 1
ATOM 1478 N N . GLU A 1 191 ? 16.859 18.516 10.438 1 97 191 GLU A N 1
ATOM 1479 C CA . GLU A 1 191 ? 18.203 18.844 9.984 1 97 191 GLU A CA 1
ATOM 1480 C C . GLU A 1 191 ? 18.766 17.75 9.086 1 97 191 GLU A C 1
ATOM 1482 O O . GLU A 1 191 ? 19.672 17.984 8.289 1 97 191 GLU A O 1
ATOM 1487 N N . THR A 1 192 ? 18.219 16.578 9.211 1 96.94 192 THR A N 1
ATOM 1488 C CA . THR A 1 192 ? 18.75 15.461 8.438 1 96.94 192 THR A CA 1
ATOM 1489 C C . THR A 1 192 ? 17.891 15.18 7.215 1 96.94 192 THR A C 1
ATOM 1491 O O . THR A 1 192 ? 18.141 14.219 6.484 1 96.94 192 THR A O 1
ATOM 1494 N N . CYS A 1 193 ? 16.875 15.961 7.008 1 98.06 193 CYS A N 1
ATOM 1495 C CA . CYS A 1 193 ? 15.961 15.836 5.879 1 98.06 193 CYS A CA 1
ATOM 1496 C C . CYS A 1 193 ? 16.141 16.984 4.902 1 98.06 193 CYS A C 1
ATOM 1498 O O . CYS A 1 193 ? 15.836 18.141 5.23 1 98.06 193 CYS A O 1
ATOM 1500 N N . GLU A 1 194 ? 16.516 16.719 3.689 1 98.25 194 GLU A N 1
ATOM 1501 C CA . GLU A 1 194 ? 16.828 17.766 2.723 1 98.25 194 GLU A CA 1
ATOM 1502 C C . GLU A 1 194 ? 15.578 18.578 2.375 1 98.25 194 GLU A C 1
ATOM 1504 O O . GLU A 1 194 ? 15.648 19.797 2.236 1 98.25 194 GLU A O 1
ATOM 1509 N N . ILE A 1 195 ? 14.477 17.922 2.232 1 98.5 195 ILE A N 1
ATOM 1510 C CA . ILE A 1 195 ? 13.234 18.609 1.92 1 98.5 195 ILE A CA 1
ATOM 1511 C C . ILE A 1 195 ? 12.852 19.531 3.078 1 98.5 195 ILE A C 1
ATOM 1513 O O . ILE A 1 195 ? 12.406 20.656 2.863 1 98.5 195 ILE A O 1
ATOM 1517 N N . ALA A 1 196 ? 13.07 19.047 4.293 1 98.25 196 ALA A N 1
ATOM 1518 C CA . ALA A 1 196 ? 12.742 19.844 5.473 1 98.25 196 ALA A CA 1
ATOM 1519 C C . ALA A 1 196 ? 13.648 21.078 5.574 1 98.25 196 ALA A C 1
ATOM 1521 O O . ALA A 1 196 ? 13.203 22.141 5.992 1 98.25 196 ALA A O 1
ATOM 1522 N N . LYS A 1 197 ? 14.891 20.938 5.199 1 97.94 197 LYS A N 1
ATOM 1523 C CA . LYS A 1 197 ? 15.805 22.078 5.195 1 97.94 197 LYS A CA 1
ATOM 1524 C C . LYS A 1 197 ? 15.328 23.156 4.23 1 97.94 197 LYS A C 1
ATOM 1526 O O . LYS A 1 197 ? 15.438 24.344 4.523 1 97.94 197 LYS A O 1
ATOM 1531 N N . ALA A 1 198 ? 14.852 22.703 3.139 1 97.5 198 ALA A N 1
ATOM 1532 C CA . ALA A 1 198 ? 14.414 23.625 2.09 1 97.5 198 ALA A CA 1
ATOM 1533 C C . ALA A 1 198 ? 13.055 24.234 2.432 1 97.5 198 ALA A C 1
ATOM 1535 O O . ALA A 1 198 ? 12.719 25.312 1.94 1 97.5 198 ALA A O 1
ATOM 1536 N N . ARG A 1 199 ? 12.234 23.594 3.205 1 97.62 199 ARG A N 1
ATOM 1537 C CA . ARG A 1 199 ? 10.922 24.047 3.67 1 97.62 199 ARG A CA 1
ATOM 1538 C C . ARG A 1 199 ? 10.789 23.859 5.18 1 97.62 199 ARG A C 1
ATOM 1540 O O . ARG A 1 199 ? 10.07 22.969 5.641 1 97.62 199 ARG A O 1
ATOM 1547 N N . PRO A 1 200 ? 11.375 24.766 5.918 1 97 200 PRO A N 1
ATOM 1548 C CA . PRO A 1 200 ? 11.484 24.562 7.367 1 97 200 PRO A CA 1
ATOM 1549 C C . PRO A 1 200 ? 10.141 24.672 8.086 1 97 200 PRO A C 1
ATOM 1551 O O . PRO A 1 200 ? 10.031 24.312 9.258 1 97 200 PRO A O 1
ATOM 1554 N N . ASP A 1 201 ? 9.141 25.203 7.484 1 97.56 201 ASP A N 1
ATOM 1555 C CA . ASP A 1 201 ? 7.832 25.359 8.109 1 97.56 201 ASP A CA 1
ATOM 1556 C C . ASP A 1 201 ? 6.953 24.141 7.887 1 97.56 201 ASP A C 1
ATOM 1558 O O . ASP A 1 201 ? 5.793 24.109 8.305 1 97.56 201 ASP A O 1
ATOM 1562 N N . LEU A 1 202 ? 7.504 23.094 7.246 1 98.62 202 LEU A N 1
ATOM 1563 C CA . LEU A 1 202 ? 6.68 21.906 6.992 1 98.62 202 LEU A CA 1
ATOM 1564 C C . LEU A 1 202 ? 6.438 21.125 8.281 1 98.62 202 LEU A C 1
ATOM 1566 O O . LEU A 1 202 ? 7.09 21.375 9.297 1 98.62 202 LEU A O 1
ATOM 1570 N N . ILE A 1 203 ? 5.414 20.281 8.258 1 98.81 203 ILE A N 1
ATOM 1571 C CA . ILE A 1 203 ? 5.145 19.344 9.336 1 98.81 203 ILE A CA 1
ATOM 1572 C C . ILE A 1 203 ? 5.832 18.016 9.031 1 98.81 203 ILE A C 1
ATOM 1574 O O . ILE A 1 203 ? 5.492 17.344 8.055 1 98.81 203 ILE A O 1
ATOM 1578 N N . LEU A 1 204 ? 6.797 17.688 9.836 1 98.81 204 LEU A N 1
ATOM 1579 C CA . LEU A 1 204 ? 7.496 16.406 9.68 1 98.81 204 LEU A CA 1
ATOM 1580 C C . LEU A 1 204 ? 6.68 15.273 10.273 1 98.81 204 LEU A C 1
ATOM 1582 O O . LEU A 1 204 ? 6.266 15.336 11.438 1 98.81 204 LEU A O 1
ATOM 1586 N N . LEU A 1 205 ? 6.371 14.266 9.484 1 98.88 205 LEU A N 1
ATOM 1587 C CA . LEU A 1 205 ? 5.648 13.07 9.891 1 98.88 205 LEU A CA 1
ATOM 1588 C C . LEU A 1 205 ? 6.488 11.82 9.641 1 98.88 205 LEU A C 1
ATOM 1590 O O . LEU A 1 205 ? 6.402 11.211 8.57 1 98.88 205 LEU A O 1
ATOM 1594 N N . PRO A 1 206 ? 7.223 11.375 10.672 1 98.75 206 PRO A N 1
ATOM 1595 C CA . PRO A 1 206 ? 8.227 10.328 10.469 1 98.75 206 PRO A CA 1
ATOM 1596 C C . PRO A 1 206 ? 7.613 8.938 10.328 1 98.75 206 PRO A C 1
ATOM 1598 O O . PRO A 1 206 ? 6.664 8.602 11.039 1 98.75 206 PRO A O 1
ATOM 1601 N N . ALA A 1 207 ? 8.117 8.18 9.383 1 98.75 207 ALA A N 1
ATOM 1602 C CA . ALA A 1 207 ? 7.812 6.758 9.203 1 98.75 207 ALA A CA 1
ATOM 1603 C C . ALA A 1 207 ? 9.078 5.961 8.914 1 98.75 207 ALA A C 1
ATOM 1605 O O . ALA A 1 207 ? 9.188 5.324 7.859 1 98.75 207 ALA A O 1
ATOM 1606 N N . PRO A 1 208 ? 10 5.973 9.875 1 98.44 208 PRO A N 1
ATOM 1607 C CA . PRO A 1 208 ? 11.25 5.238 9.672 1 98.44 208 PRO A CA 1
ATOM 1608 C C . PRO A 1 208 ? 11.055 3.725 9.727 1 98.44 208 PRO A C 1
ATOM 1610 O O . PRO A 1 208 ? 9.992 3.246 10.125 1 98.44 208 PRO A O 1
ATOM 1613 N N . ILE A 1 209 ? 11.977 3.02 9.227 1 98.25 209 ILE A N 1
ATOM 1614 C CA . ILE A 1 209 ? 12.047 1.569 9.367 1 98.25 209 ILE A CA 1
ATOM 1615 C C . ILE A 1 209 ? 13.266 1.188 10.203 1 98.25 209 ILE A C 1
ATOM 1617 O O . ILE A 1 209 ? 14.281 1.888 10.188 1 98.25 209 ILE A O 1
ATOM 1621 N N . PRO A 1 210 ? 13.203 0.108 11.008 1 97.31 210 PRO A N 1
ATOM 1622 C CA . PRO A 1 210 ? 14.281 -0.238 11.938 1 97.31 210 PRO A CA 1
ATOM 1623 C C . PRO A 1 210 ? 15.586 -0.593 11.227 1 97.31 210 PRO A C 1
ATOM 1625 O O . PRO A 1 210 ? 16.672 -0.317 11.742 1 97.31 210 PRO A O 1
ATOM 1628 N N . GLU A 1 211 ? 15.469 -1.263 10.148 1 96.5 211 GLU A N 1
ATOM 1629 C CA . GLU A 1 211 ? 16.609 -1.666 9.328 1 96.5 211 GLU A CA 1
ATOM 1630 C C . GLU A 1 211 ? 16.375 -1.329 7.855 1 96.5 211 GLU A C 1
ATOM 1632 O O . GLU A 1 211 ? 15.266 -1.512 7.344 1 96.5 211 GLU A O 1
ATOM 1637 N N . SER A 1 212 ? 17.5 -0.882 7.219 1 95.44 212 SER A N 1
ATOM 1638 C CA . SER A 1 212 ? 17.344 -0.503 5.82 1 95.44 212 SER A CA 1
ATOM 1639 C C . SER A 1 212 ? 16.891 -1.69 4.977 1 95.44 212 SER A C 1
ATOM 1641 O O . SER A 1 212 ? 17.188 -2.842 5.305 1 95.44 212 SER A O 1
ATOM 1643 N N . GLU A 1 213 ? 16.188 -1.444 3.926 1 95.75 213 GLU A N 1
ATOM 1644 C CA . GLU A 1 213 ? 15.727 -2.486 3.012 1 95.75 213 GLU A CA 1
ATOM 1645 C C . GLU A 1 213 ? 16.891 -3.197 2.348 1 95.75 213 GLU A C 1
ATOM 1647 O O . GLU A 1 213 ? 16.844 -4.402 2.092 1 95.75 213 GLU A O 1
ATOM 1652 N N . LYS A 1 214 ? 17.969 -2.451 2.094 1 93.69 214 LYS A N 1
ATOM 1653 C CA . LYS A 1 214 ? 19.172 -3.07 1.542 1 93.69 214 LYS A CA 1
ATOM 1654 C C . LYS A 1 214 ? 19.719 -4.125 2.492 1 93.69 214 LYS A C 1
ATOM 1656 O O . LYS A 1 214 ? 20.109 -5.219 2.064 1 93.69 214 LYS A O 1
ATOM 1661 N N . GLU A 1 215 ? 19.781 -3.773 3.695 1 94.44 215 GLU A N 1
ATOM 1662 C CA . GLU A 1 215 ? 20.312 -4.691 4.695 1 94.44 215 GLU A CA 1
ATOM 1663 C C . GLU A 1 215 ? 19.391 -5.887 4.902 1 94.44 215 GLU A C 1
ATOM 1665 O O . GLU A 1 215 ? 19.859 -7.008 5.113 1 94.44 215 GLU A O 1
ATOM 1670 N N . THR A 1 216 ? 18.125 -5.676 4.805 1 95.31 216 THR A N 1
ATOM 1671 C CA . THR A 1 216 ? 17.141 -6.699 5.137 1 95.31 216 THR A CA 1
ATOM 1672 C C . THR A 1 216 ? 16.875 -7.609 3.939 1 95.31 216 THR A C 1
ATOM 1674 O O . THR A 1 216 ? 16.703 -8.82 4.098 1 95.31 216 THR A O 1
ATOM 1677 N N . PHE A 1 217 ? 16.812 -7.02 2.709 1 94.88 217 PHE A N 1
ATOM 1678 C CA . PHE A 1 217 ? 16.344 -7.781 1.554 1 94.88 217 PHE A CA 1
ATOM 1679 C C . PHE A 1 217 ? 17.422 -7.832 0.475 1 94.88 217 PHE A C 1
ATOM 1681 O O . PHE A 1 217 ? 17.25 -8.492 -0.553 1 94.88 217 PHE A O 1
ATOM 1688 N N . GLY A 1 218 ? 18.531 -7.066 0.692 1 92.06 218 GLY A N 1
ATOM 1689 C CA . GLY A 1 218 ? 19.609 -7.039 -0.278 1 92.06 218 GLY A CA 1
ATOM 1690 C C . GLY A 1 218 ? 19.438 -5.973 -1.342 1 92.06 218 GLY A C 1
ATOM 1691 O O . GLY A 1 218 ? 20.312 -5.77 -2.18 1 92.06 218 GLY A O 1
ATOM 1692 N N . VAL A 1 219 ? 18.297 -5.34 -1.368 1 92 219 VAL A N 1
ATOM 1693 C CA . VAL A 1 219 ? 18 -4.281 -2.328 1 92 219 VAL A CA 1
ATOM 1694 C C . VAL A 1 219 ? 17.266 -3.137 -1.629 1 92 219 VAL A C 1
ATOM 1696 O O . VAL A 1 219 ? 16.641 -3.34 -0.594 1 92 219 VAL A O 1
ATOM 1699 N N . SER A 1 220 ? 17.344 -1.958 -2.248 1 91.38 220 SER A N 1
ATOM 1700 C CA . SER A 1 220 ? 16.719 -0.778 -1.669 1 91.38 220 SER A CA 1
ATOM 1701 C C . SER A 1 220 ? 15.297 -0.593 -2.203 1 91.38 220 SER A C 1
ATOM 1703 O O . SER A 1 220 ? 14.719 0.492 -2.092 1 91.38 220 SER A O 1
ATOM 1705 N N . ALA A 1 221 ? 14.742 -1.602 -2.842 1 91.94 221 ALA A N 1
ATOM 1706 C CA . ALA A 1 221 ? 13.375 -1.485 -3.344 1 91.94 221 ALA A CA 1
ATOM 1707 C C . ALA A 1 221 ? 12.398 -1.202 -2.207 1 91.94 221 ALA A C 1
ATOM 1709 O O . ALA A 1 221 ? 12.352 -1.94 -1.221 1 91.94 221 ALA A O 1
ATOM 1710 N N . PRO A 1 222 ? 11.602 -0.12 -2.367 1 95.19 222 PRO A N 1
ATOM 1711 C CA . PRO A 1 222 ? 10.625 0.176 -1.317 1 95.19 222 PRO A CA 1
ATOM 1712 C C . PRO A 1 222 ? 9.688 -0.999 -1.03 1 95.19 222 PRO A C 1
ATOM 1714 O O . PRO A 1 222 ? 9 -1.479 -1.934 1 95.19 222 PRO A O 1
ATOM 1717 N N . THR A 1 223 ? 9.75 -1.543 0.136 1 96.88 223 THR A N 1
ATOM 1718 C CA . THR A 1 223 ? 9.008 -2.691 0.641 1 96.88 223 THR A CA 1
ATOM 1719 C C . THR A 1 223 ? 8.414 -2.391 2.016 1 96.88 223 THR A C 1
ATOM 1721 O O . THR A 1 223 ? 7.266 -1.958 2.121 1 96.88 223 THR A O 1
ATOM 1724 N N . THR A 1 224 ? 9.258 -2.461 3.012 1 98.44 224 THR A N 1
ATOM 1725 C CA . THR A 1 224 ? 8.859 -2.121 4.371 1 98.44 224 THR A CA 1
ATOM 1726 C C . THR A 1 224 ? 8.453 -0.653 4.465 1 98.44 224 THR A C 1
ATOM 1728 O O . THR A 1 224 ? 7.477 -0.316 5.141 1 98.44 224 THR A O 1
ATOM 1731 N N . SER A 1 225 ? 9.172 0.192 3.783 1 98.56 225 SER A N 1
ATOM 1732 C CA . SER A 1 225 ? 8.922 1.629 3.816 1 98.56 225 SER A CA 1
ATOM 1733 C C . SER A 1 225 ? 7.523 1.957 3.309 1 98.56 225 SER A C 1
ATOM 1735 O O . SER A 1 225 ? 6.844 2.824 3.861 1 98.56 225 SER A O 1
ATOM 1737 N N . THR A 1 226 ? 7.062 1.285 2.24 1 98.5 226 THR A N 1
ATOM 1738 C CA . THR A 1 226 ? 5.73 1.563 1.715 1 98.5 226 THR A CA 1
ATOM 1739 C C . THR A 1 226 ? 4.656 1.064 2.678 1 98.5 226 THR A C 1
ATOM 1741 O O . THR A 1 226 ? 3.594 1.676 2.799 1 98.5 226 THR A O 1
ATOM 1744 N N . THR A 1 227 ? 4.914 -0.04 3.371 1 98.62 227 THR A N 1
ATOM 1745 C CA . THR A 1 227 ? 3.994 -0.526 4.395 1 98.62 227 THR A CA 1
ATOM 1746 C C . THR A 1 227 ? 3.859 0.489 5.527 1 98.62 227 THR A C 1
ATOM 1748 O O . THR A 1 227 ? 2.754 0.745 6.008 1 98.62 227 THR A O 1
ATOM 1751 N N . MET A 1 228 ? 4.938 1.088 5.91 1 98.81 228 MET A N 1
ATOM 1752 C CA . MET A 1 228 ? 4.887 2.121 6.945 1 98.81 228 MET A CA 1
ATOM 1753 C C . MET A 1 228 ? 4.078 3.324 6.473 1 98.81 228 MET A C 1
ATOM 1755 O O . MET A 1 228 ? 3.266 3.863 7.223 1 98.81 228 MET A O 1
ATOM 1759 N N . ALA A 1 229 ? 4.379 3.74 5.262 1 98.88 229 ALA A N 1
ATOM 1760 C CA . ALA A 1 229 ? 3.725 4.926 4.711 1 98.88 229 ALA A CA 1
ATOM 1761 C C . ALA A 1 229 ? 2.213 4.73 4.629 1 98.88 229 ALA A C 1
ATOM 1763 O O . ALA A 1 229 ? 1.445 5.629 4.98 1 98.88 229 ALA A O 1
ATOM 1764 N N . ILE A 1 230 ? 1.775 3.537 4.18 1 98.69 230 ILE A N 1
ATOM 1765 C CA . ILE A 1 230 ? 0.346 3.273 4.059 1 98.69 230 ILE A CA 1
ATOM 1766 C C . ILE A 1 230 ? -0.304 3.299 5.441 1 98.69 230 ILE A C 1
ATOM 1768 O O . ILE A 1 230 ? -1.398 3.842 5.609 1 98.69 230 ILE A O 1
ATOM 1772 N N . ALA A 1 231 ? 0.368 2.738 6.398 1 98.81 231 ALA A N 1
ATOM 1773 C CA . ALA A 1 231 ? -0.199 2.641 7.742 1 98.81 231 ALA A CA 1
ATOM 1774 C C . ALA A 1 231 ? -0.357 4.023 8.367 1 98.81 231 ALA A C 1
ATOM 1776 O O . ALA A 1 231 ? -1.405 4.336 8.938 1 98.81 231 ALA A O 1
ATOM 1777 N N . VAL A 1 232 ? 0.659 4.828 8.258 1 98.94 232 VAL A N 1
ATOM 1778 C CA . VAL A 1 232 ? 0.593 6.176 8.812 1 98.94 232 VAL A CA 1
ATOM 1779 C C . VAL A 1 232 ? -0.464 6.992 8.078 1 98.94 232 VAL A C 1
ATOM 1781 O O . VAL A 1 232 ? -1.228 7.734 8.695 1 98.94 232 VAL A O 1
ATOM 1784 N N . GLY A 1 233 ? -0.488 6.875 6.758 1 98.88 233 GLY A N 1
ATOM 1785 C CA . GLY A 1 233 ? -1.51 7.551 5.973 1 98.88 233 GLY A CA 1
ATOM 1786 C C . GLY A 1 233 ? -2.92 7.133 6.348 1 98.88 233 GLY A C 1
ATOM 1787 O O . GLY A 1 233 ? -3.82 7.973 6.426 1 98.88 233 GLY A O 1
ATOM 1788 N N . ASP A 1 234 ? -3.105 5.828 6.547 1 98.75 234 ASP A N 1
ATOM 1789 C CA . ASP A 1 234 ? -4.398 5.32 7.004 1 98.75 234 ASP A CA 1
ATOM 1790 C C . ASP A 1 234 ? -4.785 5.93 8.344 1 98.75 234 ASP A C 1
ATOM 1792 O O . ASP A 1 234 ? -5.953 6.254 8.57 1 98.75 234 ASP A O 1
ATOM 1796 N N . ALA A 1 235 ? -3.822 6.027 9.219 1 98.81 235 ALA A N 1
ATOM 1797 C CA . ALA A 1 235 ? -4.078 6.613 10.531 1 98.81 235 ALA A CA 1
ATOM 1798 C C . ALA A 1 235 ? -4.531 8.062 10.406 1 98.81 235 ALA A C 1
ATOM 1800 O O . ALA A 1 235 ? -5.465 8.492 11.086 1 98.81 235 ALA A O 1
ATOM 1801 N N . LEU A 1 236 ? -3.871 8.852 9.531 1 98.81 236 LEU A N 1
ATOM 1802 C CA . LEU A 1 236 ? -4.281 10.227 9.289 1 98.81 236 LEU A CA 1
ATOM 1803 C C . LEU A 1 236 ? -5.73 10.289 8.828 1 98.81 236 LEU A C 1
ATOM 1805 O O . LEU A 1 236 ? -6.52 11.078 9.352 1 98.81 236 LEU A O 1
ATOM 1809 N N . ALA A 1 237 ? -6.059 9.484 7.828 1 98.5 237 ALA A N 1
ATOM 1810 C CA . ALA A 1 237 ? -7.398 9.492 7.254 1 98.5 237 ALA A CA 1
ATOM 1811 C C . ALA A 1 237 ? -8.453 9.141 8.305 1 98.5 237 ALA A C 1
ATOM 1813 O O . ALA A 1 237 ? -9.484 9.812 8.398 1 98.5 237 ALA A O 1
ATOM 1814 N N . TYR A 1 238 ? -8.156 8.164 9.078 1 97.56 238 TYR A N 1
ATOM 1815 C CA . TYR A 1 238 ? -9.086 7.676 10.102 1 97.56 238 TYR A CA 1
ATOM 1816 C C . TYR A 1 238 ? -9.352 8.742 11.156 1 97.56 238 TYR A C 1
ATOM 1818 O O . TYR A 1 238 ? -10.508 9.047 11.453 1 97.56 238 TYR A O 1
ATOM 1826 N N . VAL A 1 239 ? -8.32 9.305 11.703 1 97.88 239 VAL A N 1
ATOM 1827 C CA . VAL A 1 239 ? -8.453 10.25 12.805 1 97.88 239 VAL A CA 1
ATOM 1828 C C . VAL A 1 239 ? -9.07 11.555 12.297 1 97.88 239 VAL A C 1
ATOM 1830 O O . VAL A 1 239 ? -9.945 12.125 12.945 1 97.88 239 VAL A O 1
ATOM 1833 N N . ALA A 1 240 ? -8.609 12.039 11.125 1 97.12 240 ALA A N 1
ATOM 1834 C CA . ALA A 1 240 ? -9.18 13.266 10.562 1 97.12 240 ALA A CA 1
ATOM 1835 C C . ALA A 1 240 ? -10.672 13.109 10.289 1 97.12 240 ALA A C 1
ATOM 1837 O O . ALA A 1 240 ? -11.461 14 10.609 1 97.12 240 ALA A O 1
ATOM 1838 N N . SER A 1 241 ? -11.055 11.961 9.703 1 96 241 SER A N 1
ATOM 1839 C CA . SER A 1 241 ? -12.461 11.719 9.391 1 96 241 SER A CA 1
ATOM 1840 C C . SER A 1 241 ? -13.312 11.688 10.648 1 96 241 SER A C 1
ATOM 1842 O O . SER A 1 241 ? -14.398 12.273 10.688 1 96 241 SER A O 1
ATOM 1844 N N . LYS A 1 242 ? -12.812 11.039 11.672 1 94.62 242 LYS A N 1
ATOM 1845 C CA . LYS A 1 242 ? -13.531 10.938 12.938 1 94.62 242 LYS A CA 1
ATOM 1846 C C . LYS A 1 242 ? -13.734 12.312 13.562 1 94.62 242 LYS A C 1
ATOM 1848 O O . LYS A 1 242 ? -14.758 12.562 14.211 1 94.62 242 LYS A O 1
ATOM 1853 N N . GLU A 1 243 ? -12.773 13.109 13.336 1 93.25 243 GLU A N 1
ATOM 1854 C CA . GLU A 1 243 ? -12.867 14.461 13.891 1 93.25 243 GLU A CA 1
ATOM 1855 C C . GLU A 1 243 ? -13.844 15.312 13.086 1 93.25 243 GLU A C 1
ATOM 1857 O O . GLU A 1 243 ? -14.516 16.188 13.641 1 93.25 243 GLU A O 1
ATOM 1862 N N . MET A 1 244 ? -13.93 15.094 11.875 1 92.5 244 MET A N 1
ATOM 1863 C CA . MET A 1 244 ? -14.688 15.961 10.977 1 92.5 244 MET A CA 1
ATOM 1864 C C . MET A 1 244 ? -16.156 15.547 10.938 1 92.5 244 MET A C 1
ATOM 1866 O O . MET A 1 244 ? -17.031 16.359 10.633 1 92.5 244 MET A O 1
ATOM 1870 N N . TYR A 1 245 ? -16.406 14.273 11.234 1 91.62 245 TYR A N 1
ATOM 1871 C CA . TYR A 1 245 ? -17.766 13.773 11.062 1 91.62 245 TYR A CA 1
ATOM 1872 C C . TYR A 1 245 ? -18.234 13.039 12.312 1 91.62 245 TYR A C 1
ATOM 1874 O O . TYR A 1 245 ? -17.469 12.336 12.953 1 91.62 245 TYR A O 1
ATOM 1882 N N . SER A 1 246 ? -19.484 13.203 12.609 1 89.81 246 SER A N 1
ATOM 1883 C CA . SER A 1 246 ? -20.094 12.5 13.742 1 89.81 246 SER A CA 1
ATOM 1884 C C . SER A 1 246 ? -20.234 11.008 13.461 1 89.81 246 SER A C 1
ATOM 1886 O O . SER A 1 246 ? -20.188 10.195 14.391 1 89.81 246 SER A O 1
ATOM 1888 N N . SER A 1 247 ? -20.422 10.734 12.18 1 90.69 247 SER A N 1
ATOM 1889 C CA . SER A 1 247 ? -20.516 9.336 11.781 1 90.69 247 SER A CA 1
ATOM 1890 C C . SER A 1 247 ? -19.688 9.055 10.531 1 90.69 247 SER A C 1
ATOM 1892 O O . SER A 1 247 ? -20.156 9.266 9.406 1 90.69 247 SER A O 1
ATOM 1894 N N . VAL A 1 248 ? -18.656 8.492 10.75 1 88.88 248 VAL A N 1
ATOM 1895 C CA . VAL A 1 248 ? -17.766 8.141 9.648 1 88.88 248 VAL A CA 1
ATOM 1896 C C . VAL A 1 248 ? -18.422 7.086 8.766 1 88.88 248 VAL A C 1
ATOM 1898 O O . VAL A 1 248 ? -18.281 7.109 7.539 1 88.88 248 VAL A O 1
ATOM 1901 N N . SER A 1 249 ? -19.188 6.211 9.336 1 90.06 249 SER A N 1
ATOM 1902 C CA . SER A 1 249 ? -19.875 5.145 8.609 1 90.06 249 SER A CA 1
ATOM 1903 C C . SER A 1 249 ? -20.875 5.707 7.617 1 90.06 249 SER A C 1
ATOM 1905 O O . SER A 1 249 ? -21 5.211 6.496 1 90.06 249 SER A O 1
ATOM 1907 N N . ASN A 1 250 ? -21.516 6.723 8.008 1 88.25 250 ASN A N 1
ATOM 1908 C CA . ASN A 1 250 ? -22.5 7.348 7.125 1 88.25 250 ASN A CA 1
ATOM 1909 C C . ASN A 1 250 ? -21.828 8 5.922 1 88.25 250 ASN A C 1
ATOM 1911 O O . ASN A 1 250 ? -22.312 7.895 4.797 1 88.25 250 ASN A O 1
ATOM 1915 N N . VAL A 1 251 ? -20.766 8.625 6.172 1 88.12 251 VAL A N 1
ATOM 1916 C CA . VAL A 1 251 ? -20.031 9.305 5.109 1 88.12 251 VAL A CA 1
ATOM 1917 C C . VAL A 1 251 ? -19.469 8.273 4.129 1 88.12 251 VAL A C 1
ATOM 1919 O O . VAL A 1 251 ? -19.562 8.445 2.912 1 88.12 251 VAL A O 1
ATOM 1922 N N . PHE A 1 252 ? -18.984 7.242 4.66 1 90.81 252 PHE A N 1
ATOM 1923 C CA . PHE A 1 252 ? -18.406 6.188 3.836 1 90.81 252 PHE A CA 1
ATOM 1924 C C . PHE A 1 252 ? -19.469 5.527 2.971 1 90.81 252 PHE A C 1
ATOM 1926 O O . PHE A 1 252 ? -19.234 5.25 1.791 1 90.81 252 PHE A O 1
ATOM 1933 N N . ALA A 1 253 ? -20.594 5.223 3.467 1 86.94 253 ALA A N 1
ATOM 1934 C CA . ALA A 1 253 ? -21.672 4.574 2.738 1 86.94 253 ALA A CA 1
ATOM 1935 C C . ALA A 1 253 ? -22.141 5.434 1.564 1 86.94 253 ALA A C 1
ATOM 1937 O O .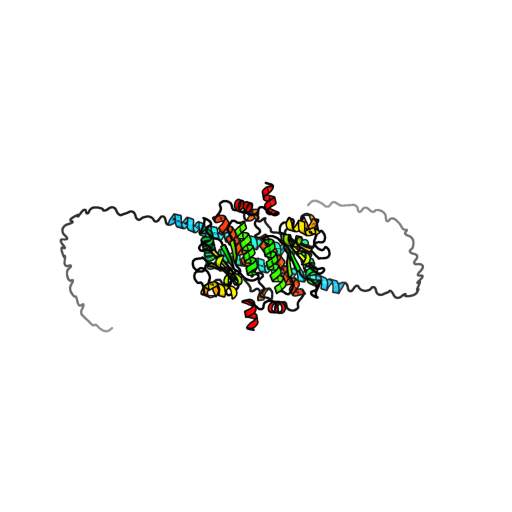 ALA A 1 253 ? -22.422 4.918 0.483 1 86.94 253 ALA A O 1
ATOM 1938 N N . LYS A 1 254 ? -22.141 6.664 1.77 1 86.12 254 LYS A N 1
ATOM 1939 C CA . LYS A 1 254 ? -22.547 7.594 0.726 1 86.12 254 LYS A CA 1
ATOM 1940 C C . LYS A 1 254 ? -21.547 7.629 -0.418 1 86.12 254 LYS A C 1
ATOM 1942 O O . LYS A 1 254 ? -21.922 7.73 -1.586 1 86.12 254 LYS A O 1
ATOM 1947 N N . ASN A 1 255 ? -20.266 7.5 -0.051 1 87.25 255 ASN A N 1
ATOM 1948 C CA . ASN A 1 255 ? -19.203 7.637 -1.03 1 87.25 255 ASN A CA 1
ATOM 1949 C C . ASN A 1 255 ? -18.828 6.289 -1.649 1 87.25 255 ASN A C 1
ATOM 1951 O O . ASN A 1 255 ? -17.984 6.223 -2.535 1 87.25 255 ASN A O 1
ATOM 1955 N N . HIS A 1 256 ? -19.406 5.273 -1.202 1 83.94 256 HIS A N 1
ATOM 1956 C CA . HIS A 1 256 ? -19.078 3.939 -1.69 1 83.94 256 HIS A CA 1
ATOM 1957 C C . HIS A 1 256 ? -20.328 3.188 -2.127 1 83.94 256 HIS A C 1
ATOM 1959 O O . HIS A 1 256 ? -20.625 2.105 -1.612 1 83.94 256 HIS A O 1
ATOM 1965 N N . PRO A 1 257 ? -20.953 3.6 -3.135 1 78.38 257 PRO A N 1
ATOM 1966 C CA . PRO A 1 257 ? -22.203 2.979 -3.545 1 78.38 257 PRO A CA 1
ATOM 1967 C C . PRO A 1 257 ? -22 1.647 -4.262 1 78.38 257 PRO A C 1
ATOM 1969 O O . PRO A 1 257 ? -22.953 0.86 -4.391 1 78.38 257 PRO A O 1
ATOM 1972 N N . GLY A 1 258 ? -20.781 1.361 -4.742 1 73.31 258 GLY A N 1
ATOM 1973 C CA . GLY A 1 258 ? -20.531 0.185 -5.562 1 73.31 258 GLY A CA 1
ATOM 1974 C C . GLY A 1 258 ? -19.688 -0.865 -4.863 1 73.31 258 GLY A C 1
ATOM 1975 O O . GLY A 1 258 ? -19.281 -0.678 -3.719 1 73.31 258 GLY A O 1
ATOM 1976 N N . GLY A 1 259 ? -19.609 -2.037 -5.488 1 72.31 259 GLY A N 1
ATOM 1977 C CA . GLY A 1 259 ? -18.766 -3.117 -5.004 1 72.31 259 GLY A CA 1
ATOM 1978 C C . GLY A 1 259 ? -19.422 -3.951 -3.922 1 72.31 259 GLY A C 1
ATOM 1979 O O . GLY A 1 259 ? -20.609 -3.777 -3.631 1 72.31 259 GLY A O 1
ATOM 1980 N N . ALA A 1 260 ? -18.641 -4.883 -3.496 1 74.12 260 ALA A N 1
ATOM 1981 C CA . ALA A 1 260 ? -19.125 -5.762 -2.436 1 74.12 260 ALA A CA 1
ATOM 1982 C C . ALA A 1 260 ? -19.484 -4.961 -1.188 1 74.12 260 ALA A C 1
ATOM 1984 O O . ALA A 1 260 ? -20.469 -5.273 -0.503 1 74.12 260 ALA A O 1
ATOM 1985 N N . ILE A 1 261 ? -18.797 -3.914 -1.012 1 76.75 261 ILE A N 1
ATOM 1986 C CA . ILE A 1 261 ? -19.031 -3.082 0.165 1 76.75 261 ILE A CA 1
ATOM 1987 C C . ILE A 1 261 ? -20.344 -2.32 0.016 1 76.75 261 ILE A C 1
ATOM 1989 O O . ILE A 1 261 ? -21.156 -2.293 0.94 1 76.75 261 ILE A O 1
ATOM 1993 N N . GLY A 1 262 ? -20.469 -1.744 -1.143 1 77.75 262 GLY A N 1
ATOM 1994 C CA . GLY A 1 262 ? -21.703 -1.03 -1.383 1 77.75 262 GLY A CA 1
ATOM 1995 C C . GLY A 1 262 ? -22.938 -1.926 -1.318 1 77.75 262 GLY A C 1
ATOM 1996 O O . GLY A 1 262 ? -23.969 -1.532 -0.778 1 77.75 262 GLY A O 1
ATOM 1997 N N . GLN A 1 263 ? -22.828 -3.111 -1.841 1 70.69 263 GLN A N 1
ATOM 1998 C CA . GLN A 1 263 ? -23.922 -4.078 -1.823 1 70.69 263 GLN A CA 1
ATOM 1999 C C . GLN A 1 263 ? -24.328 -4.438 -0.394 1 70.69 263 GLN A C 1
ATOM 2001 O O . GLN A 1 263 ? -25.5 -4.664 -0.104 1 70.69 263 GLN A O 1
ATOM 2006 N N . ALA A 1 264 ? -23.438 -4.453 0.495 1 70.81 264 ALA A N 1
ATOM 2007 C CA . ALA A 1 264 ? -23.688 -4.824 1.887 1 70.81 264 ALA A CA 1
ATOM 2008 C C . ALA A 1 264 ? -24.5 -3.75 2.602 1 70.81 264 ALA A C 1
ATOM 2010 O O . ALA A 1 264 ? -25.234 -4.047 3.547 1 70.81 264 ALA A O 1
ATOM 2011 N N . PHE A 1 265 ? -24.375 -2.537 2.143 1 66.25 265 PHE A N 1
ATOM 2012 C CA . PHE A 1 265 ? -25.125 -1.436 2.74 1 66.25 265 PHE A CA 1
ATOM 2013 C C . PHE A 1 265 ? -26.562 -1.402 2.219 1 66.25 265 PHE A C 1
ATOM 2015 O O . PHE A 1 265 ? -27.453 -0.89 2.889 1 66.25 265 PHE A O 1
ATOM 2022 N N . LYS A 1 266 ? -26.75 -1.818 0.977 1 64 266 LYS A N 1
ATOM 2023 C CA . LYS A 1 266 ? -28.094 -1.771 0.382 1 64 266 LYS A CA 1
ATOM 2024 C C . LYS A 1 266 ? -28.984 -2.855 0.966 1 64 266 LYS A C 1
ATOM 2026 O O . LYS A 1 266 ? -30.219 -2.713 0.976 1 64 266 LYS A O 1
ATOM 2031 N N . THR A 1 267 ? -28.5 -3.977 1.391 1 51.38 267 THR A N 1
ATOM 2032 C CA . THR A 1 267 ? -29.328 -5.055 1.914 1 51.38 267 THR A CA 1
ATOM 2033 C C . THR A 1 267 ? -29.75 -4.762 3.352 1 51.38 267 THR A C 1
ATOM 2035 O O . THR A 1 267 ? -30.5 -5.535 3.953 1 51.38 267 THR A O 1
ATOM 2038 N N . LYS A 1 268 ? -29.391 -3.664 3.922 1 43.34 268 LYS A N 1
ATOM 2039 C CA . LYS A 1 268 ? -29.922 -3.338 5.238 1 43.34 268 LYS A CA 1
ATOM 2040 C C . LYS A 1 268 ? -30.953 -2.207 5.152 1 43.34 268 LYS A C 1
ATOM 2042 O O . LYS A 1 268 ? -30.797 -1.285 4.348 1 43.34 268 LYS A O 1
ATOM 2047 N N . MET B 1 1 ? 36.344 -6.445 77.438 1 20.36 1 MET B N 1
ATOM 2048 C CA . MET B 1 1 ? 36.188 -5.734 78.688 1 20.36 1 MET B CA 1
ATOM 2049 C C . MET B 1 1 ? 36.562 -4.266 78.562 1 20.36 1 MET B C 1
ATOM 2051 O O . MET B 1 1 ? 36.438 -3.484 79.5 1 20.36 1 MET B O 1
ATOM 2055 N N . VAL B 1 2 ? 37.281 -3.906 77.438 1 19.36 2 VAL B N 1
ATOM 2056 C CA . VAL B 1 2 ? 38.062 -2.783 78 1 19.36 2 VAL B CA 1
ATOM 2057 C C . VAL B 1 2 ? 37.125 -1.648 78.375 1 19.36 2 VAL B C 1
ATOM 2059 O O . VAL B 1 2 ? 36.031 -1.493 77.812 1 19.36 2 VAL B O 1
ATOM 2062 N N . PRO B 1 3 ? 37.75 -0.76 79 1 20.38 3 PRO B N 1
ATOM 2063 C CA . PRO B 1 3 ? 37.5 0.088 80.188 1 20.38 3 PRO B CA 1
ATOM 2064 C C . PRO B 1 3 ? 36.844 1.414 79.812 1 20.38 3 PRO B C 1
ATOM 2066 O O . PRO B 1 3 ? 36.844 1.811 78.625 1 20.38 3 PRO B O 1
ATOM 2069 N N . PRO B 1 4 ? 36.781 2.373 80.688 1 19.27 4 PRO B N 1
ATOM 2070 C CA . PRO B 1 4 ? 35.781 3.307 81.312 1 19.27 4 PRO B CA 1
ATOM 2071 C C . PRO B 1 4 ? 35.969 4.73 80.75 1 19.27 4 PRO B C 1
ATOM 2073 O O . PRO B 1 4 ? 35.125 5.598 81 1 19.27 4 PRO B O 1
ATOM 2076 N N . ARG B 1 5 ? 36.969 5.082 79.75 1 18.08 5 ARG B N 1
ATOM 2077 C CA . ARG B 1 5 ? 37.656 6.273 80.25 1 18.08 5 ARG B CA 1
ATOM 2078 C C . ARG B 1 5 ? 36.688 7.449 80.375 1 18.08 5 ARG B C 1
ATOM 2080 O O . ARG B 1 5 ? 35.781 7.602 79.562 1 18.08 5 ARG B O 1
ATOM 2087 N N . SER B 1 6 ? 36.969 8.414 81.188 1 17.67 6 SER B N 1
ATOM 2088 C CA . SER B 1 6 ? 36.375 9.289 82.188 1 17.67 6 SER B CA 1
ATOM 2089 C C . SER B 1 6 ? 35.875 10.594 81.562 1 17.67 6 SER B C 1
ATOM 2091 O O . SER B 1 6 ? 34.719 10.969 81.75 1 17.67 6 SER B O 1
ATOM 2093 N N . GLY B 1 7 ? 36.625 11.773 81.562 1 17.16 7 GLY B N 1
ATOM 2094 C CA . GLY B 1 7 ? 36.438 12.852 82.562 1 17.16 7 GLY B CA 1
ATOM 2095 C C . GLY B 1 7 ? 35.688 14.047 81.938 1 17.16 7 GLY B C 1
ATOM 2096 O O . GLY B 1 7 ? 35.344 14.039 80.812 1 17.16 7 GLY B O 1
ATOM 2097 N N . SER B 1 8 ? 36.375 15.406 81.875 1 17.8 8 SER B N 1
ATOM 2098 C CA . SER B 1 8 ? 36.125 16.672 82.562 1 17.8 8 SER B CA 1
ATOM 2099 C C . SER B 1 8 ? 35.375 17.641 81.688 1 17.8 8 SER B C 1
ATOM 2101 O O . SER B 1 8 ? 35.75 17.812 80.5 1 17.8 8 SER B O 1
ATOM 2103 N N . ALA B 1 9 ? 34.188 18.031 82.062 1 20.02 9 ALA B N 1
ATOM 2104 C CA . ALA B 1 9 ? 33 18.766 81.625 1 20.02 9 ALA B CA 1
ATOM 2105 C C . ALA B 1 9 ? 33.312 20.25 81.438 1 20.02 9 ALA B C 1
ATOM 2107 O O . ALA B 1 9 ? 33.5 20.953 82.438 1 20.02 9 ALA B O 1
ATOM 2108 N N . MET B 1 10 ? 34.156 20.531 80.375 1 18.02 10 MET B N 1
ATOM 2109 C CA . MET B 1 10 ? 34.719 21.875 80.312 1 18.02 10 MET B CA 1
ATOM 2110 C C . MET B 1 10 ? 33.625 22.938 80.375 1 18.02 10 MET B C 1
ATOM 2112 O O . MET B 1 10 ? 32.594 22.828 79.75 1 18.02 10 MET B O 1
ATOM 2116 N N . GLY B 1 11 ? 33.719 23.859 81.312 1 17.42 11 GLY B N 1
ATOM 2117 C CA . GLY B 1 11 ? 33 24.859 82.125 1 17.42 11 GLY B CA 1
ATOM 2118 C C . GLY B 1 11 ? 32.531 26.031 81.25 1 17.42 11 GLY B C 1
ATOM 2119 O O . GLY B 1 11 ? 31.828 26.922 81.75 1 17.42 11 GLY B O 1
ATOM 2120 N N . MET B 1 12 ? 33.156 26.266 80 1 18.03 12 MET B N 1
ATOM 2121 C CA . MET B 1 12 ? 33.406 27.703 79.938 1 18.03 12 MET B CA 1
ATOM 2122 C C . MET B 1 12 ? 32.094 28.469 79.938 1 18.03 12 MET B C 1
ATOM 2124 O O . MET B 1 12 ? 31.031 27.922 79.562 1 18.03 12 MET B O 1
ATOM 2128 N N . ARG B 1 13 ? 32.188 29.875 80 1 17.66 13 ARG B N 1
ATOM 2129 C CA . ARG B 1 13 ? 31.766 31.109 80.688 1 17.66 13 ARG B CA 1
ATOM 2130 C C . ARG B 1 13 ? 30.625 31.766 79.875 1 17.66 13 ARG B C 1
ATOM 2132 O O . ARG B 1 13 ? 30.625 31.781 78.688 1 17.66 13 ARG B O 1
ATOM 2139 N N . SER B 1 14 ? 29.547 32.031 80.562 1 17.45 14 SER B N 1
ATOM 2140 C CA . SER B 1 14 ? 28.156 32.438 80.438 1 17.45 14 SER B CA 1
ATOM 2141 C C . SER B 1 14 ? 28.078 33.875 79.875 1 17.45 14 SER B C 1
ATOM 2143 O O . SER B 1 14 ? 28.391 34.844 80.562 1 17.45 14 SER B O 1
ATOM 2145 N N . ARG B 1 15 ? 28.875 34.031 78.625 1 19.69 15 ARG B N 1
ATOM 2146 C CA . ARG B 1 15 ? 28.984 35.438 78.188 1 19.69 15 ARG B CA 1
ATOM 2147 C C . ARG B 1 15 ? 27.672 36.156 78.375 1 19.69 15 ARG B C 1
ATOM 2149 O O . ARG B 1 15 ? 26.594 35.562 78.25 1 19.69 15 ARG B O 1
ATOM 2156 N N . GLY B 1 16 ? 27.812 37.344 78.75 1 18.06 16 GLY B N 1
ATOM 2157 C CA . GLY B 1 16 ? 27.031 38.344 79.438 1 18.06 16 GLY B CA 1
ATOM 2158 C C . GLY B 1 16 ? 25.797 38.812 78.688 1 18.06 16 GLY B C 1
ATOM 2159 O O . GLY B 1 16 ? 25.609 38.406 77.5 1 18.06 16 GLY B O 1
ATOM 2160 N N . PRO B 1 17 ? 25.422 40 78.812 1 19.09 17 PRO B N 1
ATOM 2161 C CA . PRO B 1 17 ? 24.109 40.469 79.25 1 19.09 17 PRO B CA 1
ATOM 2162 C C . PRO B 1 17 ? 23.172 40.781 78.125 1 19.09 17 PRO B C 1
ATOM 2164 O O . PRO B 1 17 ? 21.969 40.469 78.188 1 19.09 17 PRO B O 1
ATOM 2167 N N . VAL B 1 18 ? 23.625 41.438 76.938 1 18.83 18 VAL B N 1
ATOM 2168 C CA . VAL B 1 18 ? 23.188 42.812 77 1 18.83 18 VAL B CA 1
ATOM 2169 C C . VAL B 1 18 ? 21.875 43.031 76.312 1 18.83 18 VAL B C 1
ATOM 2171 O O . VAL B 1 18 ? 21.141 43.969 76.562 1 18.83 18 VAL B O 1
ATOM 2174 N N . GLU B 1 19 ? 21.438 42.125 75.312 1 18.95 19 GLU B N 1
ATOM 2175 C CA . GLU B 1 19 ? 20.953 42.844 74.188 1 18.95 19 GLU B CA 1
ATOM 2176 C C . GLU B 1 19 ? 19.672 43.594 74.438 1 18.95 19 GLU B C 1
ATOM 2178 O O . GLU B 1 19 ? 18.781 43.062 75.125 1 18.95 19 GLU B O 1
ATOM 2183 N N . LEU B 1 20 ? 19.719 44.844 74.062 1 20.11 20 LEU B N 1
ATOM 2184 C CA . LEU B 1 20 ? 18.922 46.062 74.25 1 20.11 20 LEU B CA 1
ATOM 2185 C C . LEU B 1 20 ? 17.484 45.844 73.812 1 20.11 20 LEU B C 1
ATOM 2187 O O . LEU B 1 20 ? 17.25 45.156 72.812 1 20.11 20 LEU B O 1
ATOM 2191 N N . ASN B 1 21 ? 16.562 46.375 74.5 1 18.27 21 ASN B N 1
ATOM 2192 C CA . ASN B 1 21 ? 15.117 46.438 74.688 1 18.27 21 ASN B CA 1
ATOM 2193 C C . ASN B 1 21 ? 14.359 46.906 73.438 1 18.27 21 ASN B C 1
ATOM 2195 O O . ASN B 1 21 ? 14.836 47.75 72.75 1 18.27 21 ASN B O 1
ATOM 2199 N N . VAL B 1 22 ? 13.258 46.219 73.062 1 19.91 22 VAL B N 1
ATOM 2200 C CA . VAL B 1 22 ? 12.242 45.844 72.125 1 19.91 22 VAL B CA 1
ATOM 2201 C C . VAL B 1 22 ? 11.336 47.031 71.812 1 19.91 22 VAL B C 1
ATOM 2203 O O . VAL B 1 22 ? 10.328 46.875 71.125 1 19.91 22 VAL B O 1
ATOM 2206 N N . ASN B 1 23 ? 11.773 48.375 72 1 18.56 23 ASN B N 1
ATOM 2207 C CA . ASN B 1 23 ? 10.523 49.094 72.25 1 18.56 23 ASN B CA 1
ATOM 2208 C C . ASN B 1 23 ? 9.57 48.969 71.062 1 18.56 23 ASN B C 1
ATOM 2210 O O . ASN B 1 23 ? 9.992 49.062 69.875 1 18.56 23 ASN B O 1
ATOM 2214 N N . LEU B 1 24 ? 8.227 48.625 71.25 1 19.48 24 LEU B N 1
ATOM 2215 C CA . LEU B 1 24 ? 6.953 48.219 70.688 1 19.48 24 LEU B CA 1
ATOM 2216 C C . LEU B 1 24 ? 6.336 49.312 69.812 1 19.48 24 LEU B C 1
ATOM 2218 O O . LEU B 1 24 ? 5.129 49.312 69.562 1 19.48 24 LEU B O 1
ATOM 2222 N N . ALA B 1 25 ? 7.094 50.406 69.438 1 19.02 25 ALA B N 1
ATOM 2223 C CA . ALA B 1 25 ? 6.191 51.562 69.312 1 19.02 25 ALA B CA 1
ATOM 2224 C C . ALA B 1 25 ? 5.113 51.25 68.25 1 19.02 25 ALA B C 1
ATOM 2226 O O . ALA B 1 25 ? 3.92 51.406 68.5 1 19.02 25 ALA B O 1
ATOM 2227 N N . LYS B 1 26 ? 5.102 52.125 67.062 1 20.64 26 LYS B N 1
ATOM 2228 C CA . LYS B 1 26 ? 4.133 53.094 66.562 1 20.64 26 LYS B CA 1
ATOM 2229 C C . LYS B 1 26 ? 3.178 52.469 65.562 1 20.64 26 LYS B C 1
ATOM 2231 O O . LYS B 1 26 ? 3.611 51.938 64.562 1 20.64 26 LYS B O 1
ATOM 2236 N N . SER B 1 27 ? 1.974 52.062 65.875 1 18.95 27 SER B N 1
ATOM 2237 C CA . SER B 1 27 ? 0.874 51.375 65.188 1 18.95 27 SER B CA 1
ATOM 2238 C C . SER B 1 27 ? 0.336 52.219 64.062 1 18.95 27 SER B C 1
ATOM 2240 O O . SER B 1 27 ? -0.637 51.844 63.375 1 18.95 27 SER B O 1
ATOM 2242 N N . TYR B 1 28 ? 0.91 53.25 63.375 1 19.72 28 TYR B N 1
ATOM 2243 C CA . TYR B 1 28 ? -0.063 54.125 62.719 1 19.72 28 TYR B CA 1
ATOM 2244 C C . TYR B 1 28 ? -0.805 53.344 61.625 1 19.72 28 TYR B C 1
ATOM 2246 O O . TYR B 1 28 ? -0.183 52.719 60.75 1 19.72 28 TYR B O 1
ATOM 2254 N N . GLU B 1 29 ? -2.096 53 61.844 1 21.56 29 GLU B N 1
ATOM 2255 C CA . GLU B 1 29 ? -3.096 52.281 61.031 1 21.56 29 GLU B CA 1
ATOM 2256 C C . GLU B 1 29 ? -3.449 53.062 59.781 1 21.56 29 GLU B C 1
ATOM 2258 O O . GLU B 1 29 ? -4.09 54.094 59.844 1 21.56 29 GLU B O 1
ATOM 2263 N N . ILE B 1 30 ? -2.615 53.438 58.844 1 21.55 30 ILE B N 1
ATOM 2264 C CA . ILE B 1 30 ? -3.104 54.25 57.719 1 21.55 30 ILE B CA 1
ATOM 2265 C C . ILE B 1 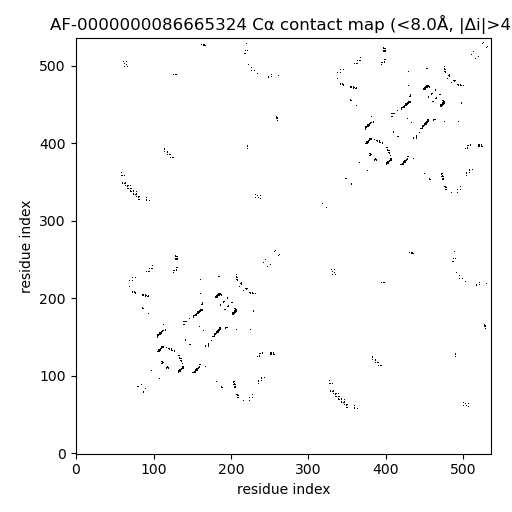30 ? -4.184 53.5 56.969 1 21.55 30 ILE B C 1
ATOM 2267 O O . ILE B 1 30 ? -3.945 52.375 56.5 1 21.55 30 ILE B O 1
ATOM 2271 N N . ARG B 1 31 ? -5.516 53.844 57 1 24.5 31 ARG B N 1
ATOM 2272 C CA . ARG B 1 31 ? -6.785 53.281 56.531 1 24.5 31 ARG B CA 1
ATOM 2273 C C . ARG B 1 31 ? -6.883 53.375 55 1 24.5 31 ARG B C 1
ATOM 2275 O O . ARG B 1 31 ? -7.66 52.625 54.406 1 24.5 31 ARG B O 1
ATOM 2282 N N . GLY B 1 32 ? -6.219 54.062 54.125 1 26.2 32 GLY B N 1
ATOM 2283 C CA . GLY B 1 32 ? -7.141 54.656 53.188 1 26.2 32 GLY B CA 1
ATOM 2284 C C . GLY B 1 32 ? -7.902 53.656 52.375 1 26.2 32 GLY B C 1
ATOM 2285 O O . GLY B 1 32 ? -7.605 52.469 52.406 1 26.2 32 GLY B O 1
ATOM 2286 N N . PRO B 1 33 ? -8.508 54.156 51.188 1 27.39 33 PRO B N 1
ATOM 2287 C CA . PRO B 1 33 ? -9.727 53.719 50.5 1 27.39 33 PRO B CA 1
ATOM 2288 C C . PRO B 1 33 ? -9.523 52.469 49.656 1 27.39 33 PRO B C 1
ATOM 2290 O O . PRO B 1 33 ? -8.406 52.156 49.25 1 27.39 33 PRO B O 1
ATOM 2293 N N . LYS B 1 34 ? -10.422 51.531 49.656 1 26.8 34 LYS B N 1
ATOM 2294 C CA . LYS B 1 34 ? -10.547 50.188 49.094 1 26.8 34 LYS B CA 1
ATOM 2295 C C . LYS B 1 34 ? -10.617 50.219 47.562 1 26.8 34 LYS B C 1
ATOM 2297 O O . LYS B 1 34 ? -11.602 50.719 47 1 26.8 34 LYS B O 1
ATOM 2302 N N . SER B 1 35 ? -9.781 50.781 46.812 1 26.16 35 SER B N 1
ATOM 2303 C CA . SER B 1 35 ? -10.141 50.75 45.406 1 26.16 35 SER B CA 1
ATOM 2304 C C . SER B 1 35 ? -10.391 49.344 44.906 1 26.16 35 SER B C 1
ATOM 2306 O O . SER B 1 35 ? -9.68 48.406 45.312 1 26.16 35 SER B O 1
ATOM 2308 N N . PRO B 1 36 ? -11.57 49 44.344 1 30.41 36 PRO B N 1
ATOM 2309 C CA . PRO B 1 36 ? -11.922 47.625 43.969 1 30.41 36 PRO B CA 1
ATOM 2310 C C . PRO B 1 36 ? -10.906 46.969 43.031 1 30.41 36 PRO B C 1
ATOM 2312 O O . PRO B 1 36 ? -10.305 47.688 42.219 1 30.41 36 PRO B O 1
ATOM 2315 N N . MET B 1 37 ? -10.203 45.969 43.375 1 27.84 37 MET B N 1
ATOM 2316 C CA . MET B 1 37 ? -9.234 45.25 42.562 1 27.84 37 MET B CA 1
ATOM 2317 C C . MET B 1 37 ? -9.891 44.688 41.312 1 27.84 37 MET B C 1
ATOM 2319 O O . MET B 1 37 ? -10.961 44.062 41.375 1 27.84 37 MET B O 1
ATOM 2323 N N . PRO B 1 38 ? -9.578 45.281 40.188 1 32.81 38 PRO B N 1
ATOM 2324 C CA . PRO B 1 38 ? -10.203 44.625 39.031 1 32.81 38 PRO B CA 1
ATOM 2325 C C . PRO B 1 38 ? -10 43.125 39.031 1 32.81 38 PRO B C 1
ATOM 2327 O O . PRO B 1 38 ? -9.008 42.625 39.562 1 32.81 38 PRO B O 1
ATOM 2330 N N . ARG B 1 39 ? -11.039 42.219 39 1 33.56 39 ARG B N 1
ATOM 2331 C CA . ARG B 1 39 ? -11.062 40.781 38.906 1 33.56 39 ARG B CA 1
ATOM 2332 C C . ARG B 1 39 ? -10.094 40.281 37.844 1 33.56 39 ARG B C 1
ATOM 2334 O O . ARG B 1 39 ? -10.023 40.844 36.75 1 33.56 39 ARG B O 1
ATOM 2341 N N . SER B 1 40 ? -9.047 39.812 38.281 1 31.16 40 SER B N 1
ATOM 2342 C CA . SER B 1 40 ? -8.141 39.125 37.375 1 31.16 40 SER B CA 1
ATOM 2343 C C . SER B 1 40 ? -8.898 38.156 36.438 1 31.16 40 SER B C 1
ATOM 2345 O O . SER B 1 40 ? -9.734 37.375 36.906 1 31.16 40 SER B O 1
ATOM 2347 N N . PRO B 1 41 ? -9.109 38.531 35.25 1 34.03 41 PRO B N 1
ATOM 2348 C CA . PRO B 1 41 ? -9.766 37.5 34.406 1 34.03 41 PRO B CA 1
ATOM 2349 C C . PRO B 1 41 ? -9.211 36.094 34.688 1 34.03 41 PRO B C 1
ATOM 2351 O O . PRO B 1 41 ? -7.996 35.906 34.625 1 34.03 41 PRO B O 1
ATOM 2354 N N . LEU B 1 42 ? -9.648 35.375 35.594 1 34.69 42 LEU B N 1
ATOM 2355 C CA . LEU B 1 42 ? -9.43 33.938 35.625 1 34.69 42 LEU B CA 1
ATOM 2356 C C . LEU B 1 42 ? -9.445 33.344 34.219 1 34.69 42 LEU B C 1
ATOM 2358 O O . LEU B 1 42 ? -10.445 33.469 33.5 1 34.69 42 LEU B O 1
ATOM 2362 N N . ARG B 1 43 ? -8.32 33.375 33.656 1 36.75 43 ARG B N 1
ATOM 2363 C CA . ARG B 1 43 ? -8.102 32.812 32.344 1 36.75 43 ARG B CA 1
ATOM 2364 C C . ARG B 1 43 ? -8.797 31.453 32.219 1 36.75 43 ARG B C 1
ATOM 2366 O O . ARG B 1 43 ? -8.57 30.547 33.031 1 36.75 43 ARG B O 1
ATOM 2373 N N . ASP B 1 44 ? -9.914 31.359 31.688 1 38.91 44 ASP B N 1
ATOM 2374 C CA . ASP B 1 44 ? -10.539 30.219 31.016 1 38.91 44 ASP B CA 1
ATOM 2375 C C . ASP B 1 44 ? -9.492 29.359 30.312 1 38.91 44 ASP B C 1
ATOM 2377 O O . ASP B 1 44 ? -9.531 29.188 29.094 1 38.91 44 ASP B O 1
ATOM 2381 N N . THR B 1 45 ? -8.305 29.453 30.672 1 44.47 45 THR B N 1
ATOM 2382 C CA . THR B 1 45 ? -7.262 28.578 30.156 1 44.47 45 THR B CA 1
ATOM 2383 C C . THR B 1 45 ? -7.57 27.125 30.469 1 44.47 45 THR B C 1
ATOM 2385 O O . THR B 1 45 ? -6.918 26.219 29.953 1 44.47 45 THR B O 1
ATOM 2388 N N . THR B 1 46 ? -8.242 26.859 31.484 1 47.59 46 THR B N 1
ATOM 2389 C CA . THR B 1 46 ? -8.312 25.484 31.953 1 47.59 46 THR B CA 1
ATOM 2390 C C . THR B 1 46 ? -9.141 24.625 31 1 47.59 46 THR B C 1
ATOM 2392 O O . THR B 1 46 ? -8.812 23.469 30.75 1 47.59 46 THR B O 1
ATOM 2395 N N . VAL B 1 47 ? -10.281 25.125 30.672 1 46.62 47 VAL B N 1
ATOM 2396 C CA . VAL B 1 47 ? -11.188 24.344 29.828 1 46.62 47 VAL B CA 1
ATOM 2397 C C . VAL B 1 47 ? -10.625 24.266 28.406 1 46.62 47 VAL B C 1
ATOM 2399 O O . VAL B 1 47 ? -10.648 23.188 27.797 1 46.62 47 VAL B O 1
ATOM 2402 N N . GLU B 1 48 ? -10.102 25.359 27.828 1 48.41 48 GLU B N 1
ATOM 2403 C CA . GLU B 1 48 ? -9.516 25.328 26.484 1 48.41 48 GLU B CA 1
ATOM 2404 C C . GLU B 1 48 ? -8.289 24.422 26.438 1 48.41 48 GLU B C 1
ATOM 2406 O O . GLU B 1 48 ? -8.078 23.719 25.453 1 48.41 48 GLU B O 1
ATOM 2411 N N . ASP B 1 49 ? -7.492 24.406 27.484 1 49.44 49 ASP B N 1
ATOM 2412 C CA . ASP B 1 49 ? -6.309 23.547 27.562 1 49.44 49 ASP B CA 1
ATOM 2413 C C . ASP B 1 49 ? -6.695 22.078 27.641 1 49.44 49 ASP B C 1
ATOM 2415 O O . ASP B 1 49 ? -6.066 21.234 27 1 49.44 49 ASP B O 1
ATOM 2419 N N . ARG B 1 50 ? -7.711 21.797 28.5 1 47.22 50 ARG B N 1
ATOM 2420 C CA . ARG B 1 50 ? -8.172 20.422 28.625 1 47.22 50 ARG B CA 1
ATOM 2421 C C . ARG B 1 50 ? -8.812 19.938 27.344 1 47.22 50 ARG B C 1
ATOM 2423 O O . ARG B 1 50 ? -8.609 18.781 26.938 1 47.22 50 ARG B O 1
ATOM 2430 N N . THR B 1 51 ? -9.672 20.719 26.703 1 49.75 51 THR B N 1
ATOM 2431 C CA . THR B 1 51 ? -10.273 20.359 25.438 1 49.75 51 THR B CA 1
ATOM 2432 C C . THR B 1 51 ? -9.203 20.188 24.359 1 49.75 51 THR B C 1
ATOM 2434 O O . THR B 1 51 ? -9.305 19.297 23.516 1 49.75 51 THR B O 1
ATOM 2437 N N . SER B 1 52 ? -8.188 21.109 24.547 1 56.66 52 SER B N 1
ATOM 2438 C CA . SER B 1 52 ? -7.086 21.016 23.609 1 56.66 52 SER B CA 1
ATOM 2439 C C . SER B 1 52 ? -6.258 19.75 23.828 1 56.66 52 SER B C 1
ATOM 2441 O O . SER B 1 52 ? -5.824 19.109 22.875 1 56.66 52 SER B O 1
ATOM 2443 N N . ARG B 1 53 ? -5.969 19.469 25.141 1 59.31 53 ARG B N 1
ATOM 2444 C CA . ARG B 1 53 ? -5.215 18.266 25.469 1 59.31 53 ARG B CA 1
ATOM 2445 C C . ARG B 1 53 ? -6.004 17 25.125 1 59.31 53 ARG B C 1
ATOM 2447 O O . ARG B 1 53 ? -5.43 16.016 24.656 1 59.31 53 ARG B O 1
ATOM 2454 N N . SER B 1 54 ? -7.191 17.031 25.469 1 64.06 54 SER B N 1
ATOM 2455 C CA . SER B 1 54 ? -8.047 15.898 25.141 1 64.06 54 SER B CA 1
ATOM 2456 C C . SER B 1 54 ? -8.055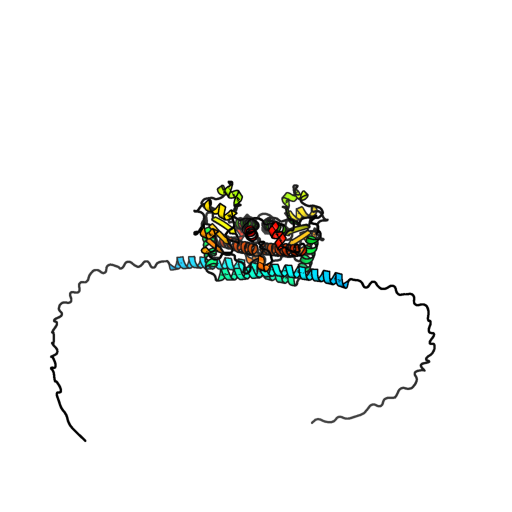 15.617 23.641 1 64.06 54 SER B C 1
ATOM 2458 O O . SER B 1 54 ? -7.941 14.469 23.219 1 64.06 54 SER B O 1
ATOM 2460 N N . SER B 1 55 ? -7.832 16.781 23.078 1 85.56 55 SER B N 1
ATOM 2461 C CA . SER B 1 55 ? -7.812 16.625 21.625 1 85.56 55 SER B CA 1
ATOM 2462 C C . SER B 1 55 ? -6.477 16.078 21.141 1 85.56 55 SER B C 1
ATOM 2464 O O . SER B 1 55 ? -6.434 15.242 20.234 1 85.56 55 SER B O 1
ATOM 2466 N N . TYR B 1 56 ? -5.414 16.391 21.953 1 92.75 56 TYR B N 1
ATOM 2467 C CA . TYR B 1 56 ? -4.082 15.93 21.594 1 92.75 56 TYR B CA 1
ATOM 2468 C C . TYR B 1 56 ? -3.955 14.422 21.781 1 92.75 56 TYR B C 1
ATOM 2470 O O . TYR B 1 56 ? -3.6 13.695 20.859 1 92.75 56 TYR B O 1
ATOM 2478 N N . GLU B 1 57 ? -4.297 13.953 22.984 1 94.88 57 GLU B N 1
ATOM 2479 C CA . GLU B 1 57 ? -4.164 12.531 23.297 1 94.88 57 GLU B CA 1
ATOM 2480 C C . GLU B 1 57 ? -5.156 11.695 22.5 1 94.88 57 GLU B C 1
ATOM 2482 O O . GLU B 1 57 ? -4.855 10.562 22.125 1 94.88 57 GLU B O 1
ATOM 2487 N N . ASP B 1 58 ? -6.32 12.234 22.281 1 95.12 58 ASP B N 1
ATOM 2488 C CA . ASP B 1 58 ? -7.312 11.516 21.484 1 95.12 58 ASP B CA 1
ATOM 2489 C C . ASP B 1 58 ? -6.797 11.258 20.078 1 95.12 58 ASP B C 1
ATOM 2491 O O . ASP B 1 58 ? -6.969 10.164 19.531 1 95.12 58 ASP B O 1
ATOM 2495 N N . ARG B 1 59 ? -6.211 12.289 19.5 1 96.69 59 ARG B N 1
ATOM 2496 C CA . ARG B 1 59 ? -5.629 12.141 18.172 1 96.69 59 ARG B CA 1
ATOM 2497 C C . ARG B 1 59 ? -4.551 11.062 18.156 1 96.69 59 ARG B C 1
ATOM 2499 O O . ARG B 1 59 ? -4.523 10.211 17.266 1 96.69 59 ARG B O 1
ATOM 2506 N N . LEU B 1 60 ? -3.709 11.07 19.172 1 98.12 60 LEU B N 1
ATOM 2507 C CA . LEU B 1 60 ? -2.602 10.117 19.219 1 98.12 60 LEU B CA 1
ATOM 2508 C C . LEU B 1 60 ? -3.107 8.711 19.516 1 98.12 60 LEU B C 1
ATOM 2510 O O . LEU B 1 60 ? -2.541 7.73 19.031 1 98.12 60 LEU B O 1
ATOM 2514 N N . GLU B 1 61 ? -4.129 8.617 20.312 1 97.81 61 GLU B N 1
ATOM 2515 C CA . GLU B 1 61 ? -4.73 7.309 20.562 1 97.81 61 GLU B CA 1
ATOM 2516 C C . GLU B 1 61 ? -5.297 6.711 19.266 1 97.81 61 GLU B C 1
ATOM 2518 O O . GLU B 1 61 ? -5.227 5.496 19.062 1 97.81 61 GLU B O 1
ATOM 2523 N N . GLY B 1 62 ? -5.891 7.555 18.469 1 97.56 62 GLY B N 1
ATOM 2524 C CA . GLY B 1 62 ? -6.352 7.102 17.172 1 97.56 62 GLY B CA 1
ATOM 2525 C C . GLY B 1 62 ? -5.23 6.594 16.281 1 97.56 62 GLY B C 1
ATOM 2526 O O . GLY B 1 62 ? -5.367 5.551 15.633 1 97.56 62 GLY B O 1
ATOM 2527 N N . ALA B 1 63 ? -4.152 7.395 16.266 1 98.25 63 ALA B N 1
ATOM 2528 C CA . ALA B 1 63 ? -2.988 6.984 15.477 1 98.25 63 ALA B CA 1
ATOM 2529 C C . ALA B 1 63 ? -2.48 5.617 15.922 1 98.25 63 ALA B C 1
ATOM 2531 O O . ALA B 1 63 ? -2.268 4.727 15.102 1 98.25 63 ALA B O 1
ATOM 2532 N N . ILE B 1 64 ? -2.336 5.457 17.203 1 98.5 64 ILE B N 1
ATOM 2533 C CA . ILE B 1 64 ? -1.786 4.242 17.797 1 98.5 64 ILE B CA 1
ATOM 2534 C C . ILE B 1 64 ? -2.736 3.07 17.547 1 98.5 64 ILE B C 1
ATOM 2536 O O . ILE B 1 64 ? -2.293 1.948 17.281 1 98.5 64 ILE B O 1
ATOM 2540 N N . HIS B 1 65 ? -3.986 3.314 17.594 1 98.38 65 HIS B N 1
ATOM 2541 C CA . HIS B 1 65 ? -4.984 2.283 17.344 1 98.38 65 HIS B CA 1
ATOM 2542 C C . HIS B 1 65 ? -4.832 1.695 15.953 1 98.38 65 HIS B C 1
ATOM 2544 O O . HIS B 1 65 ? -4.809 0.473 15.781 1 98.38 65 HIS B O 1
ATOM 2550 N N . VAL B 1 66 ? -4.707 2.543 14.938 1 98.62 66 VAL B N 1
ATOM 2551 C CA . VAL B 1 66 ? -4.574 2.08 13.562 1 98.62 66 VAL B CA 1
ATOM 2552 C C . VAL B 1 66 ? -3.256 1.331 13.391 1 98.62 66 VAL B C 1
ATOM 2554 O O . VAL B 1 66 ? -3.23 0.214 12.867 1 98.62 66 VAL B O 1
ATOM 2557 N N . LEU B 1 67 ? -2.17 1.929 13.844 1 98.75 67 LEU B N 1
ATOM 2558 C CA . LEU B 1 67 ? -0.845 1.341 13.672 1 98.75 67 LEU B CA 1
ATOM 2559 C C . LEU B 1 67 ? -0.754 -0.01 14.375 1 98.75 67 LEU B C 1
ATOM 2561 O O . LEU B 1 67 ? -0.25 -0.979 13.805 1 98.75 67 LEU B O 1
ATOM 2565 N N . ARG B 1 68 ? -1.27 -0.094 15.555 1 98.56 68 ARG B N 1
ATOM 2566 C CA . ARG B 1 68 ? -1.232 -1.327 16.328 1 98.56 68 ARG B CA 1
ATOM 2567 C C . ARG B 1 68 ? -2.096 -2.408 15.695 1 98.56 68 ARG B C 1
ATOM 2569 O O . ARG B 1 68 ? -1.721 -3.582 15.68 1 98.56 68 ARG B O 1
ATOM 2576 N N . THR B 1 69 ? -3.25 -2.049 15.25 1 98.69 69 THR B N 1
ATOM 2577 C CA . THR B 1 69 ? -4.141 -2.996 14.594 1 98.69 69 THR B CA 1
ATOM 2578 C C . THR B 1 69 ? -3.471 -3.617 13.375 1 98.69 69 THR B C 1
ATOM 2580 O O . THR B 1 69 ? -3.51 -4.836 13.188 1 98.69 69 THR B O 1
ATOM 2583 N N . GLU B 1 70 ? -2.844 -2.77 12.539 1 98.69 70 GLU B N 1
ATOM 2584 C CA . GLU B 1 70 ? -2.18 -3.268 11.336 1 98.69 70 GLU B CA 1
ATOM 2585 C C . GLU B 1 70 ? -0.948 -4.098 11.695 1 98.69 70 GLU B C 1
ATOM 2587 O O . GLU B 1 70 ? -0.671 -5.113 11.047 1 98.69 70 GLU B O 1
ATOM 2592 N N . ALA B 1 71 ? -0.249 -3.693 12.758 1 98.69 71 ALA B N 1
ATOM 2593 C CA . ALA B 1 71 ? 0.899 -4.469 13.219 1 98.69 71 ALA B CA 1
ATOM 2594 C C . ALA B 1 71 ? 0.471 -5.855 13.688 1 98.69 71 ALA B C 1
ATOM 2596 O O . ALA B 1 71 ? 1.09 -6.859 13.328 1 98.69 71 ALA B O 1
ATOM 2597 N N . ASN B 1 72 ? -0.552 -5.906 14.469 1 98.62 72 ASN B N 1
ATOM 2598 C CA . ASN B 1 72 ? -1.066 -7.172 14.977 1 98.62 72 ASN B CA 1
ATOM 2599 C C . ASN B 1 72 ? -1.566 -8.07 13.844 1 98.62 72 ASN B C 1
ATOM 2601 O O . ASN B 1 72 ? -1.388 -9.289 13.883 1 98.62 72 ASN B O 1
ATOM 2605 N N . ALA B 1 73 ? -2.199 -7.438 12.906 1 98.81 73 ALA B N 1
ATOM 2606 C CA . ALA B 1 73 ? -2.701 -8.203 11.766 1 98.81 73 ALA B CA 1
ATOM 2607 C C . ALA B 1 73 ? -1.555 -8.828 10.977 1 98.81 73 ALA B C 1
ATOM 2609 O O . ALA B 1 73 ? -1.644 -9.977 10.547 1 98.81 73 ALA B O 1
ATOM 2610 N N . LEU B 1 74 ? -0.493 -8.078 10.766 1 98.69 74 LEU B N 1
ATOM 2611 C CA . LEU B 1 74 ? 0.653 -8.609 10.031 1 98.69 74 LEU B CA 1
ATOM 2612 C C . LEU B 1 74 ? 1.332 -9.727 10.82 1 98.69 74 LEU B C 1
ATOM 2614 O O . LEU B 1 74 ? 1.837 -10.688 10.234 1 98.69 74 LEU B O 1
ATOM 2618 N N . GLN B 1 75 ? 1.348 -9.57 12.117 1 98.62 75 GLN B N 1
ATOM 2619 C CA . GLN B 1 75 ? 1.892 -10.641 12.953 1 98.62 75 GLN B CA 1
ATOM 2620 C C . GLN B 1 75 ? 1.057 -11.914 12.836 1 98.62 75 GLN B C 1
ATOM 2622 O O . GLN B 1 75 ? 1.604 -13.008 12.727 1 98.62 75 GLN B O 1
ATOM 2627 N N . ALA B 1 76 ? -0.195 -11.758 12.883 1 98.75 76 ALA B N 1
ATOM 2628 C CA . ALA B 1 76 ? -1.091 -12.906 12.727 1 98.75 76 ALA B CA 1
ATOM 2629 C C . ALA B 1 76 ? -0.913 -13.555 11.359 1 98.75 76 ALA B C 1
ATOM 2631 O O . ALA B 1 76 ? -0.913 -14.781 11.242 1 98.75 76 ALA B O 1
ATOM 2632 N N . LEU B 1 77 ? -0.797 -12.75 10.328 1 98.81 77 LEU B N 1
ATOM 2633 C CA . LEU B 1 77 ? -0.586 -13.258 8.977 1 98.81 77 LEU B CA 1
ATOM 2634 C C . LEU B 1 77 ? 0.724 -14.039 8.891 1 98.81 77 LEU B C 1
ATOM 2636 O O . LEU B 1 77 ? 0.786 -15.086 8.242 1 98.81 77 LEU B O 1
ATOM 2640 N N . THR B 1 78 ? 1.767 -13.508 9.523 1 98.75 78 THR B N 1
ATOM 2641 C CA . THR B 1 78 ? 3.051 -14.195 9.57 1 98.75 78 THR B CA 1
ATOM 2642 C C . THR B 1 78 ? 2.895 -15.594 10.164 1 98.75 78 THR B C 1
ATOM 2644 O O . THR B 1 78 ? 3.465 -16.562 9.656 1 98.75 78 THR B O 1
ATOM 2647 N N . GLN B 1 79 ? 2.129 -15.695 11.172 1 98.56 79 GLN B N 1
ATOM 2648 C CA . GLN B 1 79 ? 1.891 -16.984 11.82 1 98.56 79 GLN B CA 1
ATOM 2649 C C . GLN B 1 79 ? 1.123 -17.938 10.906 1 98.56 79 GLN B C 1
ATOM 2651 O O . GLN B 1 79 ? 1.407 -19.125 10.859 1 98.56 79 GLN B O 1
ATOM 2656 N N . LEU B 1 80 ? 0.17 -17.422 10.188 1 98.44 80 LEU B N 1
ATOM 2657 C CA . LEU B 1 80 ? -0.596 -18.234 9.258 1 98.44 80 LEU B CA 1
ATOM 2658 C C . LEU B 1 80 ? 0.312 -18.828 8.188 1 98.44 80 LEU B C 1
ATOM 2660 O O . LEU B 1 80 ? 0.219 -20.016 7.879 1 98.44 80 LEU B O 1
ATOM 2664 N N . TYR B 1 81 ? 1.208 -18.078 7.664 1 98.56 81 TYR B N 1
ATOM 2665 C CA . TYR B 1 81 ? 2.1 -18.531 6.605 1 98.56 81 TYR B CA 1
ATOM 2666 C C . TYR B 1 81 ? 3.168 -19.469 7.164 1 98.56 81 TYR B C 1
ATOM 2668 O O . TYR B 1 81 ? 3.816 -20.203 6.41 1 98.56 81 TYR B O 1
ATOM 2676 N N . SER B 1 82 ? 3.336 -19.469 8.445 1 98.06 82 SER B N 1
ATOM 2677 C CA . SER B 1 82 ? 4.281 -20.375 9.086 1 98.06 82 SER B CA 1
ATOM 2678 C C . SER B 1 82 ? 3.65 -21.734 9.359 1 98.06 82 SER B C 1
ATOM 2680 O O . SER B 1 82 ? 4.344 -22.75 9.398 1 98.06 82 SER B O 1
ATOM 2682 N N . SER B 1 83 ? 2.326 -21.766 9.445 1 97.69 83 SER B N 1
ATOM 2683 C CA . SER B 1 83 ? 1.776 -22.969 10.039 1 97.69 83 SER B CA 1
ATOM 2684 C C . SER B 1 83 ? 0.62 -23.516 9.211 1 97.69 83 SER B C 1
ATOM 2686 O O . SER B 1 83 ? 0.381 -24.734 9.188 1 97.69 83 SER B O 1
ATOM 2688 N N . GLU B 1 84 ? -0.154 -22.656 8.578 1 97.81 84 GLU B N 1
ATOM 2689 C CA . GLU B 1 84 ? -1.381 -23.109 7.918 1 97.81 84 GLU B CA 1
ATOM 2690 C C . GLU B 1 84 ? -1.1 -23.609 6.508 1 97.81 84 GLU B C 1
ATOM 2692 O O . GLU B 1 84 ? -0.521 -22.891 5.688 1 97.81 84 GLU B O 1
ATOM 2697 N N . ARG B 1 85 ? -1.551 -24.75 6.18 1 97.44 85 ARG B N 1
ATOM 2698 C CA . ARG B 1 85 ? -1.255 -25.422 4.922 1 97.44 85 ARG B CA 1
ATOM 2699 C C . ARG B 1 85 ? -1.758 -24.625 3.73 1 97.44 85 ARG B C 1
ATOM 2701 O O . ARG B 1 85 ? -1.095 -24.547 2.693 1 97.44 85 ARG B O 1
ATOM 2708 N N . VAL B 1 86 ? -2.938 -24.078 3.832 1 98 86 VAL B N 1
ATOM 2709 C CA . VAL B 1 86 ? -3.537 -23.359 2.713 1 98 86 VAL B CA 1
ATOM 2710 C C . VAL B 1 86 ? -2.666 -22.156 2.342 1 98 86 VAL B C 1
ATOM 2712 O O . VAL B 1 86 ? -2.471 -21.875 1.158 1 98 86 VAL B O 1
ATOM 2715 N N . CYS B 1 87 ? -2.137 -21.469 3.344 1 98.56 87 CYS B N 1
ATOM 2716 C CA . CYS B 1 87 ? -1.257 -20.328 3.102 1 98.56 87 CYS B CA 1
ATOM 2717 C C . CYS B 1 87 ? 0.088 -20.781 2.549 1 98.56 87 CYS B C 1
ATOM 2719 O O . CYS B 1 87 ? 0.579 -20.234 1.562 1 98.56 87 CYS B O 1
ATOM 2721 N N . ARG B 1 88 ? 0.641 -21.797 3.123 1 98.5 88 ARG B N 1
ATOM 2722 C CA . ARG B 1 88 ? 1.95 -22.312 2.727 1 98.5 88 ARG B CA 1
ATOM 2723 C C . ARG B 1 88 ? 1.914 -22.875 1.309 1 98.5 88 ARG B C 1
ATOM 2725 O O . ARG B 1 88 ? 2.738 -22.5 0.469 1 98.5 88 ARG B O 1
ATOM 2732 N N . ASP B 1 89 ? 0.923 -23.703 1.038 1 98.44 89 ASP B N 1
ATOM 2733 C CA . ASP B 1 89 ? 0.789 -24.297 -0.289 1 98.44 89 ASP B CA 1
ATOM 2734 C C . ASP B 1 89 ? 0.473 -23.234 -1.338 1 98.44 89 ASP B C 1
ATOM 2736 O O . ASP B 1 89 ? 0.988 -23.297 -2.457 1 98.44 89 ASP B O 1
ATOM 2740 N N . GLY B 1 90 ? -0.444 -22.328 -0.967 1 98.75 90 GLY B N 1
ATOM 2741 C CA . GLY B 1 90 ? -0.753 -21.234 -1.879 1 98.75 90 GLY B CA 1
ATOM 2742 C C . GLY B 1 90 ? 0.465 -20.422 -2.268 1 98.75 90 GLY B C 1
ATOM 2743 O O . GLY B 1 90 ? 0.656 -20.094 -3.443 1 98.75 90 GLY B O 1
ATOM 2744 N N . PHE B 1 91 ? 1.265 -20.156 -1.271 1 98.81 91 PHE B N 1
ATOM 2745 C CA . PHE B 1 91 ? 2.463 -19.375 -1.537 1 98.81 91 PHE B CA 1
ATOM 2746 C C . PHE B 1 91 ? 3.451 -20.156 -2.387 1 98.81 91 PHE B C 1
ATOM 2748 O O . PHE B 1 91 ? 4.004 -19.641 -3.355 1 98.81 91 PHE B O 1
ATOM 2755 N N . PHE B 1 92 ? 3.701 -21.375 -2.064 1 98.56 92 PHE B N 1
ATOM 2756 C CA . PHE B 1 92 ? 4.617 -22.234 -2.801 1 98.56 92 PHE B CA 1
ATOM 2757 C C . PHE B 1 92 ? 4.207 -22.344 -4.266 1 98.56 92 PHE B C 1
ATOM 2759 O O . PHE B 1 92 ? 5.031 -22.156 -5.16 1 98.56 92 PHE B O 1
ATOM 2766 N N . ARG B 1 93 ? 2.953 -22.594 -4.516 1 98.44 93 ARG B N 1
ATOM 2767 C CA . ARG B 1 93 ? 2.439 -22.75 -5.875 1 98.44 93 ARG B CA 1
ATOM 2768 C C . ARG B 1 93 ? 2.51 -21.438 -6.641 1 98.44 93 ARG B C 1
ATOM 2770 O O . ARG B 1 93 ? 2.738 -21.422 -7.852 1 98.44 93 ARG B O 1
ATOM 2777 N N . SER B 1 94 ? 2.258 -20.344 -5.914 1 98.75 94 SER B N 1
ATOM 2778 C CA . SER B 1 94 ? 2.375 -19.047 -6.555 1 98.75 94 SER B CA 1
ATOM 2779 C C . SER B 1 94 ? 3.783 -18.812 -7.09 1 98.75 94 SER B C 1
ATOM 2781 O O . SER B 1 94 ? 3.955 -18.359 -8.227 1 98.75 94 SER B O 1
ATOM 2783 N N . ILE B 1 95 ? 4.77 -19.141 -6.266 1 98.31 95 ILE B N 1
ATOM 2784 C CA . ILE B 1 95 ? 6.152 -18.969 -6.703 1 98.31 95 ILE B CA 1
ATOM 2785 C C . ILE B 1 95 ? 6.441 -19.906 -7.883 1 98.31 95 ILE B C 1
ATOM 2787 O O . ILE B 1 95 ? 7.137 -19.516 -8.828 1 98.31 95 ILE B O 1
ATOM 2791 N N . GLU B 1 96 ? 5.898 -21.031 -7.875 1 97.06 96 GLU B N 1
ATOM 2792 C CA . GLU B 1 96 ? 6.098 -22 -8.953 1 97.06 96 GLU B CA 1
ATOM 2793 C C . GLU B 1 96 ? 5.621 -21.438 -10.289 1 97.06 96 GLU B C 1
ATOM 2795 O O . GLU B 1 96 ? 6.336 -21.5 -11.289 1 97.06 96 GLU B O 1
ATOM 2800 N N . VAL B 1 97 ? 4.488 -20.859 -10.312 1 97.31 97 VAL B N 1
ATOM 2801 C CA . VAL B 1 97 ? 3.934 -20.391 -11.578 1 97.31 97 VAL B CA 1
ATOM 2802 C C . VAL B 1 97 ? 4.602 -19.094 -11.984 1 97.31 97 VAL B C 1
ATOM 2804 O O . VAL B 1 97 ? 4.746 -18.797 -13.18 1 97.31 97 VAL B O 1
ATOM 2807 N N . LEU B 1 98 ? 5.012 -18.297 -11.016 1 97.19 98 LEU B N 1
ATOM 2808 C CA . LEU B 1 98 ? 5.676 -17.031 -11.312 1 97.19 98 LEU B CA 1
ATOM 2809 C C . LEU B 1 98 ? 7.043 -17.281 -11.945 1 97.19 98 LEU B C 1
ATOM 2811 O O . LEU B 1 98 ? 7.508 -16.469 -12.75 1 97.19 98 LEU B O 1
ATOM 2815 N N . THR B 1 99 ? 7.68 -18.375 -11.578 1 95.44 99 THR B N 1
ATOM 2816 C CA . THR B 1 99 ? 9.047 -18.609 -12.016 1 95.44 99 THR B CA 1
ATOM 2817 C C . THR B 1 99 ? 9.094 -19.688 -13.086 1 95.44 99 THR B C 1
ATOM 2819 O O . THR B 1 99 ? 10.172 -20.172 -13.438 1 95.44 99 THR B O 1
ATOM 2822 N N . ARG B 1 100 ? 7.953 -20.031 -13.586 1 92.25 100 ARG B N 1
ATOM 2823 C CA . ARG B 1 100 ? 7.875 -21.188 -14.469 1 92.25 100 ARG B CA 1
ATOM 2824 C C . ARG B 1 100 ? 8.531 -20.906 -15.812 1 92.25 100 ARG B C 1
ATOM 2826 O O . ARG B 1 100 ? 9 -21.812 -16.5 1 92.25 100 ARG B O 1
ATOM 2833 N N . HIS B 1 101 ? 8.484 -19.672 -16.203 1 85.94 101 HIS B N 1
ATOM 2834 C CA . HIS B 1 101 ? 9.133 -19.297 -17.438 1 85.94 101 HIS B CA 1
ATOM 2835 C C . HIS B 1 101 ? 10.422 -18.531 -17.188 1 85.94 101 HIS B C 1
ATOM 2837 O O . HIS B 1 101 ? 10.445 -17.297 -17.266 1 85.94 101 HIS B O 1
ATOM 2843 N N . ARG B 1 102 ? 11.453 -19.203 -17.062 1 75.81 102 ARG B N 1
ATOM 2844 C CA . ARG B 1 102 ? 12.742 -18.609 -16.734 1 75.81 102 ARG B CA 1
ATOM 2845 C C . ARG B 1 102 ? 13.336 -17.859 -17.922 1 75.81 102 ARG B C 1
ATOM 2847 O O . ARG B 1 102 ? 14.234 -17.031 -17.766 1 75.81 102 ARG B O 1
ATOM 2854 N N . ASP B 1 103 ? 12.719 -18.125 -19.062 1 78.94 103 ASP B N 1
ATOM 2855 C CA . ASP B 1 103 ? 13.211 -17.453 -20.266 1 78.94 103 ASP B CA 1
ATOM 2856 C C . ASP B 1 103 ? 12.445 -16.156 -20.531 1 78.94 103 ASP B C 1
ATOM 2858 O O . ASP B 1 103 ? 12.609 -15.539 -21.594 1 78.94 103 ASP B O 1
ATOM 2862 N N . HIS B 1 104 ? 11.75 -15.75 -19.703 1 75.12 104 HIS B N 1
ATOM 2863 C CA . HIS B 1 104 ? 11.039 -14.484 -19.688 1 75.12 104 HIS B CA 1
ATOM 2864 C C . HIS B 1 104 ? 10.039 -14.398 -20.844 1 75.12 104 HIS B C 1
ATOM 2866 O O . HIS B 1 104 ? 9.883 -13.352 -21.469 1 75.12 104 HIS B O 1
ATOM 2872 N N . ARG B 1 105 ? 9.367 -15.422 -21.172 1 85.62 105 ARG B N 1
ATOM 2873 C CA . ARG B 1 105 ? 8.375 -15.422 -22.25 1 85.62 105 ARG B CA 1
ATOM 2874 C C . ARG B 1 105 ? 7.047 -14.852 -21.781 1 85.62 105 ARG B C 1
ATOM 2876 O O . ARG B 1 105 ? 6.203 -14.477 -22.594 1 85.62 105 ARG B O 1
ATOM 2883 N N . GLY B 1 106 ? 6.828 -14.547 -20.578 1 94.25 106 GLY B N 1
ATOM 2884 C CA . GLY B 1 106 ? 5.574 -14.023 -20.062 1 94.25 106 GLY B CA 1
ATOM 2885 C C . GLY B 1 106 ? 5.762 -12.953 -19 1 94.25 106 GLY B C 1
ATOM 2886 O O . GLY B 1 106 ? 6.895 -12.641 -18.625 1 94.25 106 GLY B O 1
ATOM 2887 N N . LYS B 1 107 ? 4.633 -12.312 -18.734 1 97.44 107 LYS B N 1
ATOM 2888 C CA . LYS B 1 107 ? 4.617 -11.289 -17.688 1 97.44 107 LYS B CA 1
ATOM 2889 C C . LYS B 1 107 ? 3.557 -11.586 -16.641 1 97.44 107 LYS B C 1
ATOM 2891 O O . LYS B 1 107 ? 2.754 -12.508 -16.797 1 97.44 107 LYS B O 1
ATOM 2896 N N . VAL B 1 108 ? 3.729 -10.844 -15.578 1 98.31 108 VAL B N 1
ATOM 2897 C CA . VAL B 1 108 ? 2.689 -10.898 -14.555 1 98.31 108 VAL B CA 1
ATOM 2898 C C . VAL B 1 108 ? 1.643 -9.82 -14.828 1 98.31 108 VAL B C 1
ATOM 2900 O O . VAL B 1 108 ? 1.985 -8.664 -15.086 1 98.31 108 VAL B O 1
ATOM 2903 N N . VAL B 1 109 ? 0.403 -10.195 -14.859 1 98.81 109 VAL B N 1
ATOM 2904 C CA . VAL B 1 109 ? -0.689 -9.242 -15.023 1 98.81 109 VAL B CA 1
ATOM 2905 C C . VAL B 1 109 ? -1.459 -9.102 -13.711 1 98.81 109 VAL B C 1
ATOM 2907 O O . VAL B 1 109 ? -2.15 -10.031 -13.289 1 98.81 109 VAL B O 1
ATOM 2910 N N . PHE B 1 110 ? -1.346 -7.934 -13.133 1 98.94 110 PHE B N 1
ATOM 2911 C CA . PHE B 1 110 ? -2.068 -7.629 -11.906 1 98.94 110 PHE B CA 1
ATOM 2912 C C . PHE B 1 110 ? -3.451 -7.07 -12.211 1 98.94 110 PHE B C 1
ATOM 2914 O O . PHE B 1 110 ? -3.604 -6.234 -13.109 1 98.94 110 PHE B O 1
ATOM 2921 N N . ILE B 1 111 ? -4.441 -7.539 -11.484 1 98.88 111 ILE B N 1
ATOM 2922 C CA . ILE B 1 111 ? -5.824 -7.117 -11.688 1 98.88 111 ILE B CA 1
ATOM 2923 C C . ILE B 1 111 ? -6.457 -6.762 -10.344 1 98.88 111 ILE B C 1
ATOM 2925 O O . ILE B 1 111 ? -6.348 -7.523 -9.383 1 98.88 111 ILE B O 1
ATOM 2929 N N . GLY B 1 112 ? -7.129 -5.68 -10.234 1 98.12 112 GLY B N 1
ATOM 2930 C CA . GLY B 1 112 ? -7.82 -5.215 -9.039 1 98.12 112 GLY B CA 1
ATOM 2931 C C . GLY B 1 112 ? -8.633 -3.957 -9.273 1 98.12 112 GLY B C 1
ATOM 2932 O O . GLY B 1 112 ? -8.508 -3.312 -10.312 1 98.12 112 GLY B O 1
ATOM 2933 N N . VAL B 1 113 ? -9.453 -3.607 -8.312 1 97.19 113 VAL B N 1
ATOM 2934 C CA . VAL B 1 113 ? -10.305 -2.428 -8.406 1 97.19 113 VAL B CA 1
ATOM 2935 C C . VAL B 1 113 ? -10.141 -1.574 -7.148 1 97.19 113 VAL B C 1
ATOM 2937 O O . VAL B 1 113 ? -9.805 -2.088 -6.078 1 97.19 113 VAL B O 1
ATOM 2940 N N . GLY B 1 114 ? -10.383 -0.27 -7.301 1 95.81 114 GLY B N 1
ATOM 2941 C CA . GLY B 1 114 ? -10.352 0.613 -6.148 1 95.81 114 GLY B CA 1
ATOM 2942 C C . GLY B 1 114 ? -9.016 0.601 -5.422 1 95.81 114 GLY B C 1
ATOM 2943 O O . GLY B 1 114 ? -7.961 0.667 -6.055 1 95.81 114 GLY B O 1
ATOM 2944 N N . LYS B 1 115 ? -9.07 0.601 -4.121 1 97.5 115 LYS B N 1
ATOM 2945 C CA . LYS B 1 115 ? -7.867 0.624 -3.301 1 97.5 115 LYS B CA 1
ATOM 2946 C C . LYS B 1 115 ? -7.008 -0.611 -3.551 1 97.5 115 LYS B C 1
ATOM 2948 O O . LYS B 1 115 ? -5.777 -0.524 -3.564 1 97.5 115 LYS B O 1
ATOM 2953 N N . SER B 1 116 ? -7.672 -1.729 -3.785 1 98.06 116 SER B N 1
ATOM 2954 C CA . SER B 1 116 ? -6.926 -2.924 -4.164 1 98.06 116 SER B CA 1
ATOM 2955 C C . SER B 1 116 ? -6.238 -2.744 -5.512 1 98.06 116 SER B C 1
ATOM 2957 O O . SER B 1 116 ? -5.156 -3.291 -5.742 1 98.06 116 SER B O 1
ATOM 2959 N N . GLY B 1 117 ? -6.875 -2.02 -6.398 1 98.56 117 GLY B N 1
ATOM 2960 C CA . GLY B 1 117 ? -6.242 -1.684 -7.66 1 98.56 117 GLY B CA 1
ATOM 2961 C C . GLY B 1 117 ? -4.973 -0.873 -7.496 1 98.56 117 GLY B C 1
ATOM 2962 O O . GLY B 1 117 ? -3.984 -1.105 -8.195 1 98.56 117 GLY B O 1
ATOM 2963 N N . TRP B 1 118 ? -4.996 0.035 -6.578 1 98.69 118 TRP B N 1
ATOM 2964 C CA . TRP B 1 118 ? -3.807 0.838 -6.305 1 98.69 118 TRP B CA 1
ATOM 2965 C C . TRP B 1 118 ? -2.699 -0.016 -5.695 1 98.69 118 TRP B C 1
ATOM 2967 O O . TRP B 1 118 ? -1.521 0.166 -6.012 1 98.69 118 TRP B O 1
ATOM 2977 N N . ILE B 1 119 ? -3.043 -0.927 -4.844 1 98.81 119 ILE B N 1
ATOM 2978 C CA . ILE B 1 119 ? -2.082 -1.879 -4.297 1 98.81 119 ILE B CA 1
ATOM 2979 C C . ILE B 1 119 ? -1.473 -2.703 -5.43 1 98.81 119 ILE B C 1
ATOM 2981 O O . ILE B 1 119 ? -0.258 -2.916 -5.469 1 98.81 119 ILE B O 1
ATOM 2985 N N . ALA B 1 120 ? -2.35 -3.105 -6.352 1 98.88 120 ALA B N 1
ATOM 2986 C CA . ALA B 1 120 ? -1.887 -3.863 -7.512 1 98.88 120 ALA B CA 1
ATOM 2987 C C . ALA B 1 120 ? -0.872 -3.062 -8.32 1 98.88 120 ALA B C 1
ATOM 2989 O O . ALA B 1 120 ? 0.13 -3.607 -8.789 1 98.88 120 ALA B O 1
ATOM 2990 N N . LYS B 1 121 ? -1.125 -1.836 -8.477 1 98.81 121 LYS B N 1
ATOM 2991 C CA . LYS B 1 121 ? -0.218 -0.981 -9.242 1 98.81 121 LYS B CA 1
ATOM 2992 C C . LYS B 1 121 ? 1.116 -0.815 -8.516 1 98.81 121 LYS B C 1
ATOM 2994 O O . LYS B 1 121 ? 2.174 -0.825 -9.148 1 98.81 121 LYS B O 1
ATOM 2999 N N . LYS B 1 122 ? 1.093 -0.648 -7.238 1 98.75 122 LYS B N 1
ATOM 3000 C CA . LYS B 1 122 ? 2.338 -0.614 -6.477 1 98.75 122 LYS B CA 1
ATOM 3001 C C . LYS B 1 122 ? 3.129 -1.905 -6.656 1 98.75 122 LYS B C 1
ATOM 3003 O O . LYS B 1 122 ? 4.344 -1.87 -6.863 1 98.75 122 LYS B O 1
ATOM 3008 N N . LEU B 1 123 ? 2.439 -3 -6.602 1 98.88 123 LEU B N 1
ATOM 3009 C CA . LEU B 1 123 ? 3.096 -4.297 -6.742 1 98.88 123 LEU B CA 1
ATOM 3010 C C . LEU B 1 123 ? 3.625 -4.488 -8.156 1 98.88 123 LEU B C 1
ATOM 3012 O O . LEU B 1 123 ? 4.684 -5.086 -8.352 1 98.88 123 LEU B O 1
ATOM 3016 N N . THR B 1 124 ? 2.887 -3.984 -9.156 1 98.81 124 THR B N 1
ATOM 3017 C CA . THR B 1 124 ? 3.385 -3.998 -10.531 1 98.81 124 THR B CA 1
ATOM 3018 C C . THR B 1 124 ? 4.75 -3.326 -10.617 1 98.81 124 THR B C 1
ATOM 3020 O O . THR B 1 124 ? 5.676 -3.865 -11.227 1 98.81 124 THR B O 1
ATOM 3023 N N . ALA B 1 125 ? 4.828 -2.174 -9.969 1 98.25 125 ALA B N 1
ATOM 3024 C CA . ALA B 1 125 ? 6.086 -1.435 -9.961 1 98.25 125 ALA B CA 1
ATOM 3025 C C . ALA B 1 125 ? 7.176 -2.215 -9.227 1 98.25 125 ALA B C 1
ATOM 3027 O O . ALA B 1 125 ? 8.328 -2.234 -9.664 1 98.25 125 ALA B O 1
ATOM 3028 N N . THR B 1 126 ? 6.832 -2.852 -8.125 1 98.12 126 THR B N 1
ATOM 3029 C CA . THR B 1 126 ? 7.781 -3.635 -7.348 1 98.12 126 THR B CA 1
ATOM 3030 C C . THR B 1 126 ? 8.312 -4.809 -8.164 1 98.12 126 THR B C 1
ATOM 3032 O O . THR B 1 126 ? 9.523 -5.008 -8.25 1 98.12 126 THR B O 1
ATOM 3035 N N . PHE B 1 127 ? 7.398 -5.543 -8.805 1 98.19 127 PHE B N 1
ATOM 3036 C CA . PHE B 1 127 ? 7.797 -6.691 -9.609 1 98.19 127 PHE B CA 1
ATOM 3037 C C . PHE B 1 127 ? 8.727 -6.27 -10.734 1 98.19 127 PHE B C 1
ATOM 3039 O O . PHE B 1 127 ? 9.797 -6.848 -10.914 1 98.19 127 PHE B O 1
ATOM 3046 N N . SER B 1 128 ? 8.367 -5.254 -11.438 1 96.75 128 SER B N 1
ATOM 3047 C CA . SER B 1 128 ? 9.156 -4.781 -12.57 1 96.75 128 SER B CA 1
ATOM 3048 C C . SER B 1 128 ? 10.547 -4.344 -12.125 1 96.75 128 SER B C 1
ATOM 3050 O O . SER B 1 128 ? 11.539 -4.645 -12.797 1 96.75 128 SER B O 1
ATOM 3052 N N . SER B 1 129 ? 10.609 -3.666 -10.984 1 95.62 129 SER B N 1
ATOM 3053 C CA . SER B 1 129 ? 11.891 -3.17 -10.492 1 95.62 129 SER B CA 1
ATOM 3054 C C . SER B 1 129 ? 12.805 -4.316 -10.07 1 95.62 129 SER B C 1
ATOM 3056 O O . SER B 1 129 ? 14.031 -4.172 -10.062 1 95.62 129 SER B O 1
ATOM 3058 N N . LEU B 1 130 ? 12.172 -5.473 -9.773 1 95.5 130 LEU B N 1
ATOM 3059 C CA . LEU B 1 130 ? 12.945 -6.621 -9.305 1 95.5 130 LEU B CA 1
ATOM 3060 C C . LEU B 1 130 ? 13.141 -7.633 -10.43 1 95.5 130 LEU B C 1
ATOM 3062 O O . LEU B 1 130 ? 13.461 -8.797 -10.18 1 95.5 130 LEU B O 1
ATOM 3066 N N . GLY B 1 131 ? 12.867 -7.27 -11.641 1 94.06 131 GLY B N 1
ATOM 3067 C CA . GLY B 1 131 ? 13.211 -8.055 -12.812 1 94.06 131 GLY B CA 1
ATOM 3068 C C . GLY B 1 131 ? 12.102 -9 -13.25 1 94.06 131 GLY B C 1
ATOM 3069 O O . GLY B 1 131 ? 12.328 -9.891 -14.07 1 94.06 131 GLY B O 1
ATOM 3070 N N . ILE B 1 132 ? 10.945 -8.82 -12.711 1 95.88 132 ILE B N 1
ATOM 3071 C CA . ILE B 1 132 ? 9.789 -9.609 -13.109 1 95.88 132 ILE B CA 1
ATOM 3072 C C . ILE B 1 132 ? 8.805 -8.719 -13.875 1 95.88 132 ILE B C 1
ATOM 3074 O O . ILE B 1 132 ? 8.008 -8 -13.273 1 95.88 132 ILE B O 1
ATOM 3078 N N . PRO B 1 133 ? 8.875 -8.797 -15.18 1 96.38 133 PRO B N 1
ATOM 3079 C CA . PRO B 1 133 ? 7.988 -7.926 -15.953 1 96.38 133 PRO B CA 1
ATOM 3080 C C . PRO B 1 133 ? 6.527 -8.031 -15.523 1 96.38 133 PRO B C 1
ATOM 3082 O O . PRO B 1 133 ? 5.992 -9.141 -15.414 1 96.38 133 PRO B O 1
ATOM 3085 N N . ALA B 1 134 ? 5.898 -6.895 -15.289 1 98.19 134 ALA B N 1
ATOM 3086 C CA . ALA B 1 134 ? 4.527 -6.879 -14.789 1 98.19 134 ALA B CA 1
ATOM 3087 C C . ALA B 1 134 ? 3.752 -5.688 -15.344 1 98.19 134 ALA B C 1
ATOM 3089 O O . ALA B 1 134 ? 4.34 -4.66 -15.68 1 98.19 134 ALA B O 1
ATOM 3090 N N . VAL B 1 135 ? 2.451 -5.852 -15.484 1 98.56 135 VAL B N 1
ATOM 3091 C CA . VAL B 1 135 ? 1.563 -4.781 -15.93 1 98.56 135 VAL B CA 1
ATOM 3092 C C . VAL B 1 135 ? 0.258 -4.836 -15.133 1 98.56 135 VAL B C 1
ATOM 3094 O O . VAL B 1 135 ? -0.098 -5.879 -14.586 1 98.56 135 VAL B O 1
ATOM 3097 N N . PHE B 1 136 ? -0.379 -3.725 -15.055 1 98.81 136 PHE B N 1
ATOM 3098 C CA . PHE B 1 136 ? -1.695 -3.646 -14.43 1 98.81 136 PHE B CA 1
ATOM 3099 C C . PHE B 1 136 ? -2.793 -3.654 -15.492 1 98.81 136 PHE B C 1
ATOM 3101 O O . PHE B 1 136 ? -2.648 -3.041 -16.547 1 98.81 136 PHE B O 1
ATOM 3108 N N . LEU B 1 137 ? -3.83 -4.359 -15.203 1 98.75 137 LEU B N 1
ATOM 3109 C CA . LEU B 1 137 ? -5.012 -4.434 -16.062 1 98.75 137 LEU B CA 1
ATOM 3110 C C . LEU B 1 137 ? -6.281 -4.168 -15.25 1 98.75 137 LEU B C 1
ATOM 3112 O O . LEU B 1 137 ? -6.652 -4.973 -14.391 1 98.75 137 LEU B O 1
ATOM 3116 N N . HIS B 1 138 ? -6.902 -3.031 -15.5 1 98.44 138 HIS B N 1
ATOM 3117 C CA . HIS B 1 138 ? -8.188 -2.773 -14.859 1 98.44 138 HIS B CA 1
ATOM 3118 C C . HIS B 1 138 ? -9.273 -3.691 -15.406 1 98.44 138 HIS B C 1
ATOM 3120 O O . HIS B 1 138 ? -9.438 -3.807 -16.625 1 98.44 138 HIS B O 1
ATOM 3126 N N . PRO B 1 139 ? -10.07 -4.258 -14.539 1 97.81 139 PRO B N 1
ATOM 3127 C CA . PRO B 1 139 ? -11.008 -5.273 -15.039 1 97.81 139 PRO B CA 1
ATOM 3128 C C . PRO B 1 139 ? -12.086 -4.688 -15.945 1 97.81 139 PRO B C 1
ATOM 3130 O O . PRO B 1 139 ? -12.516 -5.344 -16.891 1 97.81 139 PRO B O 1
ATOM 3133 N N . THR B 1 140 ? -12.547 -3.457 -15.695 1 96.25 140 THR B N 1
ATOM 3134 C CA . THR B 1 140 ? -13.547 -2.838 -16.562 1 96.25 140 THR B CA 1
ATOM 3135 C C . THR B 1 140 ? -12.969 -2.58 -17.953 1 96.25 140 THR B C 1
ATOM 3137 O O . THR B 1 140 ? -13.609 -2.889 -18.953 1 96.25 140 THR B O 1
ATOM 3140 N N . GLU B 1 141 ? -11.781 -2.029 -17.953 1 96.56 141 GLU B N 1
ATOM 3141 C CA . GLU B 1 141 ? -11.141 -1.736 -19.234 1 96.56 141 GLU B CA 1
ATOM 3142 C C . GLU B 1 141 ? -10.781 -3.02 -19.984 1 96.56 141 GLU B C 1
ATOM 3144 O O . GLU B 1 141 ? -10.797 -3.053 -21.219 1 96.56 141 GLU B O 1
ATOM 3149 N N . ALA B 1 142 ? -10.461 -4.051 -19.234 1 96.5 142 ALA B N 1
ATOM 3150 C CA . ALA B 1 142 ? -10.188 -5.352 -19.844 1 96.5 142 ALA B CA 1
ATOM 3151 C C . ALA B 1 142 ? -11.344 -5.797 -20.734 1 96.5 142 ALA B C 1
ATOM 3153 O O . ALA B 1 142 ? -11.117 -6.289 -21.844 1 96.5 142 ALA B O 1
ATOM 3154 N N . LEU B 1 143 ? -12.523 -5.574 -20.328 1 95.56 143 LEU B N 1
ATOM 3155 C CA . LEU B 1 143 ? -13.703 -6.027 -21.047 1 95.56 143 LEU B CA 1
ATOM 3156 C C . LEU B 1 143 ? -14.023 -5.09 -22.203 1 95.56 143 LEU B C 1
ATOM 3158 O O . LEU B 1 143 ? -14.906 -5.375 -23.016 1 95.56 143 LEU B O 1
ATOM 3162 N N . HIS B 1 144 ? -13.266 -4.008 -22.281 1 95.81 144 HIS B N 1
ATOM 3163 C CA . HIS B 1 144 ? -13.484 -3.043 -23.359 1 95.81 144 HIS B CA 1
ATOM 3164 C C . HIS B 1 144 ? -12.266 -2.953 -24.266 1 95.81 144 HIS B C 1
ATOM 3166 O O . HIS B 1 144 ? -11.969 -1.885 -24.812 1 95.81 144 HIS B O 1
ATOM 3172 N N . GLY B 1 145 ? -11.508 -4.027 -24.344 1 92.94 145 GLY B N 1
ATOM 3173 C CA . GLY B 1 145 ? -10.461 -4.098 -25.344 1 92.94 145 GLY B CA 1
ATOM 3174 C C . GLY B 1 145 ? -9.094 -4.422 -24.766 1 92.94 145 GLY B C 1
ATOM 3175 O O . GLY B 1 145 ? -8.227 -4.961 -25.453 1 92.94 145 GLY B O 1
ATOM 3176 N N . ASP B 1 146 ? -8.922 -4.16 -23.484 1 96.19 146 ASP B N 1
ATOM 3177 C CA . ASP B 1 146 ? -7.594 -4.293 -22.891 1 96.19 146 ASP B CA 1
ATOM 3178 C C . ASP B 1 146 ? -7.277 -5.754 -22.578 1 96.19 146 ASP B C 1
ATOM 3180 O O . ASP B 1 146 ? -6.16 -6.082 -22.172 1 96.19 146 ASP B O 1
ATOM 3184 N N . LEU B 1 147 ? -8.195 -6.637 -22.844 1 95.62 147 LEU B N 1
ATOM 3185 C CA . LEU B 1 147 ? -7.91 -8.062 -22.688 1 95.62 147 LEU B CA 1
ATOM 3186 C C . LEU B 1 147 ? -6.723 -8.477 -23.547 1 95.62 147 LEU B C 1
ATOM 3188 O O . LEU B 1 147 ? -6.074 -9.492 -23.266 1 95.62 147 LEU B O 1
ATOM 3192 N N . GLY B 1 148 ? -6.508 -7.766 -24.562 1 95.12 148 GLY B N 1
ATOM 3193 C CA . GLY B 1 148 ? -5.402 -8.039 -25.484 1 95.12 148 GLY B CA 1
ATOM 3194 C C . GLY B 1 148 ? -4.043 -7.922 -24.812 1 95.12 148 GLY B C 1
ATOM 3195 O O . GLY B 1 148 ? -3.039 -8.383 -25.359 1 95.12 148 GLY B O 1
ATOM 3196 N N . ILE B 1 149 ? -3.957 -7.391 -23.625 1 96 149 ILE B N 1
ATOM 3197 C CA . ILE B 1 149 ? -2.73 -7.27 -22.844 1 96 149 ILE B CA 1
ATOM 3198 C C . ILE B 1 149 ? -2.268 -8.648 -22.391 1 96 149 ILE B C 1
ATOM 3200 O O . ILE B 1 149 ? -1.067 -8.898 -22.25 1 96 149 ILE B O 1
ATOM 3204 N N . ILE B 1 150 ? -3.186 -9.594 -22.203 1 97.44 150 ILE B N 1
ATOM 3205 C CA . ILE B 1 150 ? -2.877 -10.906 -21.672 1 97.44 150 ILE B CA 1
ATOM 3206 C C . ILE B 1 150 ? -2.357 -11.82 -22.781 1 97.44 150 ILE B C 1
ATOM 3208 O O . ILE B 1 150 ? -3.016 -11.992 -23.812 1 97.44 150 ILE B O 1
ATOM 3212 N N . GLY B 1 151 ? -1.21 -12.375 -22.578 1 95.62 151 GLY B N 1
ATOM 3213 C CA . GLY B 1 151 ? -0.622 -13.352 -23.469 1 95.62 151 GLY B CA 1
ATOM 3214 C C . GLY B 1 151 ? -0.709 -14.773 -22.953 1 95.62 151 GLY B C 1
ATOM 3215 O O . GLY B 1 151 ? -1.059 -14.992 -21.797 1 95.62 151 GLY B O 1
ATOM 3216 N N . ASP B 1 152 ? -0.22 -15.711 -23.75 1 94.31 152 ASP B N 1
ATOM 3217 C CA . ASP B 1 152 ? -0.398 -17.125 -23.484 1 94.31 152 ASP B CA 1
ATOM 3218 C C . ASP B 1 152 ? 0.5 -17.594 -22.328 1 94.31 152 ASP B C 1
ATOM 3220 O O . ASP B 1 152 ? 0.193 -18.562 -21.656 1 94.31 152 ASP B O 1
ATOM 3224 N N . TYR B 1 153 ? 1.524 -16.859 -22.109 1 95.62 153 TYR B N 1
ATOM 3225 C CA . TYR B 1 153 ? 2.506 -17.328 -21.141 1 95.62 153 TYR B CA 1
ATOM 3226 C C . TYR B 1 153 ? 2.414 -16.516 -19.844 1 95.62 153 TYR B C 1
ATOM 3228 O O . TYR B 1 153 ? 3.23 -16.703 -18.938 1 95.62 153 TYR B O 1
ATOM 3236 N N . ASP B 1 154 ? 1.446 -15.625 -19.781 1 97.81 154 ASP B N 1
ATOM 3237 C CA . ASP B 1 154 ? 1.335 -14.719 -18.641 1 97.81 154 ASP B CA 1
ATOM 3238 C C . ASP B 1 154 ? 0.835 -15.453 -17.406 1 97.81 154 ASP B C 1
ATOM 3240 O O . ASP B 1 154 ? 0.255 -16.531 -17.5 1 97.81 154 ASP B O 1
ATOM 3244 N N . THR B 1 155 ? 1.189 -14.906 -16.266 1 98.31 155 THR B N 1
ATOM 3245 C CA . THR B 1 155 ? 0.599 -15.266 -14.977 1 98.31 155 THR B CA 1
ATOM 3246 C C . THR B 1 155 ? -0.283 -14.133 -14.453 1 98.31 155 THR B C 1
ATOM 3248 O O . THR B 1 155 ? 0.117 -12.969 -14.477 1 98.31 155 THR B O 1
ATOM 3251 N N . LEU B 1 156 ? -1.488 -14.469 -14.055 1 98.81 156 LEU B N 1
ATOM 3252 C CA . LEU B 1 156 ? -2.432 -13.469 -13.57 1 98.81 156 LEU B CA 1
ATOM 3253 C C . LEU B 1 156 ? -2.461 -13.438 -12.047 1 98.81 156 LEU B C 1
ATOM 3255 O O . LEU B 1 156 ? -2.424 -14.492 -11.398 1 98.81 156 LEU B O 1
ATOM 3259 N N . ILE B 1 157 ? -2.453 -12.258 -11.461 1 98.94 157 ILE B N 1
ATOM 3260 C CA . ILE B 1 157 ? -2.672 -12.078 -10.023 1 98.94 157 ILE B CA 1
ATOM 3261 C C . ILE B 1 157 ? -3.857 -11.148 -9.797 1 98.94 157 ILE B C 1
ATOM 3263 O O . ILE B 1 157 ? -3.805 -9.969 -10.164 1 98.94 157 ILE B O 1
ATOM 3267 N N . MET B 1 158 ? -4.887 -11.703 -9.25 1 98.88 158 MET B N 1
ATOM 3268 C CA . MET B 1 158 ? -6.066 -10.93 -8.883 1 98.88 158 MET B CA 1
ATOM 3269 C C . MET B 1 158 ? -6.055 -10.594 -7.391 1 98.88 158 MET B C 1
ATOM 3271 O O . MET B 1 158 ? -5.777 -11.461 -6.559 1 98.88 158 MET B O 1
ATOM 3275 N N . ILE B 1 159 ? -6.332 -9.289 -7.078 1 98.88 159 ILE B N 1
ATOM 3276 C CA . ILE B 1 159 ? -6.348 -8.852 -5.688 1 98.88 159 ILE B CA 1
ATOM 3277 C C . ILE B 1 159 ? -7.754 -8.398 -5.305 1 98.88 159 ILE B C 1
ATOM 3279 O O . ILE B 1 159 ? -8.305 -7.48 -5.914 1 98.88 159 ILE B O 1
ATOM 3283 N N . THR B 1 160 ? -8.359 -9.023 -4.371 1 98.56 160 THR B N 1
ATOM 3284 C CA . THR B 1 160 ? -9.672 -8.703 -3.82 1 98.56 160 THR B CA 1
ATOM 3285 C C . THR B 1 160 ? -9.805 -9.219 -2.393 1 98.56 160 THR B C 1
ATOM 3287 O O . THR B 1 160 ? -9.516 -10.391 -2.121 1 98.56 160 THR B O 1
ATOM 3290 N N . PHE B 1 161 ? -10.203 -8.352 -1.521 1 98.12 161 PHE B N 1
ATOM 3291 C CA . PHE B 1 161 ? -10.312 -8.781 -0.132 1 98.12 161 PHE B CA 1
ATOM 3292 C C . PHE B 1 161 ? -11.5 -9.711 0.054 1 98.12 161 PHE B C 1
ATOM 3294 O O . PHE B 1 161 ? -11.391 -10.75 0.709 1 98.12 161 PHE B O 1
ATOM 3301 N N . SER B 1 162 ? -12.602 -9.438 -0.518 1 96.12 162 SER B N 1
ATOM 3302 C CA . SER B 1 162 ? -13.852 -10.148 -0.271 1 96.12 162 SER B CA 1
ATOM 3303 C C . SER B 1 162 ? -13.883 -11.477 -1.007 1 96.12 162 SER B C 1
ATOM 3305 O O . SER B 1 162 ? -14.625 -12.391 -0.619 1 96.12 162 SER B O 1
ATOM 3307 N N . GLY B 1 163 ? -13.219 -11.531 -2.172 1 97.44 163 GLY B N 1
ATOM 3308 C CA . GLY B 1 163 ? -13.273 -12.711 -3.01 1 97.44 163 GLY B CA 1
ATOM 3309 C C . GLY B 1 163 ? -14.531 -12.789 -3.861 1 97.44 163 GLY B C 1
ATOM 3310 O O . GLY B 1 163 ? -14.836 -13.836 -4.43 1 97.44 163 GLY B O 1
ATOM 3311 N N . LYS B 1 164 ? -15.211 -11.68 -3.92 1 96.44 164 LYS B N 1
ATOM 3312 C CA . LYS B 1 164 ? -16.453 -11.703 -4.676 1 96.44 164 LYS B CA 1
ATOM 3313 C C . LYS B 1 164 ? -16.703 -10.359 -5.359 1 96.44 164 LYS B C 1
ATOM 3315 O O . LYS B 1 164 ? -17.859 -9.969 -5.582 1 96.44 164 LYS B O 1
ATOM 3320 N N . THR B 1 165 ? -15.633 -9.562 -5.586 1 96.06 165 THR B N 1
ATOM 3321 C CA . THR B 1 165 ? -15.758 -8.266 -6.242 1 96.06 165 THR B CA 1
ATOM 3322 C C . THR B 1 165 ? -16.469 -8.414 -7.586 1 96.06 165 THR B C 1
ATOM 3324 O O . THR B 1 165 ? -16.016 -9.141 -8.461 1 96.06 165 THR B O 1
ATOM 3327 N N . PRO B 1 166 ? -17.531 -7.68 -7.82 1 95.88 166 PRO B N 1
ATOM 3328 C CA . PRO B 1 166 ? -18.375 -7.879 -9.008 1 95.88 166 PRO B CA 1
ATOM 3329 C C . PRO B 1 166 ? -17.594 -7.688 -10.312 1 95.88 166 PRO B C 1
ATOM 3331 O O . PRO B 1 166 ? -17.75 -8.477 -11.242 1 95.88 166 PRO B O 1
ATOM 3334 N N . GLU B 1 167 ? -16.797 -6.625 -10.422 1 97.31 167 GLU B N 1
ATOM 3335 C CA . GLU B 1 167 ? -16.047 -6.348 -11.641 1 97.31 167 GLU B CA 1
ATOM 3336 C C . GLU B 1 167 ? -15.102 -7.504 -11.984 1 97.31 167 GLU B C 1
ATOM 3338 O O . GLU B 1 167 ? -14.891 -7.809 -13.156 1 97.31 167 GLU B O 1
ATOM 3343 N N . LEU B 1 168 ? -14.562 -8.133 -10.938 1 98.06 168 LEU B N 1
ATOM 3344 C CA . LEU B 1 168 ? -13.664 -9.258 -11.156 1 98.06 168 LEU B CA 1
ATOM 3345 C C . LEU B 1 168 ? -14.453 -10.5 -11.578 1 98.06 168 LEU B C 1
ATOM 3347 O O . LEU B 1 168 ? -14 -11.258 -12.438 1 98.06 168 LEU B O 1
ATOM 3351 N N . MET B 1 169 ? -15.578 -10.664 -10.969 1 97.75 169 MET B N 1
ATOM 3352 C CA . MET B 1 169 ? -16.453 -11.781 -11.328 1 97.75 169 MET B CA 1
ATOM 3353 C C . MET B 1 169 ? -16.859 -11.703 -12.797 1 97.75 169 MET B C 1
ATOM 3355 O O . MET B 1 169 ? -16.922 -12.719 -13.484 1 97.75 169 MET B O 1
ATOM 3359 N N . LEU B 1 170 ? -17.141 -10.562 -13.227 1 97.31 170 LEU B N 1
ATOM 3360 C CA . LEU B 1 170 ? -17.562 -10.344 -14.609 1 97.31 170 LEU B CA 1
ATOM 3361 C C . LEU B 1 170 ? -16.406 -10.641 -15.57 1 97.31 170 LEU B C 1
ATOM 3363 O O . LEU B 1 170 ? -16.641 -11.109 -16.688 1 97.31 170 LEU B O 1
ATOM 3367 N N . LEU B 1 171 ? -15.203 -10.383 -15.125 1 98.12 171 LEU B N 1
ATOM 3368 C CA . LEU B 1 171 ? -14.023 -10.555 -15.961 1 98.12 171 LEU B CA 1
ATOM 3369 C C . LEU B 1 171 ? -13.625 -12.031 -16.047 1 98.12 171 LEU B C 1
ATOM 3371 O O . LEU B 1 171 ? -13.102 -12.469 -17.078 1 98.12 171 LEU B O 1
ATOM 3375 N N . LEU B 1 172 ? -13.938 -12.805 -15.133 1 97.88 172 LEU B N 1
ATOM 3376 C CA . LEU B 1 172 ? -13.391 -14.133 -14.875 1 97.88 172 LEU B CA 1
ATOM 3377 C C . LEU B 1 172 ? -13.633 -15.055 -16.062 1 97.88 172 LEU B C 1
ATOM 3379 O O . LEU B 1 172 ? -12.711 -15.734 -16.531 1 97.88 172 LEU B O 1
ATOM 3383 N N . PRO B 1 173 ? -14.82 -15.086 -16.672 1 97.06 173 PRO B N 1
ATOM 3384 C CA . PRO B 1 173 ? -15.078 -16.016 -17.766 1 97.06 173 PRO B CA 1
ATOM 3385 C C . PRO B 1 173 ? -14.273 -15.688 -19.016 1 97.06 173 PRO B C 1
ATOM 3387 O O . PRO B 1 173 ? -14.148 -16.531 -19.906 1 97.06 173 PRO B O 1
ATOM 3390 N N . HIS B 1 174 ? -13.781 -14.523 -19.078 1 97.56 174 HIS B N 1
ATOM 3391 C CA . HIS B 1 174 ? -13.125 -14.07 -20.297 1 97.56 174 HIS B CA 1
ATOM 3392 C C . HIS B 1 174 ? -11.609 -14.219 -20.203 1 97.56 174 HIS B C 1
ATOM 3394 O O . HIS B 1 174 ? -10.898 -14 -21.188 1 97.56 174 HIS B O 1
ATOM 3400 N N . LEU B 1 175 ? -11.094 -14.602 -19.031 1 97.56 175 LEU B N 1
ATOM 3401 C CA . LEU B 1 175 ? -9.656 -14.766 -18.859 1 97.56 175 LEU B CA 1
ATOM 3402 C C . LEU B 1 175 ? -9.172 -16.062 -19.5 1 97.56 175 LEU B C 1
ATOM 3404 O O . LEU B 1 175 ? -9.867 -17.078 -19.469 1 97.56 175 LEU B O 1
ATOM 3408 N N . ASN B 1 176 ? -8.039 -15.992 -20.094 1 94.19 176 ASN B N 1
ATOM 3409 C CA . ASN B 1 176 ? -7.41 -17.172 -20.688 1 94.19 176 ASN B CA 1
ATOM 3410 C C . ASN B 1 176 ? -7.219 -18.281 -19.656 1 94.19 176 ASN B C 1
ATOM 3412 O O . ASN B 1 176 ? -6.445 -18.125 -18.719 1 94.19 176 ASN B O 1
ATOM 3416 N N . LYS B 1 177 ? -7.781 -19.406 -19.859 1 93.31 177 LYS B N 1
ATOM 3417 C CA . LYS B 1 177 ? -7.793 -20.5 -18.906 1 93.31 177 LYS B CA 1
ATOM 3418 C C . LYS B 1 177 ? -6.426 -21.172 -18.828 1 93.31 177 LYS B C 1
ATOM 3420 O O . LYS B 1 177 ? -6.121 -21.875 -17.844 1 93.31 177 LYS B O 1
ATOM 3425 N N . ASN B 1 178 ? -5.633 -20.938 -19.781 1 94.38 178 ASN B N 1
ATOM 3426 C CA . ASN B 1 178 ? -4.301 -21.531 -19.781 1 94.38 178 ASN B CA 1
ATOM 3427 C C . ASN B 1 178 ? -3.332 -20.75 -18.906 1 94.38 178 ASN B C 1
ATOM 3429 O O . ASN B 1 178 ? -2.246 -21.219 -18.578 1 94.38 178 ASN B O 1
ATOM 3433 N N . CYS B 1 179 ? -3.705 -19.531 -18.594 1 97.31 179 CYS B N 1
ATOM 3434 C CA . CYS B 1 179 ? -2.887 -18.734 -17.688 1 97.31 179 CYS B CA 1
ATOM 3435 C C . CYS B 1 179 ? -3.172 -19.078 -16.234 1 97.31 179 CYS B C 1
ATOM 3437 O O . CYS B 1 179 ? -4.328 -19.078 -15.805 1 97.31 179 CYS B O 1
ATOM 3439 N N . PRO B 1 180 ? -2.109 -19.406 -15.516 1 98.38 180 PRO B N 1
ATOM 3440 C CA . PRO B 1 180 ? -2.34 -19.547 -14.078 1 98.38 180 PRO B CA 1
ATOM 3441 C C . PRO B 1 180 ? -2.922 -18.281 -13.445 1 98.38 180 PRO B C 1
ATOM 3443 O O . PRO B 1 180 ? -2.547 -17.172 -13.82 1 98.38 180 PRO B O 1
ATOM 3446 N N . LEU B 1 181 ? -3.82 -18.5 -12.508 1 98.81 181 LEU B N 1
ATOM 3447 C CA . LEU B 1 181 ? -4.441 -17.406 -11.781 1 98.81 181 LEU B CA 1
ATOM 3448 C C . LEU B 1 181 ? -4.18 -17.516 -10.281 1 98.81 181 LEU B C 1
ATOM 3450 O O . LEU B 1 181 ? -4.578 -18.5 -9.656 1 98.81 181 LEU B O 1
ATOM 3454 N N . ILE B 1 182 ? -3.457 -16.547 -9.734 1 98.94 182 ILE B N 1
ATOM 3455 C CA . ILE B 1 182 ? -3.27 -16.391 -8.297 1 98.94 182 ILE B CA 1
ATOM 3456 C C . ILE B 1 182 ? -4.301 -15.422 -7.734 1 98.94 182 ILE B C 1
ATOM 3458 O O . ILE B 1 182 ? -4.469 -14.32 -8.258 1 98.94 182 ILE B O 1
ATOM 3462 N N . LEU B 1 183 ? -5.031 -15.812 -6.754 1 98.94 183 LEU B N 1
ATOM 3463 C CA . LEU B 1 183 ? -6.008 -14.938 -6.105 1 98.94 183 LEU B CA 1
ATOM 3464 C C . LEU B 1 183 ? -5.547 -14.555 -4.703 1 98.94 183 LEU B C 1
ATOM 3466 O O . LEU B 1 183 ? -5.562 -15.383 -3.791 1 98.94 183 LEU B O 1
ATOM 3470 N N . LEU B 1 184 ? -5.098 -13.336 -4.551 1 98.94 184 LEU B N 1
ATOM 3471 C CA . LEU B 1 184 ? -4.793 -12.758 -3.248 1 98.94 184 LEU B CA 1
ATOM 3472 C C . LEU B 1 184 ? -6.059 -12.219 -2.586 1 98.94 184 LEU B C 1
ATOM 3474 O O . LEU B 1 184 ? -6.652 -11.25 -3.062 1 98.94 184 LEU B O 1
ATOM 3478 N N . THR B 1 185 ? -6.484 -12.898 -1.497 1 98.81 185 THR B N 1
ATOM 3479 C CA . THR B 1 185 ? -7.828 -12.656 -0.981 1 98.81 185 THR B CA 1
ATOM 3480 C C . THR B 1 185 ? -7.902 -12.992 0.505 1 98.81 185 THR B C 1
ATOM 3482 O O . THR B 1 185 ? -6.938 -13.5 1.083 1 98.81 185 THR B O 1
ATOM 3485 N N . SER B 1 186 ? -9.023 -12.641 1.148 1 98.5 186 SER B N 1
ATOM 3486 C CA . SER B 1 186 ? -9.203 -12.898 2.572 1 98.5 186 SER B CA 1
ATOM 3487 C C . SER B 1 186 ? -9.656 -14.336 2.814 1 98.5 186 SER B C 1
ATOM 3489 O O . SER B 1 186 ? -9.203 -14.992 3.756 1 98.5 186 SER B O 1
ATOM 3491 N N . PRO B 1 187 ? -10.609 -14.977 2.008 1 98.19 187 PRO B N 1
ATOM 3492 C CA . PRO B 1 187 ? -11.047 -16.344 2.252 1 98.19 187 PRO B CA 1
ATOM 3493 C C . PRO B 1 187 ? -9.883 -17.344 2.277 1 98.19 187 PRO B C 1
ATOM 3495 O O . PRO B 1 187 ? -8.945 -17.219 1.481 1 98.19 187 PRO B O 1
ATOM 3498 N N . THR B 1 188 ? -10.016 -18.297 3.191 1 98.19 188 THR B N 1
ATOM 3499 C CA . THR B 1 188 ? -8.945 -19.281 3.357 1 98.19 188 THR B CA 1
ATOM 3500 C C . THR B 1 188 ? -9.375 -20.641 2.834 1 98.19 188 THR B C 1
ATOM 3502 O O . THR B 1 188 ? -8.664 -21.641 3.027 1 98.19 188 THR B O 1
ATOM 3505 N N . ARG B 1 189 ? -10.539 -20.672 2.227 1 97.88 189 ARG B N 1
ATOM 3506 C CA . ARG B 1 189 ? -11.055 -21.891 1.614 1 97.88 189 ARG B CA 1
ATOM 3507 C C . ARG B 1 189 ? -11.664 -21.609 0.245 1 97.88 189 ARG B C 1
ATOM 3509 O O . ARG B 1 189 ? -12.312 -20.578 0.052 1 97.88 189 ARG B O 1
ATOM 3516 N N . MET B 1 190 ? -11.492 -22.547 -0.598 1 97.69 190 MET B N 1
ATOM 3517 C CA . MET B 1 190 ? -12.023 -22.422 -1.953 1 97.69 190 MET B CA 1
ATOM 3518 C C . MET B 1 190 ? -13.547 -22.312 -1.937 1 97.69 190 MET B C 1
ATOM 3520 O O . MET B 1 190 ? -14.117 -21.5 -2.664 1 97.69 190 MET B O 1
ATOM 3524 N N . GLU B 1 191 ? -14.195 -22.984 -0.972 1 96.94 191 GLU B N 1
ATOM 3525 C CA . GLU B 1 191 ? -15.648 -23.109 -0.954 1 96.94 191 GLU B CA 1
ATOM 3526 C C . GLU B 1 191 ? -16.312 -21.812 -0.47 1 96.94 191 GLU B C 1
ATOM 3528 O O . GLU B 1 191 ? -17.484 -21.562 -0.764 1 96.94 191 GLU B O 1
ATOM 3533 N N . THR B 1 192 ? -15.562 -21.031 0.233 1 96.94 192 THR B N 1
ATOM 3534 C CA . THR B 1 192 ? -16.156 -19.812 0.793 1 96.94 192 THR B CA 1
ATOM 3535 C C . THR B 1 192 ? -15.781 -18.594 -0.046 1 96.94 192 THR B C 1
ATOM 3537 O O . THR B 1 192 ? -16.125 -17.469 0.308 1 96.94 192 THR B O 1
ATOM 3540 N N . CYS B 1 193 ? -15.086 -18.797 -1.108 1 98.06 193 CYS B N 1
ATOM 3541 C CA . CYS B 1 193 ? -14.664 -17.734 -2.025 1 98.06 193 CYS B CA 1
ATOM 3542 C C . CYS B 1 193 ? -15.398 -17.844 -3.355 1 98.06 193 CYS B C 1
ATOM 3544 O O . CYS B 1 193 ? -15.195 -18.797 -4.105 1 98.06 193 CYS B O 1
ATOM 3546 N N . GLU B 1 194 ? -16.156 -16.859 -3.715 1 98.25 194 GLU B N 1
ATOM 3547 C CA . GLU B 1 194 ? -16.984 -16.922 -4.914 1 98.25 194 GLU B CA 1
ATOM 3548 C C . GLU B 1 194 ? -16.141 -17 -6.176 1 98.25 194 GLU B C 1
ATOM 3550 O O . GLU B 1 194 ? -16.469 -17.734 -7.109 1 98.25 194 GLU B O 1
ATOM 3555 N N . ILE B 1 195 ? -15.078 -16.266 -6.207 1 98.5 195 ILE B N 1
ATOM 3556 C CA . ILE B 1 195 ? -14.188 -16.281 -7.363 1 98.5 195 ILE B CA 1
ATOM 3557 C C . ILE B 1 195 ? -13.555 -17.672 -7.5 1 98.5 195 ILE B C 1
ATOM 3559 O O . ILE B 1 195 ? -13.438 -18.203 -8.609 1 98.5 195 ILE B O 1
ATOM 3563 N N . ALA B 1 196 ? -13.211 -18.266 -6.367 1 98.25 196 ALA B N 1
ATOM 3564 C CA . ALA B 1 196 ? -12.602 -19.594 -6.383 1 98.25 196 ALA B CA 1
ATOM 3565 C C . ALA B 1 196 ? -13.594 -20.641 -6.859 1 98.25 196 ALA B C 1
ATOM 3567 O O . ALA B 1 196 ? -13.219 -21.594 -7.559 1 98.25 196 ALA B O 1
ATOM 3568 N N . LYS B 1 197 ? -14.852 -20.484 -6.504 1 97.94 197 LYS B N 1
ATOM 3569 C CA . LYS B 1 197 ? -15.883 -21.406 -6.98 1 97.94 197 LYS B CA 1
ATOM 3570 C C . LYS B 1 197 ? -16 -21.359 -8.5 1 97.94 197 LYS B C 1
ATOM 3572 O O . LYS B 1 197 ? -16.203 -22.391 -9.148 1 97.94 197 LYS B O 1
ATOM 3577 N N . ALA B 1 198 ? -15.906 -20.203 -8.992 1 97.5 198 ALA B N 1
ATOM 3578 C CA . ALA B 1 198 ? -16.062 -19.984 -10.43 1 97.5 198 ALA B CA 1
ATOM 3579 C C . ALA B 1 198 ? -14.812 -20.406 -11.188 1 97.5 198 ALA B C 1
ATOM 3581 O O . ALA B 1 198 ? -14.883 -20.719 -12.375 1 97.5 198 ALA B O 1
ATOM 3582 N N . ARG B 1 199 ? -13.656 -20.375 -10.594 1 97.56 199 ARG B N 1
ATOM 3583 C CA . ARG B 1 199 ? -12.375 -20.797 -11.148 1 97.56 199 ARG B CA 1
ATOM 3584 C C . ARG B 1 199 ? -11.641 -21.734 -10.195 1 97.56 199 ARG B C 1
ATOM 3586 O O . ARG B 1 199 ? -10.656 -21.344 -9.562 1 97.56 199 ARG B O 1
ATOM 3593 N N . PRO B 1 200 ? -12.047 -22.969 -10.18 1 97 200 PRO B N 1
ATOM 3594 C CA . PRO B 1 200 ? -11.555 -23.891 -9.156 1 97 200 PRO B CA 1
ATOM 3595 C C . PRO B 1 200 ? -10.078 -24.25 -9.336 1 97 200 PRO B C 1
ATOM 3597 O O . PRO B 1 200 ? -9.469 -24.828 -8.438 1 97 200 PRO B O 1
ATOM 3600 N N . ASP B 1 201 ? -9.484 -24 -10.445 1 97.5 201 ASP B N 1
ATOM 3601 C CA . ASP B 1 201 ? -8.086 -24.328 -10.703 1 97.5 201 ASP B CA 1
ATOM 3602 C C . ASP B 1 201 ? -7.164 -23.188 -10.289 1 97.5 201 ASP B C 1
ATOM 3604 O O . ASP B 1 201 ? -5.949 -23.266 -10.477 1 97.5 201 ASP B O 1
ATOM 3608 N N . LEU B 1 202 ? -7.73 -22.125 -9.695 1 98.62 202 LEU B N 1
ATOM 3609 C CA . LEU B 1 202 ? -6.875 -21 -9.312 1 98.62 202 LEU B CA 1
ATOM 3610 C C . LEU B 1 202 ? -6.023 -21.359 -8.102 1 98.62 202 LEU B C 1
ATOM 3612 O O . LEU B 1 202 ? -6.273 -22.375 -7.438 1 98.62 202 LEU B O 1
ATOM 3616 N N . ILE B 1 203 ? -4.957 -20.609 -7.891 1 98.81 203 ILE B N 1
ATOM 3617 C CA . ILE B 1 203 ? -4.137 -20.703 -6.688 1 98.81 203 ILE B CA 1
ATOM 3618 C C . ILE B 1 203 ? -4.637 -19.719 -5.641 1 98.81 203 ILE B C 1
ATOM 3620 O O . ILE B 1 203 ? -4.59 -18.5 -5.855 1 98.81 203 ILE B O 1
ATOM 3624 N N . LEU B 1 204 ? -5.152 -20.234 -4.574 1 98.81 204 LEU B N 1
ATOM 3625 C CA . LEU B 1 204 ? -5.621 -19.391 -3.477 1 98.81 204 LEU B CA 1
ATOM 3626 C C . LEU B 1 204 ? -4.453 -18.906 -2.623 1 98.81 204 LEU B C 1
ATOM 3628 O O . LEU B 1 204 ? -3.641 -19.719 -2.162 1 98.81 204 LEU B O 1
ATOM 3632 N N . LEU B 1 205 ? -4.301 -17.609 -2.469 1 98.88 205 LEU B N 1
ATOM 3633 C CA . LEU B 1 205 ? -3.281 -16.969 -1.646 1 98.88 205 LEU B CA 1
ATOM 3634 C C . LEU B 1 205 ? -3.922 -16.094 -0.572 1 98.88 205 LEU B C 1
ATOM 3636 O O . LEU B 1 205 ? -4.141 -14.906 -0.787 1 98.88 205 LEU B O 1
ATOM 3640 N N . PRO B 1 206 ? -4.117 -16.672 0.624 1 98.75 206 PRO B N 1
ATOM 3641 C CA . PRO B 1 206 ? -4.926 -15.992 1.641 1 98.75 206 PRO B CA 1
ATOM 3642 C C . PRO B 1 206 ? -4.18 -14.852 2.324 1 98.75 206 PRO B C 1
ATOM 3644 O O . PRO B 1 206 ? -2.986 -14.977 2.613 1 98.75 206 PRO B O 1
ATOM 3647 N N . ALA B 1 207 ? -4.863 -13.742 2.52 1 98.75 207 ALA B N 1
ATOM 3648 C CA . ALA B 1 207 ? -4.406 -12.609 3.322 1 98.75 207 ALA B CA 1
ATOM 3649 C C . ALA B 1 207 ? -5.527 -12.078 4.211 1 98.75 207 ALA B C 1
ATOM 3651 O O . ALA B 1 207 ? -5.918 -10.914 4.105 1 98.75 207 ALA B O 1
ATOM 3652 N N . PRO B 1 208 ? -6 -12.945 5.113 1 98.5 208 PRO B N 1
ATOM 3653 C CA . PRO B 1 208 ? -7.082 -12.523 6 1 98.5 208 PRO B CA 1
ATOM 3654 C C . PRO B 1 208 ? -6.625 -11.508 7.051 1 98.5 208 PRO B C 1
ATOM 3656 O O . PRO B 1 208 ? -5.426 -11.289 7.219 1 98.5 208 PRO B O 1
ATOM 3659 N N . ILE B 1 209 ? -7.539 -10.844 7.621 1 98.31 209 ILE B N 1
ATOM 3660 C CA . ILE B 1 209 ? -7.289 -9.984 8.773 1 98.31 209 ILE B CA 1
ATOM 3661 C C . ILE B 1 209 ? -8.008 -10.539 10 1 98.31 209 ILE B C 1
ATOM 3663 O O . ILE B 1 209 ? -9.062 -11.172 9.875 1 98.31 209 ILE B O 1
ATOM 3667 N N . PRO B 1 210 ? -7.457 -10.383 11.227 1 97.44 210 PRO B N 1
ATOM 3668 C CA . PRO B 1 210 ? -8.016 -11.008 12.43 1 97.44 210 PRO B CA 1
ATOM 3669 C C . PRO B 1 210 ? -9.414 -10.484 12.766 1 97.44 210 PRO B C 1
ATOM 3671 O O . PRO B 1 210 ? -10.25 -11.227 13.281 1 97.44 210 PRO B O 1
ATOM 3674 N N . GLU B 1 211 ? -9.602 -9.242 12.594 1 96.56 211 GLU B N 1
ATOM 3675 C CA . GLU B 1 211 ? -10.875 -8.578 12.836 1 96.56 211 GLU B CA 1
ATOM 3676 C C . GLU B 1 211 ? -11.273 -7.707 11.648 1 96.56 211 GLU B C 1
ATOM 3678 O O . GLU B 1 211 ? -10.438 -7.027 11.055 1 96.56 211 GLU B O 1
ATOM 3683 N N . SER B 1 212 ? -12.625 -7.742 11.391 1 95.56 212 SER B N 1
ATOM 3684 C CA . SER B 1 212 ? -13.078 -6.965 10.242 1 95.56 212 SER B CA 1
ATOM 3685 C C . SER B 1 212 ? -12.781 -5.48 10.43 1 95.56 212 SER B C 1
ATOM 3687 O O . SER B 1 212 ? -12.711 -4.992 11.562 1 95.56 212 SER B O 1
ATOM 3689 N N . GLU B 1 213 ? -12.586 -4.77 9.375 1 95.94 213 GLU B N 1
ATOM 3690 C CA . GLU B 1 213 ? -12.344 -3.33 9.414 1 95.94 213 GLU B CA 1
ATOM 3691 C C . GLU B 1 213 ? -13.531 -2.584 10.008 1 95.94 213 GLU B C 1
ATOM 3693 O O . GLU B 1 213 ? -13.367 -1.583 10.703 1 95.94 213 GLU B O 1
ATOM 3698 N N . LYS B 1 214 ? -14.727 -3.08 9.734 1 93.88 214 LYS B N 1
ATOM 3699 C CA . LYS B 1 214 ? -15.922 -2.479 10.32 1 93.88 214 LYS B CA 1
ATOM 3700 C C . LYS B 1 214 ? -15.875 -2.553 11.844 1 93.88 214 LYS B C 1
ATOM 3702 O O . LYS B 1 214 ? -16.188 -1.576 12.531 1 93.88 214 LYS B O 1
ATOM 3707 N N . GLU B 1 215 ? -15.523 -3.666 12.312 1 94.69 215 GLU B N 1
ATOM 3708 C CA . GLU B 1 215 ? -15.461 -3.865 13.758 1 94.69 215 GLU B CA 1
ATOM 3709 C C . GLU B 1 215 ? -14.336 -3.045 14.383 1 94.69 215 GLU B C 1
ATOM 3711 O O . GLU B 1 215 ? -14.477 -2.527 15.492 1 94.69 215 GLU B O 1
ATOM 3716 N N . THR B 1 216 ? -13.25 -2.889 13.68 1 95.5 216 THR B N 1
ATOM 3717 C CA . THR B 1 216 ? -12.055 -2.266 14.234 1 95.5 216 THR B CA 1
ATOM 3718 C C . THR B 1 216 ? -12.117 -0.748 14.094 1 95.5 216 THR B C 1
ATOM 3720 O O . THR B 1 216 ? -11.68 -0.018 14.984 1 95.5 216 THR B O 1
ATOM 3723 N N . PHE B 1 217 ? -12.641 -0.257 12.93 1 95 217 PHE B N 1
ATOM 3724 C CA . PHE B 1 217 ? -12.531 1.165 12.625 1 95 217 PHE B CA 1
ATOM 3725 C C . PHE B 1 217 ? -13.906 1.787 12.453 1 95 217 PHE B C 1
ATOM 3727 O O . PHE B 1 217 ? -14.031 2.998 12.258 1 95 217 PHE B O 1
ATOM 3734 N N . GLY B 1 218 ? -14.961 0.918 12.445 1 92.25 218 GLY B N 1
ATOM 3735 C CA . GLY B 1 218 ? -16.328 1.407 12.281 1 92.25 218 GLY B CA 1
ATOM 3736 C C . GLY B 1 218 ? -16.75 1.49 10.828 1 92.25 218 GLY B C 1
ATOM 3737 O O . GLY B 1 218 ? -17.906 1.804 10.539 1 92.25 218 GLY B O 1
ATOM 3738 N N . VAL B 1 219 ? -15.852 1.283 9.914 1 92.06 219 VAL B N 1
ATOM 3739 C CA . VAL B 1 219 ? -16.141 1.312 8.484 1 92.06 219 VAL B CA 1
ATOM 3740 C C . VAL B 1 219 ? -15.406 0.167 7.785 1 92.06 219 VAL B C 1
ATOM 3742 O O . VAL B 1 219 ? -14.398 -0.333 8.289 1 92.06 219 VAL B O 1
ATOM 3745 N N . SER B 1 220 ? -15.914 -0.175 6.609 1 91.56 220 SER B N 1
ATOM 3746 C CA . SER B 1 220 ? -15.32 -1.275 5.855 1 91.56 220 SER B CA 1
ATOM 3747 C C . SER B 1 220 ? -14.273 -0.771 4.871 1 91.56 220 SER B C 1
ATOM 3749 O O . SER B 1 220 ? -13.883 -1.486 3.945 1 91.56 220 SER B O 1
ATOM 3751 N N . ALA B 1 221 ? -13.852 0.462 5.008 1 92.12 221 ALA B N 1
ATOM 3752 C CA . ALA B 1 221 ? -12.82 0.981 4.113 1 92.12 221 ALA B CA 1
ATOM 3753 C C . ALA B 1 221 ? -11.547 0.144 4.195 1 92.12 221 ALA B C 1
ATOM 3755 O O . ALA B 1 221 ? -11 -0.059 5.281 1 92.12 221 ALA B O 1
ATOM 3756 N N . PRO B 1 222 ? -11.078 -0.333 3.023 1 95.25 222 PRO B N 1
ATOM 3757 C CA . PRO B 1 222 ? -9.836 -1.115 3.049 1 95.25 222 PRO B CA 1
ATOM 3758 C C . PRO B 1 222 ? -8.68 -0.367 3.705 1 95.25 222 PRO B C 1
ATOM 3760 O O . PRO B 1 222 ? -8.32 0.729 3.268 1 95.25 222 PRO B O 1
ATOM 3763 N N . THR B 1 223 ? -8.195 -0.846 4.797 1 96.94 223 THR B N 1
ATOM 3764 C CA . THR B 1 223 ? -7.133 -0.304 5.633 1 96.94 223 THR B CA 1
ATOM 3765 C C . THR B 1 223 ? -6.117 -1.389 5.988 1 96.94 223 THR B C 1
ATOM 3767 O O . THR B 1 223 ? -5.109 -1.554 5.297 1 96.94 223 THR B O 1
ATOM 3770 N N . THR B 1 224 ? -6.488 -2.211 6.934 1 98.44 224 THR B N 1
ATOM 3771 C CA . THR B 1 224 ? -5.656 -3.346 7.324 1 98.44 224 THR B CA 1
ATOM 3772 C C . THR B 1 224 ? -5.508 -4.328 6.164 1 98.44 224 THR B C 1
ATOM 3774 O O . THR B 1 224 ? -4.422 -4.867 5.938 1 98.44 224 THR B O 1
ATOM 3777 N N . SER B 1 225 ? -6.574 -4.539 5.434 1 98.56 225 SER B N 1
ATOM 3778 C CA . SER B 1 225 ? -6.582 -5.484 4.324 1 98.56 225 SER B CA 1
ATOM 3779 C C . SER B 1 225 ? -5.566 -5.094 3.254 1 98.56 225 SER B C 1
ATOM 3781 O O . SER B 1 225 ? -4.887 -5.953 2.688 1 98.56 225 SER B O 1
ATOM 3783 N N . THR B 1 226 ? -5.441 -3.795 2.941 1 98.56 226 THR B N 1
ATOM 3784 C CA . THR B 1 226 ? -4.48 -3.369 1.928 1 98.56 226 THR B CA 1
ATOM 3785 C C . THR B 1 226 ? -3.051 -3.539 2.43 1 98.56 226 THR B C 1
ATOM 3787 O O . THR B 1 226 ? -2.148 -3.854 1.651 1 98.56 226 THR B O 1
ATOM 3790 N N . THR B 1 227 ? -2.824 -3.338 3.725 1 98.62 227 THR B N 1
ATOM 3791 C CA . THR B 1 227 ? -1.514 -3.588 4.312 1 98.62 227 THR B CA 1
ATOM 3792 C C . THR B 1 227 ? -1.136 -5.062 4.188 1 98.62 227 THR B C 1
ATOM 3794 O O . THR B 1 227 ? 0.007 -5.387 3.861 1 98.62 227 THR B O 1
ATOM 3797 N N . MET B 1 228 ? -2.066 -5.938 4.402 1 98.81 228 MET B N 1
ATOM 3798 C CA . MET B 1 228 ? -1.808 -7.367 4.242 1 98.81 228 MET B CA 1
ATOM 3799 C C . MET B 1 228 ? -1.465 -7.695 2.793 1 98.81 228 MET B C 1
ATOM 3801 O O . MET B 1 228 ? -0.533 -8.461 2.529 1 98.81 228 MET B O 1
ATOM 3805 N N . ALA B 1 229 ? -2.273 -7.152 1.908 1 98.88 229 ALA B N 1
ATOM 3806 C CA . ALA B 1 229 ? -2.098 -7.438 0.487 1 98.88 229 ALA B CA 1
ATOM 3807 C C . ALA B 1 229 ? -0.723 -6.984 0.003 1 98.88 229 ALA B C 1
ATOM 3809 O O . ALA B 1 229 ? -0.05 -7.703 -0.737 1 98.88 229 ALA B O 1
ATOM 3810 N N . ILE B 1 230 ? -0.284 -5.785 0.428 1 98.69 230 ILE B N 1
ATOM 3811 C CA . ILE B 1 230 ? 1.013 -5.273 0.002 1 98.69 230 ILE B CA 1
ATOM 3812 C C . ILE B 1 230 ? 2.125 -6.172 0.534 1 98.69 230 ILE B C 1
ATOM 3814 O O . ILE B 1 230 ? 3.086 -6.469 -0.179 1 98.69 230 ILE B O 1
ATOM 3818 N N . ALA B 1 231 ? 1.975 -6.594 1.755 1 98.81 231 ALA B N 1
ATOM 3819 C CA . ALA B 1 231 ? 3.02 -7.398 2.385 1 98.81 231 ALA B CA 1
ATOM 3820 C C . ALA B 1 231 ? 3.16 -8.75 1.693 1 98.81 231 ALA B C 1
ATOM 3822 O O . ALA B 1 231 ? 4.273 -9.188 1.394 1 98.81 231 ALA B O 1
ATOM 3823 N N . VAL B 1 232 ? 2.057 -9.391 1.427 1 98.94 232 VAL B N 1
ATOM 3824 C CA . VAL B 1 232 ? 2.096 -10.688 0.759 1 98.94 232 VAL B CA 1
ATOM 3825 C C . VAL B 1 232 ? 2.631 -10.523 -0.662 1 98.94 232 VAL B C 1
ATOM 3827 O O . VAL B 1 232 ? 3.432 -11.336 -1.131 1 98.94 232 VAL B O 1
ATOM 3830 N N . GLY B 1 233 ? 2.17 -9.492 -1.35 1 98.88 233 GLY B N 1
ATOM 3831 C CA . GLY B 1 233 ? 2.682 -9.203 -2.68 1 98.88 233 GLY B CA 1
ATOM 3832 C C . GLY B 1 233 ? 4.176 -8.938 -2.699 1 98.88 233 GLY B C 1
ATOM 3833 O O . GLY B 1 233 ? 4.879 -9.398 -3.602 1 98.88 233 GLY B O 1
ATOM 3834 N N . ASP B 1 234 ? 4.648 -8.172 -1.715 1 98.75 234 ASP B N 1
ATOM 3835 C CA . ASP B 1 234 ? 6.082 -7.934 -1.578 1 98.75 234 ASP B CA 1
ATOM 3836 C C . ASP B 1 234 ? 6.84 -9.242 -1.391 1 98.75 234 ASP B C 1
ATOM 3838 O O . ASP B 1 234 ? 7.93 -9.422 -1.94 1 98.75 234 ASP B O 1
ATOM 3842 N N . ALA B 1 235 ? 6.289 -10.102 -0.588 1 98.81 235 ALA B N 1
ATOM 3843 C CA . ALA B 1 235 ? 6.918 -11.398 -0.347 1 98.81 235 ALA B CA 1
ATOM 3844 C C . ALA B 1 235 ? 7.031 -12.203 -1.639 1 98.81 235 ALA B C 1
ATOM 3846 O O . ALA B 1 235 ? 8.062 -12.82 -1.908 1 98.81 235 ALA B O 1
ATOM 3847 N N . LEU B 1 236 ? 5.957 -12.211 -2.461 1 98.81 236 LEU B N 1
ATOM 3848 C CA . LEU B 1 236 ? 5.996 -12.898 -3.748 1 98.81 236 LEU B CA 1
ATOM 3849 C C . LEU B 1 236 ? 7.125 -12.352 -4.617 1 98.81 236 LEU B C 1
ATOM 3851 O O . LEU B 1 236 ? 7.906 -13.125 -5.18 1 98.81 236 LEU B O 1
ATOM 3855 N N . ALA B 1 237 ? 7.184 -11.031 -4.742 1 98.5 237 ALA B N 1
ATOM 3856 C CA . ALA B 1 237 ? 8.18 -10.391 -5.598 1 98.5 237 ALA B CA 1
ATOM 3857 C C . ALA B 1 237 ? 9.594 -10.734 -5.141 1 98.5 237 ALA B C 1
ATOM 3859 O O . ALA B 1 237 ? 10.453 -11.07 -5.957 1 98.5 237 ALA B O 1
ATOM 3860 N N . TYR B 1 238 ? 9.797 -10.688 -3.869 1 97.56 238 TYR B N 1
ATOM 3861 C CA . TYR B 1 238 ? 11.109 -10.93 -3.279 1 97.56 238 TYR B CA 1
ATOM 3862 C C . TYR B 1 238 ? 11.562 -12.359 -3.541 1 97.56 238 TYR B C 1
ATOM 3864 O O . TYR B 1 238 ? 12.68 -12.578 -4.027 1 97.56 238 TYR B O 1
ATOM 3872 N N . VAL B 1 239 ? 10.75 -13.312 -3.225 1 97.81 239 VAL B N 1
ATOM 3873 C CA . VAL B 1 239 ? 11.125 -14.719 -3.316 1 97.81 239 VAL B CA 1
ATOM 3874 C C . VAL B 1 239 ? 11.266 -15.125 -4.781 1 97.81 239 VAL B C 1
ATOM 3876 O O . VAL B 1 239 ? 12.211 -15.82 -5.152 1 97.81 239 VAL B O 1
ATOM 3879 N N . ALA B 1 240 ? 10.312 -14.688 -5.648 1 97.06 240 ALA B N 1
ATOM 3880 C CA . ALA B 1 240 ? 10.391 -15.008 -7.07 1 97.06 240 ALA B CA 1
ATOM 3881 C C . ALA B 1 240 ? 11.672 -14.445 -7.688 1 97.06 240 ALA B C 1
ATOM 3883 O O . ALA B 1 240 ? 12.352 -15.141 -8.453 1 97.06 240 ALA B O 1
ATOM 3884 N N . SER B 1 241 ? 12 -13.188 -7.363 1 95.94 241 SER B N 1
ATOM 3885 C CA . SER B 1 241 ? 13.195 -12.555 -7.902 1 95.94 241 SER B CA 1
ATOM 3886 C C . SER B 1 241 ? 14.453 -13.297 -7.473 1 95.94 241 SER B C 1
ATOM 3888 O O . SER B 1 241 ? 15.352 -13.531 -8.289 1 95.94 241 SER B O 1
ATOM 3890 N N . LYS B 1 242 ? 14.508 -13.68 -6.219 1 94.5 242 LYS B N 1
ATOM 3891 C CA . LYS B 1 242 ? 15.656 -14.391 -5.684 1 94.5 242 LYS B CA 1
ATOM 3892 C C . LYS B 1 242 ? 15.844 -15.734 -6.387 1 94.5 242 LYS B C 1
ATOM 3894 O O . LYS B 1 242 ? 16.984 -16.188 -6.578 1 94.5 242 LYS B O 1
ATOM 3899 N N . GLU B 1 243 ? 14.75 -16.281 -6.73 1 93.25 243 GLU B N 1
ATOM 3900 C CA . GLU B 1 243 ? 14.812 -17.562 -7.414 1 93.25 243 GLU B CA 1
ATOM 3901 C C . GLU B 1 243 ? 15.234 -17.391 -8.875 1 93.25 243 GLU B C 1
ATOM 3903 O O . GLU B 1 243 ? 15.906 -18.266 -9.43 1 93.25 243 GLU B O 1
ATOM 3908 N N . MET B 1 244 ? 14.883 -16.359 -9.445 1 92.5 244 MET B N 1
ATOM 3909 C CA . MET B 1 244 ? 15.086 -16.172 -10.875 1 92.5 244 MET B CA 1
ATOM 3910 C C . MET B 1 244 ? 16.469 -15.602 -11.164 1 92.5 244 MET B C 1
ATOM 3912 O O . MET B 1 244 ? 17.016 -15.789 -12.258 1 92.5 244 MET B O 1
ATOM 3916 N N . TYR B 1 245 ? 17.047 -14.906 -10.18 1 91.56 245 TYR B N 1
ATOM 3917 C CA . TYR B 1 245 ? 18.297 -14.211 -10.438 1 91.56 245 TYR B CA 1
ATOM 3918 C C . TYR B 1 245 ? 19.328 -14.539 -9.375 1 91.56 245 TYR B C 1
ATOM 3920 O O . TYR B 1 245 ? 19 -14.664 -8.188 1 91.56 245 TYR B O 1
ATOM 3928 N N . SER B 1 246 ? 20.547 -14.641 -9.789 1 89.75 246 SER B N 1
ATOM 3929 C CA . SER B 1 246 ? 21.656 -14.875 -8.867 1 89.75 246 SER B CA 1
ATOM 3930 C C . SER B 1 246 ? 21.922 -13.656 -8 1 89.75 246 SER B C 1
ATOM 3932 O O . SER B 1 246 ? 22.375 -13.781 -6.863 1 89.75 246 SER B O 1
ATOM 3934 N N . SER B 1 247 ? 21.656 -12.508 -8.617 1 90.62 247 SER B N 1
ATOM 3935 C CA . SER B 1 247 ? 21.828 -11.258 -7.883 1 90.62 247 SER B CA 1
ATOM 3936 C C . SER B 1 247 ? 20.641 -10.32 -8.086 1 90.62 247 SER B C 1
ATOM 3938 O O . SER B 1 247 ? 20.609 -9.57 -9.062 1 90.62 247 SER B O 1
ATOM 3940 N N . VAL B 1 248 ? 19.891 -10.289 -7.152 1 89.06 248 VAL B N 1
ATOM 3941 C CA . VAL B 1 248 ? 18.719 -9.414 -7.199 1 89.06 248 VAL B CA 1
ATOM 3942 C C . VAL B 1 248 ? 19.172 -7.953 -7.203 1 89.06 248 VAL B C 1
ATOM 3944 O O . VAL B 1 248 ? 18.562 -7.113 -7.871 1 89.06 248 VAL B O 1
ATOM 3947 N N . SER B 1 249 ? 20.234 -7.648 -6.535 1 90.06 249 SER B N 1
ATOM 3948 C CA . SER B 1 249 ? 20.766 -6.289 -6.445 1 90.06 249 SER B CA 1
ATOM 3949 C C . SER B 1 249 ? 21.203 -5.773 -7.812 1 90.06 249 SER B C 1
ATOM 3951 O O . SER B 1 249 ? 20.953 -4.609 -8.148 1 90.06 249 SER B O 1
ATOM 3953 N N . ASN B 1 250 ? 21.766 -6.621 -8.57 1 88.19 250 ASN B N 1
ATOM 3954 C CA . ASN B 1 250 ? 22.203 -6.23 -9.906 1 88.19 250 ASN B CA 1
ATOM 3955 C C . ASN B 1 250 ? 21.016 -5.922 -10.812 1 88.19 250 ASN B C 1
ATOM 3957 O O . ASN B 1 250 ? 21.047 -4.953 -11.57 1 88.19 250 ASN B O 1
ATOM 3961 N N . VAL B 1 251 ? 20.047 -6.715 -10.703 1 88.19 251 VAL B N 1
ATOM 3962 C CA . VAL B 1 251 ? 18.844 -6.527 -11.523 1 88.19 251 VAL B CA 1
ATOM 3963 C C . VAL B 1 251 ? 18.156 -5.227 -11.133 1 88.19 251 VAL B C 1
ATOM 3965 O O . VAL B 1 251 ? 17.75 -4.449 -12 1 88.19 251 VAL B O 1
ATOM 3968 N N . PHE B 1 252 ? 18.094 -5 -9.898 1 90.81 252 PHE B N 1
ATOM 3969 C CA . PHE B 1 252 ? 17.438 -3.803 -9.391 1 90.81 252 PHE B CA 1
ATOM 3970 C C . PHE B 1 252 ? 18.188 -2.549 -9.828 1 90.81 252 PHE B C 1
ATOM 3972 O O . PHE B 1 252 ? 17.578 -1.555 -10.219 1 90.81 252 PHE B O 1
ATOM 3979 N N . ALA B 1 253 ? 19.438 -2.514 -9.758 1 87 253 ALA B N 1
ATOM 3980 C CA . ALA B 1 253 ? 20.266 -1.364 -10.125 1 87 253 ALA B CA 1
ATOM 3981 C C . ALA B 1 253 ? 20.078 -1.016 -11.602 1 87 253 ALA B C 1
ATOM 3983 O O . ALA B 1 253 ? 20.016 0.161 -11.961 1 87 253 ALA B O 1
ATOM 3984 N N . LYS B 1 254 ? 19.938 -1.992 -12.367 1 86.06 254 LYS B N 1
ATOM 3985 C CA . LYS B 1 254 ? 19.75 -1.793 -13.805 1 86.06 254 LYS B CA 1
ATOM 3986 C C . LYS B 1 254 ? 18.391 -1.167 -14.102 1 86.06 254 LYS B C 1
ATOM 3988 O O . LYS B 1 254 ? 18.281 -0.325 -14.992 1 86.06 254 LYS B O 1
ATOM 3993 N N . ASN B 1 255 ? 17.406 -1.555 -13.312 1 87.38 255 ASN B N 1
ATOM 3994 C CA . ASN B 1 255 ? 16.047 -1.127 -13.562 1 87.38 255 ASN B CA 1
ATOM 3995 C C . ASN B 1 255 ? 15.703 0.157 -12.812 1 87.38 255 ASN B C 1
ATOM 3997 O O . ASN B 1 255 ? 14.602 0.691 -12.945 1 87.38 255 ASN B O 1
ATOM 4001 N N . HIS B 1 256 ? 16.562 0.611 -12.031 1 84.19 256 HIS B N 1
ATOM 4002 C CA . HIS B 1 256 ? 16.312 1.802 -11.227 1 84.19 256 HIS B CA 1
ATOM 4003 C C . HIS B 1 256 ? 17.422 2.838 -11.414 1 84.19 256 HIS B C 1
ATOM 4005 O O . HIS B 1 256 ? 18.062 3.248 -10.453 1 84.19 256 HIS B O 1
ATOM 4011 N N . PRO B 1 257 ? 17.531 3.393 -12.539 1 78.38 257 PRO B N 1
ATOM 4012 C CA . PRO B 1 257 ? 18.625 4.32 -12.812 1 78.38 257 PRO B CA 1
ATOM 4013 C C . PRO B 1 257 ? 18.391 5.699 -12.195 1 78.38 257 PRO B C 1
ATOM 4015 O O . PRO B 1 257 ? 19.344 6.484 -12.062 1 78.38 257 PRO B O 1
ATOM 4018 N N . GLY B 1 258 ? 17.156 6.031 -11.789 1 73.56 258 GLY B N 1
ATOM 4019 C CA . GLY B 1 258 ? 16.828 7.371 -11.328 1 73.56 258 GLY B CA 1
ATOM 4020 C C . GLY B 1 258 ? 16.5 7.43 -9.844 1 73.56 258 GLY B C 1
ATOM 4021 O O . GLY B 1 258 ? 16.547 6.406 -9.156 1 73.56 258 GLY B O 1
ATOM 4022 N N . GLY B 1 259 ? 16.391 8.656 -9.336 1 72.44 259 GLY B N 1
ATOM 4023 C CA . GLY B 1 259 ? 16 8.883 -7.957 1 72.44 259 GLY B CA 1
ATOM 4024 C C . GLY B 1 259 ? 17.156 8.773 -6.98 1 72.44 259 GLY B C 1
ATOM 4025 O O . GLY B 1 259 ? 18.312 8.648 -7.391 1 72.44 259 GLY B O 1
ATOM 4026 N N . ALA B 1 260 ? 16.766 8.961 -5.754 1 74 260 ALA B N 1
ATOM 4027 C CA . ALA B 1 260 ? 17.781 8.867 -4.699 1 74 260 ALA B CA 1
ATOM 4028 C C . ALA B 1 260 ? 18.438 7.492 -4.688 1 74 260 ALA B C 1
ATOM 4030 O O . ALA B 1 260 ? 19.641 7.375 -4.445 1 74 260 ALA B O 1
ATOM 4031 N N . ILE B 1 261 ? 17.688 6.539 -5.078 1 76.62 261 ILE B N 1
ATOM 4032 C CA . ILE B 1 261 ? 18.188 5.172 -5.086 1 76.62 261 ILE B CA 1
ATOM 4033 C C . ILE B 1 261 ? 19.188 4.992 -6.223 1 76.62 261 ILE B C 1
ATOM 4035 O O . ILE B 1 261 ? 20.281 4.445 -6.023 1 76.62 261 ILE B O 1
ATOM 4039 N N . GLY B 1 262 ? 18.766 5.469 -7.352 1 77.62 262 GLY B N 1
ATOM 4040 C CA . GLY B 1 262 ? 19.672 5.375 -8.484 1 77.62 262 GLY B CA 1
ATOM 4041 C C . GLY B 1 262 ? 20.969 6.137 -8.273 1 77.62 262 GLY B C 1
ATOM 4042 O O . GLY B 1 262 ? 22.047 5.66 -8.641 1 77.62 262 GLY B O 1
ATOM 4043 N N . GLN B 1 263 ? 20.891 7.285 -7.68 1 70.69 263 GLN B N 1
ATOM 4044 C CA . GLN B 1 263 ? 22.062 8.109 -7.398 1 70.69 263 GLN B CA 1
ATOM 4045 C C . GLN B 1 263 ? 23.031 7.387 -6.461 1 70.69 263 GLN B C 1
ATOM 4047 O O . GLN B 1 263 ? 24.25 7.527 -6.586 1 70.69 263 GLN B O 1
ATOM 4052 N N . ALA B 1 264 ? 22.562 6.598 -5.594 1 70.44 264 ALA B N 1
ATOM 4053 C CA . ALA B 1 264 ? 23.375 5.887 -4.613 1 70.44 264 ALA B CA 1
ATOM 4054 C C . ALA B 1 264 ? 24.203 4.789 -5.281 1 70.44 264 ALA B C 1
ATOM 4056 O O . ALA B 1 264 ? 25.281 4.438 -4.801 1 70.44 264 ALA B O 1
ATOM 4057 N N . PHE B 1 265 ? 23.719 4.289 -6.367 1 66.38 265 PHE B N 1
ATOM 4058 C CA . PHE B 1 265 ? 24.422 3.244 -7.098 1 66.38 265 PHE B CA 1
ATOM 4059 C C . PHE B 1 265 ? 25.516 3.844 -7.973 1 66.38 265 PHE B C 1
ATOM 4061 O O . PHE B 1 265 ? 26.5 3.17 -8.305 1 66.38 265 PHE B O 1
ATOM 4068 N N . LYS B 1 266 ? 25.297 5.051 -8.461 1 63.84 266 LYS B N 1
ATOM 4069 C CA . LYS B 1 266 ? 26.281 5.676 -9.344 1 63.84 266 LYS B CA 1
ATOM 4070 C C . LYS B 1 266 ? 27.516 6.137 -8.562 1 63.84 266 LYS B C 1
ATOM 4072 O O . LYS B 1 266 ? 28.594 6.242 -9.125 1 63.84 266 LYS B O 1
ATOM 4077 N N . THR B 1 267 ? 27.422 6.492 -7.324 1 51.41 267 THR B N 1
ATOM 4078 C CA . THR B 1 267 ? 28.562 6.98 -6.562 1 51.41 267 THR B CA 1
ATOM 4079 C C . THR B 1 267 ? 29.453 5.82 -6.109 1 51.41 267 THR B C 1
ATOM 4081 O O . THR B 1 267 ? 30.5 6.031 -5.496 1 51.41 267 THR B O 1
ATOM 4084 N N . LYS B 1 268 ? 29.141 4.602 -6.414 1 43.09 268 LYS B N 1
ATOM 4085 C CA . LYS B 1 268 ? 30.062 3.525 -6.094 1 43.09 268 LYS B CA 1
ATOM 4086 C C . LYS B 1 268 ? 30.75 3 -7.352 1 43.09 268 LYS B C 1
ATOM 4088 O O . LYS B 1 268 ? 30.141 2.928 -8.414 1 43.09 268 LYS B O 1
#

Nearest PDB structures (foldseek):
  2xhz-assembly1_B  TM=9.028E-01  e=2.539E-12  Escherichia coli
  3etn-assembly1_C  TM=8.479E-01  e=9.271E-13  Bacteroides fragilis NCTC 9343
  3fxa-assembly1_D  TM=9.046E-01  e=2.131E-11  Listeria monocytogenes serotype 4b str. F2365
  5uqi-assembly1_A  TM=8.817E-01  e=2.253E-11  Escherichia coli CFT073
  3knz-assembly3_F  TM=6.074E-01  e=2.122E-03  Salmonella enterica subsp. enterica serovar Typhimurium